Protein AF-A0A2H0IV16-F1 (afdb_monomer_lite)

Sequence (551 aa):
MAWVSLPLKGYDLPTEFGVLQNRIESMINALPDKYGNDGGLEIIYEPPTENERIDFAETVFRNVYYEQYELAATNALTLGYRLVEFFDTDLAKTYYILERNPGLPIEDKNLYHWGIFVFNPEPVRGQLVIQAPHPLFDSDTGLQANYVFQYTEASFLFIAGTHRCNKATPSGCSGSSSVCSPNSAPQEFKDEGNVYRQADVAHATDSMFDVLTRWLEDELNNYYFFIQLHGFGQDELEPDAILSNGVDEAKQPVGVDYLSILNDQIKLAWADSHGGEQLYTEVGHIDDDHNFSTLLATSSVQGRYLNGGSSPCTSSTGTTNLGHFLHIEQGNPTIGNVEHLRSPNNWMVMSIAIINTFIEAPLPVELLEFNGRFEMNLALIQWKTLWEEGSSYFEIERSLSAIERFESLAIVKATGYSKTEVQYNYKDFIKPSISDQDIYYRLKQVDFNGIFKYSEIVRVSIPRRGMENIIYPNYGDGQFITLNNSQIRSSDSFRLVIYSQTGKVLFDRVIQGRLFEDVFSSRLRSYPVGYYYIRMSSPNFQFKTAYYKNL

Radius of gyration: 36.18 Å; chains: 1; bounding box: 114×59×72 Å

Secondary structure (DSSP, 8-state):
-----PPPPPP-PPEEEE-HHHHHHHHHTTS--TT-EETTEE----PPPHHHHHHIIIIIIHHHHTT-HHHHHHHHHHTTEEEEEEEETTTTEEEEEEEE-TTS-GGGTTS--S-EEEE-SS-SEEEEEEEES-TTTSTTHHHHHHHHHHHHTEEEEEE-SS-TTS--SB---S---STT-TTTS-GGGGGG-S--BTT-GGG-TTSHHHHHHHHHHHHTTT--EEEEEEE-PPPTTS-SEEEE-SS-TT---SS--HHHHHHHHHHHHHHHHTTTPPPPEEETTT---GGGGGGS-TT-HHHHHHTT-SSTTT-SS-SS--S-EEEEEE--TTSTT---TTSGGGHHHHHHHHHHHT-----SEEEEEEEEEEETTEEEEEEEEEEEESEEEEEEEEESSSSS--EEEEEEE--SEESS-EEEEEEEE--GGGTTSEEEEEEEEEETTS-EEEPPPEEEE---S------PEEESSSEEE----TT--TT-EEEEEEEETTS-EEEEEEEETTSHHHHHHHHGGGSPSEEEEEEEEETTEEEEEEEEE--

pLDDT: mean 81.84, std 15.99, range [28.17, 98.81]

Foldseek 3Di:
DDPDPDPDPQDDAAEAEEALLVVLVVQLVQFQALQRDRPPDRAFEDFDDPVLLCLCLVFQVVCVVVVVQSRNQVSLVVNQWGWHFYQHPVLRATKIKIGGDPPDDPVCPSYDLQWIKIFGPDALLAQEEQEEQADPLFDLSSSLSSVLCVLNSYGMYIYGSHHQNSHLAALLFDDFACCNECVNHDVVRHPPGGGGGCSRLQQHCSGSVNSNLCSCCPVQVNSHAYEYEGEDADDPPDFQKEKALLFALQADADDDQLQVLLVVLLQVLCCVVPVRDGGGYYYSNPDPDCPCVVQRNVNGLSSQVSLCNPRSRYDSGHPHRNNRYMYMYGYHCPPDVDHGCSPPVNSVSSSRSSCSSSPSPPPQWDWPDWEWEDDPQKIKTKTKTQWGAQWAWKFKWKDLDPPDDTDTDDIGGDPNGGNHMDMDIDIGRHDPVSQQGKMKMWIWTAGNSRDTDIDDIYIYDHDRPDDPQDWDQDPDPFGATDGDDPPQDQADKKWKWKAFPVRHTPDTDIDGSVCRGPPRGPPVVPDDFAKMKMWIDDPVDIDIDIDGDDD

Structure (mmCIF, N/CA/C/O backbone):
data_AF-A0A2H0IV16-F1
#
_entry.id   AF-A0A2H0IV16-F1
#
loop_
_atom_site.group_PDB
_atom_site.id
_atom_site.type_symbol
_atom_site.label_atom_id
_atom_site.label_alt_id
_atom_site.label_comp_id
_atom_site.label_asym_id
_atom_site.label_entity_id
_atom_site.label_seq_id
_atom_site.pdbx_PDB_ins_code
_atom_site.Cartn_x
_atom_site.Cartn_y
_atom_site.Cartn_z
_atom_site.occupancy
_atom_site.B_iso_or_equiv
_atom_site.auth_seq_id
_atom_site.auth_comp_id
_atom_site.auth_asym_id
_atom_site.auth_atom_id
_atom_site.pdbx_PDB_model_num
ATOM 1 N N . MET A 1 1 ? -33.267 -15.372 -39.304 1.00 35.31 1 MET A N 1
ATOM 2 C CA . MET A 1 1 ? -32.185 -16.024 -38.540 1.00 35.31 1 MET A CA 1
ATOM 3 C C . MET A 1 1 ? -31.955 -15.172 -37.311 1.00 35.31 1 MET A C 1
ATOM 5 O O . MET A 1 1 ? -31.541 -14.032 -37.458 1.00 35.31 1 MET A O 1
ATOM 9 N N . ALA A 1 2 ? -32.368 -15.662 -36.145 1.00 31.44 2 ALA A N 1
ATOM 10 C CA . ALA A 1 2 ? -32.110 -14.992 -34.879 1.00 31.44 2 ALA A CA 1
ATOM 11 C C . ALA A 1 2 ? -30.665 -15.299 -34.481 1.00 31.44 2 ALA A C 1
ATOM 13 O O . ALA A 1 2 ? -30.297 -16.469 -34.377 1.00 31.44 2 ALA A O 1
ATOM 14 N N . TRP A 1 3 ? -29.853 -14.260 -34.313 1.00 28.17 3 TRP A N 1
ATOM 15 C CA . TRP A 1 3 ? -28.548 -14.383 -33.683 1.00 28.17 3 TRP A CA 1
ATOM 16 C C . TRP A 1 3 ? -28.796 -14.598 -32.196 1.00 28.17 3 TRP A C 1
ATOM 18 O O . TRP A 1 3 ? -29.151 -13.673 -31.471 1.00 28.17 3 TRP A O 1
ATOM 28 N N . VAL A 1 4 ? -28.696 -15.851 -31.766 1.00 30.61 4 VAL A N 1
ATOM 29 C CA . VAL A 1 4 ? -28.575 -16.182 -30.350 1.00 30.61 4 VAL A CA 1
ATOM 30 C C . VAL A 1 4 ? -27.177 -15.731 -29.948 1.00 30.61 4 VAL A C 1
ATOM 32 O O . VAL A 1 4 ? -26.191 -16.300 -30.414 1.00 30.61 4 VAL A O 1
ATOM 35 N N . SER A 1 5 ? -27.087 -14.679 -29.135 1.00 33.69 5 SER A N 1
ATOM 36 C CA . SER A 1 5 ? -25.860 -14.357 -28.416 1.00 33.69 5 SER A CA 1
ATOM 37 C C . SER A 1 5 ? -25.529 -15.555 -27.532 1.00 33.69 5 SER A C 1
ATOM 39 O O . SER A 1 5 ? -26.275 -15.870 -26.601 1.00 33.69 5 SER A O 1
ATOM 41 N N . LEU A 1 6 ? -24.445 -16.257 -27.850 1.00 30.98 6 LEU A N 1
ATOM 42 C CA . LEU A 1 6 ? -23.845 -17.185 -26.903 1.00 30.98 6 LEU A CA 1
ATOM 43 C C . LEU A 1 6 ? -23.463 -16.374 -25.653 1.00 30.98 6 LEU A C 1
ATOM 45 O O . LEU A 1 6 ? -22.944 -15.265 -25.812 1.00 30.98 6 LEU A O 1
ATOM 49 N N . PRO A 1 7 ? -23.710 -16.877 -24.431 1.00 35.34 7 PRO A N 1
ATOM 50 C CA . PRO A 1 7 ? -23.087 -16.287 -23.258 1.00 35.34 7 PRO A CA 1
ATOM 51 C C . PRO A 1 7 ? -21.576 -16.327 -23.493 1.00 35.34 7 PRO A C 1
ATOM 53 O O . PRO A 1 7 ? -21.052 -17.367 -23.907 1.00 35.34 7 PRO A O 1
ATOM 56 N N . LEU A 1 8 ? -20.889 -15.204 -23.269 1.00 39.47 8 LEU A N 1
ATOM 57 C CA . LEU A 1 8 ? -19.442 -15.222 -23.079 1.00 39.47 8 LEU A CA 1
ATOM 58 C C . LEU A 1 8 ? -19.174 -16.326 -22.051 1.00 39.47 8 LEU A C 1
ATOM 60 O O . LEU A 1 8 ? -19.736 -16.291 -20.957 1.00 39.47 8 LEU A O 1
ATOM 64 N N . LYS A 1 9 ? -18.416 -17.362 -22.431 1.00 41.94 9 LYS A N 1
ATOM 65 C CA . LYS A 1 9 ? -17.862 -18.285 -21.438 1.00 41.94 9 LYS A CA 1
ATOM 66 C C . LYS A 1 9 ? -17.125 -17.399 -20.438 1.00 41.94 9 LYS A C 1
ATOM 68 O O . LYS A 1 9 ? -16.234 -16.667 -20.867 1.00 41.94 9 LYS A O 1
ATOM 73 N N . GLY A 1 10 ? -17.551 -17.421 -19.175 1.00 51.22 10 GLY A N 1
ATOM 74 C CA . GLY A 1 10 ? -16.842 -16.742 -18.097 1.00 51.22 10 GLY A CA 1
ATOM 75 C C . GLY A 1 10 ? -15.372 -17.135 -18.162 1.00 51.22 10 GLY A C 1
ATOM 76 O O . GLY A 1 10 ? -15.049 -18.293 -18.442 1.00 51.22 10 GLY A O 1
ATOM 77 N N . TYR A 1 11 ? -14.494 -16.150 -18.035 1.00 59.16 11 TYR A N 1
ATOM 78 C CA . TYR A 1 11 ? -13.083 -16.425 -17.857 1.00 59.16 11 TYR A CA 1
ATOM 79 C C . TYR A 1 11 ? -12.919 -17.053 -16.470 1.00 59.16 11 TYR A C 1
ATOM 81 O O . TYR A 1 11 ? -13.242 -16.408 -15.475 1.00 59.16 11 TYR A O 1
ATOM 89 N N . ASP A 1 12 ? -12.461 -18.305 -16.409 1.00 68.25 12 ASP A N 1
ATOM 90 C CA . ASP A 1 12 ? -12.136 -18.949 -15.137 1.00 68.25 12 ASP A CA 1
ATOM 91 C C . ASP A 1 12 ? -10.887 -18.264 -14.569 1.00 68.25 12 ASP A C 1
ATOM 93 O O . ASP A 1 12 ? -9.805 -18.333 -15.162 1.00 68.25 12 ASP A O 1
ATOM 97 N N . LEU A 1 13 ? -11.048 -17.577 -13.437 1.00 80.56 13 LEU A N 1
ATOM 98 C CA . LEU A 1 13 ? -9.945 -16.962 -12.710 1.00 80.56 13 LEU A CA 1
ATOM 99 C C . LEU A 1 13 ? -8.949 -18.059 -12.287 1.00 80.56 13 LEU A C 1
ATOM 101 O O . LEU A 1 13 ? -9.352 -19.001 -11.605 1.00 80.56 13 LEU A O 1
ATOM 105 N N . PRO A 1 14 ? -7.668 -17.993 -12.696 1.00 84.62 14 PRO A N 1
ATOM 106 C CA . PRO A 1 14 ? -6.678 -18.972 -12.274 1.00 84.62 14 PRO A CA 1
ATOM 107 C C . PRO A 1 14 ? -6.512 -18.948 -10.755 1.00 84.62 14 PRO A C 1
ATOM 109 O O . PRO A 1 14 ? -6.177 -17.901 -10.203 1.00 84.62 14 PRO A O 1
ATOM 112 N N . THR A 1 15 ? -6.693 -20.103 -10.113 1.00 91.12 15 THR A N 1
ATOM 113 C CA . THR A 1 15 ? -6.404 -20.291 -8.688 1.00 91.12 15 THR A CA 1
ATOM 114 C C . THR A 1 15 ? -5.073 -21.029 -8.518 1.00 91.12 15 THR A C 1
ATOM 116 O O . THR A 1 15 ? -4.900 -22.148 -9.013 1.00 91.12 15 THR A O 1
ATOM 119 N N . GLU A 1 16 ? -4.129 -20.412 -7.814 1.00 94.50 16 GLU A N 1
ATOM 120 C CA . GLU A 1 16 ? -2.825 -20.972 -7.446 1.00 94.50 16 GLU A CA 1
ATOM 121 C C . GLU A 1 16 ? -2.726 -21.126 -5.913 1.00 94.50 16 GLU A C 1
ATOM 123 O O . GLU A 1 16 ? -3.416 -20.446 -5.158 1.00 94.50 16 GLU A O 1
ATOM 128 N N . PHE A 1 17 ? -1.876 -22.044 -5.442 1.00 96.25 17 PHE A N 1
ATOM 129 C CA . PHE A 1 17 ? -1.681 -22.335 -4.015 1.00 96.25 17 PHE A CA 1
ATOM 130 C C . PHE A 1 17 ? -0.186 -22.393 -3.699 1.00 96.25 17 PHE A C 1
ATOM 132 O O . PHE A 1 17 ? 0.584 -22.974 -4.469 1.00 96.25 17 PHE A O 1
ATOM 139 N N . GLY A 1 18 ? 0.224 -21.866 -2.550 1.00 95.06 18 GLY A N 1
ATOM 140 C CA . GLY A 1 18 ? 1.602 -21.971 -2.071 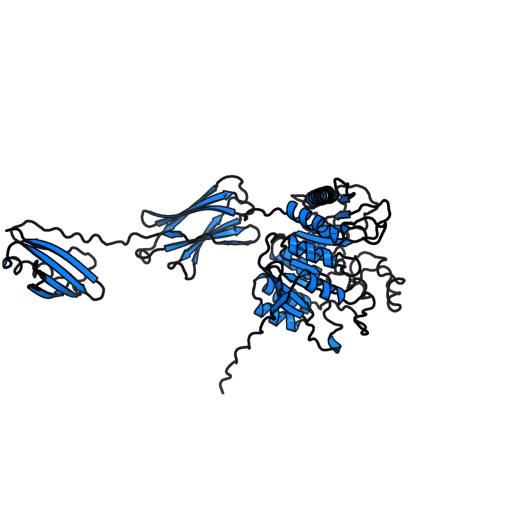1.00 95.06 18 GLY A CA 1
ATOM 141 C C . GLY A 1 18 ? 1.909 -20.951 -0.985 1.00 95.06 18 GLY A C 1
ATOM 142 O O . GLY A 1 18 ? 1.000 -20.420 -0.373 1.00 95.06 18 GLY A O 1
ATOM 143 N N . VAL A 1 19 ? 3.187 -20.650 -0.767 1.00 96.81 19 VAL A N 1
ATOM 144 C CA . VAL A 1 19 ? 3.611 -19.565 0.134 1.00 96.81 19 VAL A CA 1
ATOM 145 C C . VAL A 1 19 ? 3.799 -18.298 -0.697 1.00 96.81 19 VAL A C 1
ATOM 147 O O . VAL A 1 19 ? 4.604 -18.304 -1.635 1.00 96.81 19 VAL A O 1
ATOM 150 N N . LEU A 1 20 ? 3.078 -17.220 -0.377 1.00 96.81 20 LEU A N 1
ATOM 151 C CA . LEU A 1 20 ? 3.103 -15.960 -1.125 1.00 96.81 20 LEU A CA 1
ATOM 152 C C . LEU A 1 20 ? 4.512 -15.370 -1.141 1.00 96.81 20 LEU A C 1
ATOM 154 O O . LEU A 1 20 ? 4.965 -14.923 -2.195 1.00 96.81 20 LEU A O 1
ATOM 158 N N . GLN A 1 21 ? 5.242 -15.456 -0.020 1.00 95.75 21 GLN A N 1
ATOM 159 C CA . GLN A 1 21 ? 6.649 -15.048 0.043 1.00 95.75 21 GLN A CA 1
ATOM 160 C C . GLN A 1 21 ? 7.484 -15.669 -1.083 1.00 95.75 21 GLN A C 1
ATOM 162 O O . GLN A 1 21 ? 8.122 -14.948 -1.848 1.00 95.75 21 GLN A O 1
ATOM 167 N N . ASN A 1 22 ? 7.395 -16.989 -1.244 1.00 97.50 22 ASN A N 1
ATOM 168 C CA . ASN A 1 22 ? 8.146 -17.721 -2.261 1.00 97.50 22 ASN A CA 1
ATOM 169 C C . ASN A 1 22 ? 7.636 -17.419 -3.681 1.00 97.50 22 ASN A C 1
ATOM 171 O O . ASN A 1 22 ? 8.421 -17.392 -4.630 1.00 97.50 22 ASN A O 1
ATOM 175 N N . ARG A 1 23 ? 6.322 -17.195 -3.851 1.00 97.25 23 ARG A N 1
ATOM 176 C CA . ARG A 1 23 ? 5.730 -16.878 -5.160 1.00 97.25 23 ARG A CA 1
ATOM 177 C C . ARG A 1 23 ? 6.225 -15.536 -5.682 1.00 97.25 23 ARG A C 1
ATOM 179 O O . ARG A 1 23 ? 6.637 -15.466 -6.838 1.00 97.25 23 ARG A O 1
ATOM 186 N N . ILE A 1 24 ? 6.203 -14.504 -4.842 1.00 97.94 24 ILE A N 1
ATOM 187 C CA . ILE A 1 24 ? 6.664 -13.162 -5.208 1.00 97.94 24 ILE A CA 1
ATOM 188 C C . ILE A 1 24 ? 8.188 -13.132 -5.351 1.00 97.94 24 ILE A C 1
ATOM 190 O O . ILE A 1 24 ? 8.683 -12.548 -6.311 1.00 97.94 24 ILE A O 1
ATOM 194 N N . GLU A 1 25 ? 8.938 -13.830 -4.492 1.00 96.75 25 GLU A N 1
ATOM 195 C CA . GLU A 1 25 ? 10.391 -13.987 -4.653 1.00 96.75 25 GLU A CA 1
ATOM 196 C C . GLU A 1 25 ? 10.747 -14.603 -6.012 1.00 96.75 25 GLU A C 1
ATOM 198 O O . GLU A 1 25 ? 11.592 -14.077 -6.736 1.00 96.75 25 GLU A O 1
ATOM 203 N N . SER A 1 26 ? 10.055 -15.674 -6.416 1.00 96.25 26 SER A N 1
ATOM 204 C CA . SER A 1 26 ? 10.263 -16.284 -7.732 1.00 96.25 26 SER A CA 1
ATOM 205 C C . SER A 1 26 ? 9.964 -15.323 -8.885 1.00 96.25 26 SER A C 1
ATOM 207 O O . SER A 1 26 ? 10.577 -15.458 -9.942 1.00 96.25 26 SER A O 1
ATOM 209 N N . MET A 1 27 ? 9.022 -14.392 -8.719 1.00 95.44 27 MET A N 1
ATOM 210 C CA . MET A 1 27 ? 8.712 -13.384 -9.737 1.00 95.44 27 MET A CA 1
ATOM 211 C C . MET A 1 27 ? 9.788 -12.309 -9.797 1.00 95.44 27 MET A C 1
ATOM 213 O O . MET A 1 27 ? 10.221 -11.970 -10.892 1.00 95.44 27 MET A O 1
ATOM 217 N N . ILE A 1 28 ? 10.247 -11.820 -8.639 1.00 95.19 28 ILE A N 1
ATOM 218 C CA . ILE A 1 28 ? 11.336 -10.839 -8.538 1.00 95.19 28 ILE A CA 1
ATOM 219 C C . ILE A 1 28 ? 12.611 -11.398 -9.178 1.00 95.19 28 ILE A C 1
ATOM 221 O O . ILE A 1 28 ? 13.239 -10.726 -9.991 1.00 95.19 28 ILE A O 1
ATOM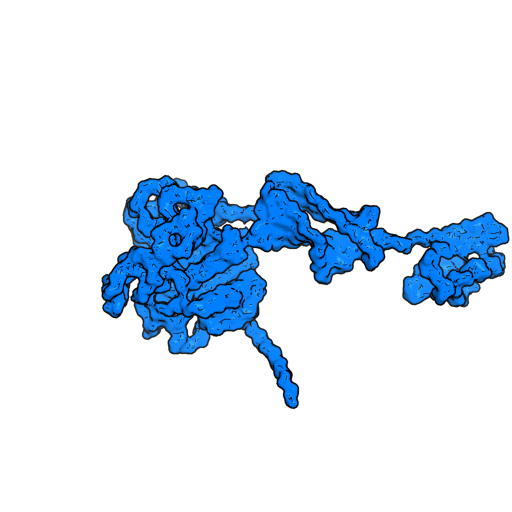 225 N N . ASN A 1 29 ? 12.948 -12.656 -8.889 1.00 92.44 29 ASN A N 1
ATOM 226 C CA . ASN A 1 29 ? 14.118 -13.334 -9.454 1.00 92.44 29 ASN A CA 1
ATOM 227 C C . ASN A 1 29 ? 14.041 -13.539 -10.978 1.00 92.44 29 ASN A C 1
ATOM 229 O O . ASN A 1 29 ? 15.059 -13.839 -11.600 1.00 92.44 29 ASN A O 1
ATOM 233 N N . ALA A 1 30 ? 12.855 -13.399 -11.574 1.00 89.50 30 ALA A N 1
ATOM 234 C CA . ALA A 1 30 ? 12.625 -13.498 -13.013 1.00 89.50 30 ALA A CA 1
ATOM 235 C C . ALA A 1 30 ? 12.488 -12.125 -13.702 1.00 89.50 30 ALA A C 1
ATOM 237 O O . ALA A 1 30 ? 12.185 -12.072 -14.894 1.00 89.50 30 ALA A O 1
ATOM 238 N N . LEU A 1 31 ? 12.660 -11.013 -12.977 1.00 90.12 31 LEU A N 1
ATOM 239 C CA . LEU A 1 31 ? 12.563 -9.679 -13.566 1.00 90.12 31 LEU A CA 1
ATOM 240 C C . LEU A 1 31 ? 13.787 -9.370 -14.448 1.00 90.12 31 LEU A C 1
ATOM 242 O O . LEU A 1 31 ? 14.906 -9.752 -14.096 1.00 90.12 31 LEU A O 1
ATOM 246 N N . PRO A 1 32 ? 13.614 -8.624 -15.555 1.00 88.56 32 PRO A N 1
ATOM 247 C CA . PRO A 1 32 ? 14.730 -8.212 -16.398 1.00 88.56 32 PRO A CA 1
ATOM 248 C C . PRO A 1 32 ? 15.738 -7.340 -15.639 1.00 88.56 32 PRO A C 1
ATOM 250 O O . PRO A 1 32 ? 15.376 -6.349 -14.993 1.00 88.56 32 PRO A O 1
ATOM 253 N N . ASP A 1 33 ? 17.023 -7.678 -15.764 1.00 86.75 33 ASP A N 1
ATOM 254 C CA . ASP A 1 33 ? 18.116 -6.875 -15.217 1.00 86.75 33 ASP A CA 1
ATOM 255 C C . ASP A 1 33 ? 18.338 -5.579 -16.025 1.00 86.75 33 ASP A C 1
ATOM 257 O O . ASP A 1 33 ? 17.633 -5.265 -16.986 1.00 86.75 33 ASP A O 1
ATOM 261 N N . LYS A 1 34 ? 19.358 -4.793 -15.668 1.00 82.69 34 LYS A N 1
ATOM 262 C CA . LYS A 1 34 ? 19.676 -3.542 -16.380 1.00 82.69 34 LYS A CA 1
ATOM 263 C C . LYS A 1 34 ? 20.069 -3.710 -17.856 1.00 82.69 34 LYS A C 1
ATOM 265 O O . LYS A 1 34 ? 20.094 -2.713 -18.569 1.00 82.69 34 LYS A O 1
ATOM 270 N N . TYR A 1 35 ? 20.434 -4.916 -18.284 1.00 77.00 35 TYR A N 1
ATOM 271 C CA . TYR A 1 35 ? 20.796 -5.254 -19.662 1.00 77.00 35 TYR A CA 1
ATOM 272 C C . TYR A 1 35 ? 19.656 -5.962 -20.399 1.00 77.00 35 TYR A C 1
ATOM 274 O O . TYR A 1 35 ? 19.819 -6.338 -21.555 1.00 77.00 35 TYR A O 1
ATOM 282 N N . GLY A 1 36 ? 18.528 -6.184 -19.724 1.00 72.19 36 GLY A N 1
ATOM 283 C CA . GLY A 1 36 ? 17.413 -6.931 -20.275 1.00 72.19 36 GLY A CA 1
ATOM 284 C C . GLY A 1 36 ? 17.639 -8.433 -20.328 1.00 72.19 36 GLY A C 1
ATOM 285 O O . GLY A 1 36 ? 16.851 -9.105 -20.981 1.00 72.19 36 GLY A O 1
ATOM 286 N N . ASN A 1 37 ? 18.674 -8.973 -19.673 1.00 66.56 37 ASN A N 1
ATOM 287 C CA . ASN A 1 37 ? 18.950 -10.405 -19.711 1.00 66.56 37 ASN A CA 1
ATOM 288 C C . ASN A 1 37 ? 17.901 -11.179 -18.900 1.00 66.56 37 ASN A C 1
ATOM 290 O O . ASN A 1 37 ? 17.972 -11.231 -17.675 1.00 66.56 37 ASN A O 1
ATOM 294 N N . ASP A 1 38 ? 16.999 -11.863 -19.601 1.00 60.75 38 ASP A N 1
ATOM 295 C CA . ASP A 1 38 ? 16.147 -12.933 -19.062 1.00 60.75 38 ASP A CA 1
ATOM 296 C C . ASP A 1 38 ? 16.407 -14.218 -19.865 1.00 60.75 38 ASP A C 1
ATOM 298 O O . ASP A 1 38 ? 15.744 -14.525 -20.857 1.00 60.75 38 ASP A O 1
ATOM 302 N N . GLY A 1 39 ? 17.483 -14.937 -19.528 1.00 54.34 39 GLY A N 1
ATOM 303 C CA . GLY A 1 39 ? 17.783 -16.227 -20.164 1.00 54.34 39 GLY A CA 1
ATOM 304 C C . GLY A 1 39 ? 18.206 -16.170 -21.644 1.00 54.34 39 GLY A C 1
ATOM 305 O O . GLY A 1 39 ? 18.098 -17.182 -22.338 1.00 54.34 39 GLY A O 1
ATOM 306 N N . GLY A 1 40 ? 18.721 -15.031 -22.129 1.00 52.72 40 GLY A N 1
ATOM 307 C CA . GLY A 1 40 ? 19.322 -14.887 -23.468 1.00 52.72 40 GLY A CA 1
ATOM 308 C C . GLY A 1 40 ? 18.514 -14.076 -24.490 1.00 52.72 40 GLY A C 1
ATOM 309 O O . GLY A 1 40 ? 18.915 -14.016 -25.652 1.00 52.72 40 GLY A O 1
ATOM 310 N N . LEU A 1 41 ? 17.403 -13.460 -24.076 1.00 57.12 41 LEU A N 1
ATOM 311 C CA . LEU A 1 41 ? 16.671 -12.438 -24.836 1.00 57.12 41 LEU A CA 1
ATOM 312 C C . LEU A 1 41 ? 16.980 -11.052 -24.254 1.00 57.12 41 LEU A C 1
ATOM 314 O O . LEU A 1 41 ? 17.156 -10.939 -23.048 1.00 57.12 41 LEU A O 1
ATOM 318 N N . GLU A 1 42 ? 17.050 -10.027 -25.106 1.00 69.25 42 GLU A N 1
ATOM 319 C CA . GLU A 1 42 ? 17.241 -8.624 -24.714 1.00 69.25 42 GLU A CA 1
ATOM 320 C C . GLU A 1 42 ? 15.866 -7.978 -24.486 1.00 69.25 42 GLU A C 1
ATOM 322 O O . GLU A 1 42 ? 15.155 -7.644 -25.438 1.00 69.25 42 GLU A O 1
ATOM 327 N N . ILE A 1 43 ? 15.454 -7.875 -23.219 1.00 75.25 43 ILE A N 1
ATOM 328 C CA . ILE A 1 43 ? 14.195 -7.241 -22.817 1.00 75.25 43 ILE A CA 1
ATOM 329 C C . ILE A 1 43 ? 14.431 -5.766 -22.485 1.00 75.25 43 ILE A C 1
ATOM 331 O O . ILE A 1 43 ? 15.089 -5.442 -21.496 1.00 75.25 43 ILE A O 1
ATOM 335 N N . ILE A 1 44 ? 13.825 -4.881 -23.274 1.00 78.88 44 ILE A N 1
ATOM 336 C CA . ILE A 1 44 ? 13.840 -3.433 -23.057 1.00 78.88 44 ILE A CA 1
ATOM 337 C C . ILE A 1 44 ? 12.468 -3.004 -22.540 1.00 78.88 44 ILE A C 1
ATOM 339 O O . ILE A 1 44 ? 11.447 -3.278 -23.167 1.00 78.88 44 ILE A O 1
ATOM 343 N N . TYR A 1 45 ? 12.445 -2.324 -21.398 1.00 86.25 45 TYR A N 1
ATOM 344 C CA . TYR A 1 45 ? 11.227 -1.824 -20.780 1.00 86.25 45 TYR A CA 1
ATOM 345 C C . TYR A 1 45 ? 10.532 -0.815 -21.690 1.00 86.25 45 TYR A C 1
ATOM 347 O O . TYR A 1 45 ? 11.111 0.198 -22.087 1.00 86.25 45 TYR A O 1
ATOM 355 N N . GLU A 1 46 ? 9.250 -1.053 -21.939 1.00 86.88 46 GLU A N 1
ATOM 356 C CA . GLU A 1 46 ? 8.366 -0.107 -22.603 1.00 86.88 46 GLU A CA 1
ATOM 357 C C . GLU A 1 46 ? 7.282 0.356 -21.622 1.00 86.88 46 GLU A C 1
ATOM 359 O O . GLU A 1 46 ? 6.546 -0.486 -21.090 1.00 86.88 46 GLU A O 1
ATOM 364 N N . PRO A 1 47 ? 7.175 1.673 -21.345 1.00 89.38 47 PRO A N 1
ATOM 365 C CA . PRO A 1 47 ? 6.112 2.181 -20.498 1.00 89.38 47 PRO A CA 1
ATOM 366 C C . PRO A 1 47 ? 4.755 1.965 -21.183 1.00 89.38 47 PRO A C 1
ATOM 368 O O . PRO A 1 47 ? 4.672 2.006 -22.415 1.00 89.38 47 PRO A O 1
ATOM 371 N N . PRO A 1 48 ? 3.682 1.769 -20.405 1.00 92.38 48 PRO A N 1
ATOM 372 C CA . PRO A 1 48 ? 2.335 1.668 -20.950 1.00 92.38 48 PRO A CA 1
ATOM 373 C C . PRO A 1 48 ? 1.963 2.944 -21.708 1.00 92.38 48 PRO A C 1
ATOM 375 O O . PRO A 1 48 ? 2.261 4.061 -21.272 1.00 92.38 48 PRO A O 1
ATOM 378 N N . THR A 1 49 ? 1.260 2.795 -22.826 1.00 93.81 49 THR A N 1
ATOM 379 C CA . THR A 1 49 ? 0.630 3.908 -23.544 1.00 93.81 49 THR A CA 1
ATOM 380 C C . THR A 1 49 ? -0.437 4.589 -22.682 1.00 93.81 49 THR A C 1
ATOM 382 O O . THR A 1 49 ? -0.892 4.056 -21.674 1.00 93.81 49 THR A O 1
ATOM 385 N N . GLU A 1 50 ? -0.874 5.787 -23.075 1.00 95.00 50 GLU A N 1
ATOM 386 C CA . GLU A 1 50 ? -1.919 6.516 -22.344 1.00 95.00 50 GLU A CA 1
ATOM 387 C C . GLU A 1 50 ? -3.220 5.716 -22.205 1.00 95.00 50 GLU A C 1
ATOM 389 O O . GLU A 1 50 ? -3.771 5.644 -21.109 1.00 95.00 50 GLU A O 1
ATOM 394 N N . ASN A 1 51 ? -3.660 5.051 -23.276 1.00 96.25 51 ASN A N 1
ATOM 395 C CA . ASN A 1 51 ? -4.851 4.204 -23.234 1.00 96.25 51 ASN A CA 1
ATOM 396 C C . ASN A 1 51 ? -4.648 2.988 -22.325 1.00 96.25 51 ASN A C 1
ATOM 398 O O . ASN A 1 51 ? -5.526 2.689 -21.529 1.00 96.25 51 ASN A O 1
ATOM 402 N N . GLU A 1 52 ? -3.485 2.329 -22.382 1.00 96.19 52 GLU A N 1
ATOM 403 C CA . GLU A 1 52 ? -3.195 1.192 -21.498 1.00 96.19 52 GLU A CA 1
ATOM 404 C C . GLU A 1 52 ? -3.169 1.612 -20.025 1.00 96.19 52 GLU A C 1
ATOM 406 O O . GLU A 1 52 ? -3.671 0.875 -19.184 1.00 96.19 52 GLU A O 1
ATOM 411 N N . ARG A 1 53 ? -2.649 2.804 -19.694 1.00 96.38 53 ARG A N 1
ATOM 412 C CA . ARG A 1 53 ? -2.701 3.351 -18.325 1.00 96.38 53 ARG A CA 1
ATOM 413 C C . ARG A 1 53 ? -4.135 3.562 -17.852 1.00 96.38 53 ARG A C 1
ATOM 415 O O . ARG A 1 53 ? -4.471 3.149 -16.745 1.00 96.38 53 ARG A O 1
ATOM 422 N N . ILE A 1 54 ? -4.968 4.179 -18.692 1.00 95.56 54 ILE A N 1
ATOM 423 C CA . ILE A 1 54 ? -6.385 4.411 -18.387 1.00 95.56 54 ILE A CA 1
ATOM 424 C C . ILE A 1 54 ? -7.104 3.074 -18.204 1.00 95.56 54 ILE A C 1
ATOM 426 O O . ILE A 1 54 ? -7.751 2.870 -17.182 1.00 95.56 54 ILE A O 1
ATOM 430 N N . ASP A 1 55 ? -6.957 2.145 -19.147 1.00 96.75 55 ASP A N 1
ATOM 431 C CA . ASP A 1 55 ? -7.628 0.849 -19.093 1.00 96.75 55 ASP A CA 1
ATOM 432 C C . ASP A 1 55 ? -7.156 0.027 -17.887 1.00 96.75 55 ASP A C 1
ATOM 434 O O . ASP A 1 55 ? -7.974 -0.600 -17.211 1.00 96.75 55 ASP A O 1
ATOM 438 N N . PHE A 1 56 ? -5.867 0.060 -17.550 1.00 96.75 56 PHE A N 1
ATOM 439 C CA . PHE A 1 56 ? -5.345 -0.647 -16.384 1.00 96.75 56 PHE A CA 1
ATOM 440 C C . PHE A 1 56 ? -5.931 -0.096 -15.080 1.00 96.75 56 PHE A C 1
ATOM 442 O O . PHE A 1 56 ? -6.425 -0.874 -14.265 1.00 96.75 56 PHE A O 1
ATOM 449 N N . ALA A 1 57 ? -5.938 1.224 -14.885 1.00 95.94 57 ALA A N 1
ATOM 450 C CA . ALA A 1 57 ? -6.498 1.836 -13.680 1.00 95.94 57 ALA A CA 1
ATOM 451 C C . ALA A 1 57 ? -8.019 1.643 -13.599 1.00 95.94 57 ALA A C 1
ATOM 453 O O . ALA A 1 57 ? -8.547 1.078 -12.640 1.00 95.94 57 ALA A O 1
ATOM 454 N N . GLU A 1 58 ? -8.725 2.048 -14.652 1.00 94.81 58 GLU A N 1
ATOM 455 C CA . GLU A 1 58 ? -10.179 2.128 -14.650 1.00 94.81 58 GLU A CA 1
ATOM 456 C C . GLU A 1 58 ? -10.849 0.778 -14.859 1.00 94.81 58 GLU A C 1
ATOM 458 O O . GLU A 1 58 ? -11.975 0.584 -14.430 1.00 94.81 58 GLU A O 1
ATOM 463 N N . THR A 1 59 ? -10.225 -0.190 -15.518 1.00 94.38 59 THR A N 1
ATOM 464 C CA . THR A 1 59 ? -10.917 -1.448 -15.842 1.00 94.38 59 THR A CA 1
ATOM 465 C C . THR A 1 59 ? -10.303 -2.664 -15.172 1.00 94.38 59 THR A C 1
ATOM 467 O O . THR A 1 59 ? -11.018 -3.640 -14.942 1.00 94.38 59 THR A O 1
ATOM 470 N N . VAL A 1 60 ? -9.019 -2.634 -14.822 1.00 97.00 60 VAL A N 1
ATOM 471 C CA . VAL A 1 60 ? -8.382 -3.747 -14.115 1.00 97.00 60 VAL A CA 1
ATOM 472 C C . VAL A 1 60 ? -8.353 -3.452 -12.625 1.00 97.00 60 VAL A C 1
ATOM 474 O O . VAL A 1 60 ? -9.052 -4.116 -11.863 1.00 97.00 60 VAL A O 1
ATOM 477 N N . PHE A 1 61 ? -7.619 -2.420 -12.215 1.00 96.00 61 PHE A N 1
ATOM 478 C CA . PHE A 1 61 ? -7.396 -2.095 -10.811 1.00 96.00 61 PHE A CA 1
ATOM 479 C C . PHE A 1 61 ? -8.695 -1.740 -10.082 1.00 96.00 61 PHE A C 1
ATOM 481 O O . PHE A 1 61 ? -8.997 -2.349 -9.059 1.00 96.00 61 PHE A O 1
ATOM 488 N N . ARG A 1 62 ? -9.535 -0.866 -10.657 1.00 92.75 62 ARG A N 1
ATOM 489 C CA . ARG A 1 62 ? -10.868 -0.545 -10.114 1.00 92.75 62 ARG A CA 1
ATOM 490 C C . ARG A 1 62 ? -11.733 -1.788 -9.892 1.00 92.75 62 ARG A C 1
ATOM 492 O O . ARG A 1 62 ? -12.455 -1.880 -8.905 1.00 92.75 62 ARG A O 1
ATOM 499 N N . ASN A 1 63 ? -11.686 -2.751 -10.810 1.00 91.81 63 ASN A N 1
ATOM 500 C CA . ASN A 1 63 ? -12.482 -3.968 -10.682 1.00 91.81 63 ASN A CA 1
ATOM 501 C C . ASN A 1 63 ? -11.897 -4.930 -9.643 1.00 91.81 63 ASN A C 1
ATOM 503 O O . ASN A 1 63 ? -12.674 -5.583 -8.962 1.00 91.81 63 ASN A O 1
ATOM 507 N N . VAL A 1 64 ? -10.572 -4.992 -9.468 1.00 91.19 64 VAL A N 1
ATOM 508 C CA . VAL A 1 64 ? -9.966 -5.697 -8.322 1.00 91.19 64 VAL A CA 1
ATOM 509 C C . VAL A 1 64 ? -10.411 -5.047 -7.010 1.00 91.19 64 VAL A C 1
ATOM 511 O O . VAL A 1 64 ? -10.862 -5.753 -6.113 1.00 91.19 64 VAL A O 1
ATOM 514 N N . TYR A 1 65 ? -10.355 -3.714 -6.935 1.00 87.38 65 TYR A N 1
ATOM 515 C CA . TYR A 1 65 ? -10.748 -2.931 -5.762 1.00 87.38 65 TYR A CA 1
ATOM 516 C C . TYR A 1 65 ? -12.202 -3.185 -5.339 1.00 87.38 65 TYR A C 1
ATOM 518 O O . TYR A 1 65 ? -12.478 -3.394 -4.164 1.00 87.38 65 TYR A O 1
ATOM 526 N N . TYR A 1 66 ? -13.136 -3.209 -6.295 1.00 84.12 66 TYR A N 1
ATOM 527 C CA . TYR A 1 66 ? -14.555 -3.496 -6.038 1.00 84.12 66 TYR A CA 1
ATOM 528 C C . TYR A 1 66 ? -14.912 -4.990 -6.091 1.00 84.12 66 TYR A C 1
ATOM 530 O O . TYR A 1 66 ? -16.083 -5.326 -6.280 1.00 84.12 66 TYR A O 1
ATOM 538 N N . GLU A 1 67 ? -13.923 -5.878 -5.967 1.00 85.44 67 GLU A N 1
ATOM 539 C CA . GLU A 1 67 ? -14.109 -7.335 -5.891 1.00 85.44 67 GLU A CA 1
ATOM 540 C C . GLU A 1 67 ? -14.814 -7.952 -7.121 1.00 85.44 67 GLU A C 1
ATOM 542 O O . GLU A 1 67 ? -15.441 -9.009 -7.070 1.00 85.44 67 GLU A O 1
ATOM 547 N N . GLN A 1 68 ? -14.699 -7.307 -8.283 1.00 87.44 68 GLN A N 1
ATOM 548 C CA . GLN A 1 68 ? -15.199 -7.777 -9.578 1.00 87.44 68 GLN A CA 1
ATOM 549 C C . GLN A 1 68 ? -14.119 -8.581 -10.320 1.00 87.44 68 GLN A C 1
ATOM 551 O O . GLN A 1 68 ? -13.736 -8.252 -11.448 1.00 87.44 68 GLN A O 1
ATOM 556 N N . TYR A 1 69 ? -13.606 -9.639 -9.688 1.00 91.12 69 TYR A N 1
ATOM 557 C CA . TYR A 1 69 ? -12.387 -10.331 -10.128 1.00 91.12 69 TYR A CA 1
ATOM 558 C C . TYR A 1 69 ? -12.477 -10.963 -11.521 1.00 91.12 69 TYR A C 1
ATOM 560 O O . TYR A 1 69 ? -11.523 -10.872 -12.287 1.00 91.12 69 TYR A O 1
ATOM 568 N N . GLU A 1 70 ? -13.617 -11.544 -11.906 1.00 90.00 70 GLU A N 1
ATOM 569 C CA . GLU A 1 70 ? -13.796 -12.111 -13.255 1.00 90.00 70 GLU A CA 1
ATOM 570 C C . GLU A 1 70 ? -13.685 -11.036 -14.352 1.00 90.00 70 GLU A C 1
ATOM 572 O O . GLU A 1 70 ? -13.087 -11.257 -15.413 1.00 90.00 70 GLU A O 1
ATOM 577 N N . LEU A 1 71 ? -14.235 -9.845 -14.086 1.00 91.00 71 LEU A N 1
ATOM 578 C CA . LEU A 1 71 ? -14.172 -8.717 -15.010 1.00 91.00 71 LEU A CA 1
ATOM 579 C C . LEU A 1 71 ? -12.759 -8.126 -15.046 1.00 91.00 71 LEU A C 1
ATOM 581 O O . LEU A 1 71 ? -12.228 -7.892 -16.131 1.00 91.00 71 LEU A O 1
ATOM 585 N N . ALA A 1 72 ? -12.128 -7.954 -13.881 1.00 94.81 72 ALA A N 1
ATOM 586 C CA . ALA A 1 72 ? -10.734 -7.532 -13.782 1.00 94.81 72 ALA A CA 1
ATOM 587 C C . ALA A 1 72 ? -9.801 -8.477 -14.551 1.00 94.81 72 ALA A C 1
ATOM 589 O O . ALA A 1 72 ? -8.962 -8.021 -15.325 1.00 94.81 72 ALA A O 1
ATOM 590 N N . ALA A 1 73 ? -9.984 -9.789 -14.398 1.00 94.94 73 ALA A N 1
ATOM 591 C CA . ALA A 1 73 ? -9.179 -10.796 -15.072 1.00 94.94 73 ALA A CA 1
ATOM 592 C C . ALA A 1 73 ? -9.369 -10.769 -16.593 1.00 94.94 73 ALA A C 1
ATOM 594 O O . ALA A 1 73 ? -8.390 -10.824 -17.334 1.00 94.94 73 ALA A O 1
ATOM 595 N N . THR A 1 74 ? -10.611 -10.608 -17.061 1.00 93.75 74 THR A N 1
ATOM 596 C CA . THR A 1 74 ? -10.910 -10.445 -18.491 1.00 93.75 74 THR A CA 1
ATOM 597 C C . THR A 1 74 ? -10.208 -9.212 -19.067 1.00 93.75 74 THR A C 1
ATOM 599 O O . THR A 1 74 ? -9.599 -9.294 -20.134 1.00 93.75 74 THR A O 1
ATOM 602 N N . ASN A 1 75 ? -10.249 -8.085 -18.353 1.00 94.75 75 ASN A N 1
ATOM 603 C CA . ASN A 1 75 ? -9.634 -6.835 -18.800 1.00 94.75 75 ASN A CA 1
ATOM 604 C C . ASN A 1 75 ? -8.100 -6.903 -18.760 1.00 94.75 75 ASN A C 1
ATOM 606 O O . ASN A 1 75 ? -7.448 -6.459 -19.704 1.00 94.75 75 ASN A O 1
ATOM 610 N N . ALA A 1 76 ? -7.514 -7.531 -17.736 1.00 95.12 76 ALA A N 1
ATOM 611 C CA . ALA A 1 76 ? -6.065 -7.684 -17.596 1.00 95.12 76 ALA A CA 1
ATOM 612 C C . ALA A 1 76 ? -5.428 -8.383 -18.809 1.00 95.12 76 ALA A C 1
ATOM 614 O O . ALA A 1 76 ? -4.377 -7.957 -19.286 1.00 95.12 76 ALA A O 1
ATOM 615 N N . LEU A 1 77 ? -6.098 -9.402 -19.363 1.00 92.44 77 LEU A N 1
ATOM 616 C CA . LEU A 1 77 ? -5.611 -10.146 -20.532 1.00 92.44 77 LEU A CA 1
ATOM 617 C C . LEU A 1 77 ? -5.460 -9.276 -21.777 1.00 92.44 77 LEU A C 1
ATOM 619 O O . LEU A 1 77 ? -4.594 -9.550 -22.606 1.00 92.44 77 LEU A O 1
ATOM 623 N N . THR A 1 78 ? -6.283 -8.233 -21.912 1.00 91.44 78 THR A N 1
ATOM 624 C CA . THR A 1 78 ? -6.196 -7.292 -23.041 1.00 91.44 78 THR A CA 1
ATOM 625 C C . THR A 1 78 ? -4.959 -6.396 -22.967 1.00 91.44 78 THR A C 1
ATOM 627 O O . THR A 1 78 ? -4.565 -5.823 -23.977 1.00 91.44 78 THR A O 1
ATOM 630 N N . LEU A 1 79 ? -4.322 -6.335 -21.794 1.00 92.56 79 LEU A N 1
ATOM 631 C CA . LEU A 1 79 ? -3.158 -5.507 -21.486 1.00 92.56 79 LEU A CA 1
ATOM 632 C C . LEU A 1 79 ? -1.890 -6.346 -21.257 1.00 92.56 79 LEU A C 1
ATOM 634 O O . LEU A 1 79 ? -0.939 -5.874 -20.646 1.00 92.56 79 LEU A O 1
ATOM 638 N N . GLY A 1 80 ? -1.884 -7.617 -21.675 1.00 91.62 80 GLY A N 1
ATOM 639 C CA . GLY A 1 80 ? -0.743 -8.520 -21.481 1.00 91.62 80 GLY A CA 1
ATOM 640 C C . GLY A 1 80 ? -0.517 -8.970 -20.031 1.00 91.62 80 GLY A C 1
ATOM 641 O O . GLY A 1 80 ? 0.501 -9.589 -19.721 1.00 91.62 80 GLY A O 1
ATOM 642 N N . TYR A 1 81 ? -1.479 -8.712 -19.147 1.00 94.81 81 TYR A N 1
ATOM 643 C CA . TYR A 1 81 ? -1.475 -9.117 -17.745 1.00 94.81 81 TYR A CA 1
ATOM 644 C C . TYR A 1 81 ? -2.456 -10.267 -17.495 1.00 94.81 81 TYR A C 1
ATOM 646 O O . TYR A 1 81 ? -3.287 -10.611 -18.333 1.00 94.81 81 TYR A O 1
ATOM 654 N N . ARG A 1 82 ? -2.367 -10.893 -16.326 1.00 94.94 82 ARG A N 1
ATOM 655 C CA . ARG A 1 82 ? -3.388 -11.799 -15.800 1.00 94.94 82 ARG A CA 1
ATOM 656 C C . ARG A 1 82 ? -3.599 -11.531 -14.316 1.00 94.94 82 ARG A C 1
ATOM 658 O O . ARG A 1 82 ? -2.651 -11.201 -13.608 1.00 94.94 82 ARG A O 1
ATOM 665 N N . LEU A 1 83 ? -4.835 -11.705 -13.864 1.00 97.62 83 LEU A N 1
ATOM 666 C CA . LEU A 1 83 ? -5.169 -11.751 -12.446 1.00 97.62 83 LEU A CA 1
ATOM 667 C C . LEU A 1 83 ? -5.160 -13.213 -11.988 1.00 97.62 83 LEU A C 1
ATOM 669 O O . LEU A 1 83 ? -5.742 -14.061 -12.665 1.00 97.62 83 LEU A O 1
ATOM 673 N N . VAL A 1 84 ? -4.505 -13.493 -10.868 1.00 97.00 84 VAL A N 1
ATOM 674 C CA . VAL A 1 84 ? -4.424 -14.818 -10.241 1.00 97.00 84 VAL A CA 1
ATOM 675 C C . VAL A 1 84 ? -5.006 -14.721 -8.838 1.00 97.00 84 VAL A C 1
ATOM 677 O O . VAL A 1 84 ? -4.568 -13.883 -8.054 1.00 97.00 84 VAL A O 1
ATOM 680 N N . GLU A 1 85 ? -5.972 -15.575 -8.515 1.00 97.25 85 GLU A N 1
ATOM 681 C CA . GLU A 1 85 ? -6.360 -15.837 -7.130 1.00 97.25 85 GLU A CA 1
ATOM 682 C C . GLU A 1 85 ? -5.300 -16.755 -6.516 1.00 97.25 85 GLU A C 1
ATOM 684 O O . GLU A 1 85 ? -5.048 -17.852 -7.010 1.00 97.25 85 GLU A O 1
ATOM 689 N N . PHE A 1 86 ? -4.633 -16.307 -5.464 1.00 97.69 86 PHE A N 1
ATOM 690 C CA . PHE A 1 86 ? -3.544 -17.035 -4.834 1.00 97.69 86 PHE A CA 1
ATOM 691 C C . PHE A 1 86 ? -3.888 -17.329 -3.379 1.00 97.69 86 PHE A C 1
ATOM 693 O O . PHE A 1 86 ? -4.046 -16.410 -2.578 1.00 97.69 86 PHE A O 1
ATOM 700 N N . PHE A 1 87 ? -3.972 -18.606 -3.020 1.00 96.38 87 PHE A N 1
ATOM 701 C CA . PHE A 1 87 ? -4.153 -19.022 -1.635 1.00 96.38 87 PHE A CA 1
ATOM 702 C C . PHE A 1 87 ? -2.795 -19.262 -0.970 1.00 96.38 87 PHE A C 1
ATOM 704 O O . PHE A 1 87 ? -2.086 -20.219 -1.305 1.00 96.38 87 PHE A O 1
ATOM 711 N N . ASP A 1 88 ? -2.460 -18.403 -0.008 1.00 94.50 88 ASP A N 1
ATOM 712 C CA . ASP A 1 88 ? -1.308 -18.573 0.864 1.00 94.50 88 ASP A CA 1
ATOM 713 C C . ASP A 1 88 ? -1.564 -19.700 1.873 1.00 94.50 88 ASP A C 1
ATOM 715 O O . ASP A 1 88 ? -2.470 -19.625 2.706 1.00 94.50 88 ASP A O 1
ATOM 719 N N . THR A 1 89 ? -0.762 -20.759 1.801 1.00 91.56 89 THR A N 1
ATOM 720 C CA . THR A 1 89 ? -0.919 -21.953 2.634 1.00 91.56 89 THR A CA 1
ATOM 721 C C . THR A 1 89 ? -0.410 -21.789 4.062 1.00 91.56 89 THR A C 1
ATOM 723 O O . THR A 1 89 ? -0.863 -22.532 4.931 1.00 91.56 89 THR A O 1
ATOM 726 N N . ASP A 1 90 ? 0.508 -20.854 4.309 1.00 85.81 90 ASP A N 1
ATOM 727 C CA . ASP A 1 90 ? 1.098 -20.622 5.632 1.00 85.81 90 ASP A CA 1
ATOM 728 C C . ASP A 1 90 ? 0.222 -19.672 6.455 1.00 85.81 90 ASP A C 1
ATOM 730 O O . ASP A 1 90 ? -0.008 -19.898 7.644 1.00 85.81 90 ASP A O 1
ATOM 734 N N . LEU A 1 91 ? -0.315 -18.639 5.806 1.00 85.62 91 LEU A N 1
ATOM 735 C CA . LEU A 1 91 ? -1.204 -17.645 6.404 1.00 85.62 91 LEU A CA 1
ATOM 736 C C . LEU A 1 91 ? -2.682 -18.048 6.331 1.00 85.62 91 LEU A C 1
ATOM 738 O O . LEU A 1 91 ? -3.504 -17.441 7.016 1.00 85.62 91 LEU A O 1
ATOM 742 N N . ALA A 1 92 ? -3.019 -19.061 5.524 1.00 87.38 92 ALA A N 1
ATOM 743 C CA . ALA A 1 92 ? -4.389 -19.471 5.216 1.00 87.38 92 ALA A CA 1
ATOM 744 C C . ALA A 1 92 ? -5.257 -18.299 4.715 1.00 87.38 92 ALA A C 1
ATOM 746 O O . ALA A 1 92 ? -6.402 -18.136 5.141 1.00 87.38 92 ALA A O 1
ATOM 747 N N . LYS A 1 93 ? -4.693 -17.479 3.819 1.00 88.19 93 LYS A N 1
ATOM 748 C CA . LYS A 1 93 ? -5.314 -16.262 3.274 1.00 88.19 93 LYS A CA 1
ATOM 749 C C . LYS A 1 93 ? -5.299 -16.251 1.758 1.00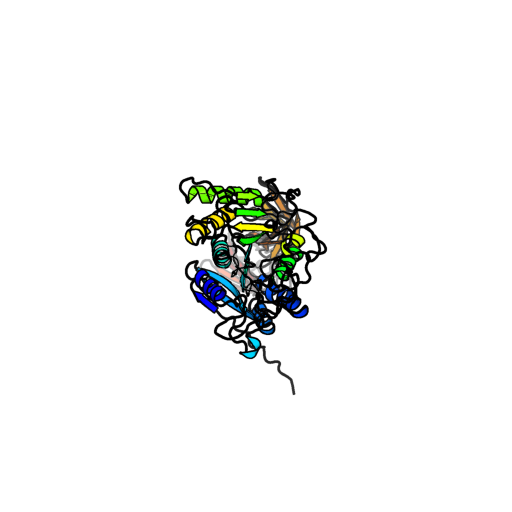 88.19 93 LYS A C 1
ATOM 751 O O . LYS A 1 93 ? -4.372 -16.760 1.136 1.00 88.19 93 LYS A O 1
ATOM 756 N N . THR A 1 94 ? -6.311 -15.627 1.170 1.00 94.25 94 THR A N 1
ATOM 757 C CA . THR A 1 94 ? -6.382 -15.413 -0.276 1.00 94.25 94 THR A CA 1
ATOM 758 C C . THR A 1 94 ? -5.866 -14.026 -0.626 1.00 94.25 94 THR A C 1
ATOM 760 O O . THR A 1 94 ? -6.255 -13.043 -0.005 1.00 94.25 94 THR A O 1
ATOM 763 N N . TYR A 1 95 ? -5.039 -13.952 -1.661 1.00 97.88 95 TYR A N 1
ATOM 764 C CA . TYR A 1 95 ? -4.549 -12.727 -2.277 1.00 97.88 95 TYR A CA 1
ATOM 765 C C . TYR A 1 95 ? -4.876 -12.733 -3.767 1.00 97.88 95 TYR A C 1
ATOM 767 O O . TYR A 1 95 ? -5.048 -13.792 -4.369 1.00 97.88 95 TYR A O 1
ATOM 775 N N . TYR A 1 96 ? -4.906 -11.558 -4.386 1.00 98.31 96 TYR A N 1
ATOM 776 C CA . TYR A 1 96 ? -5.033 -11.436 -5.835 1.00 98.31 96 TYR A CA 1
ATOM 777 C C . TYR A 1 96 ? -3.764 -10.827 -6.416 1.00 98.31 96 TYR A C 1
ATOM 779 O O . TYR A 1 96 ? -3.393 -9.707 -6.073 1.00 98.31 96 TYR A O 1
ATOM 787 N N . ILE A 1 97 ? -3.093 -11.573 -7.290 1.00 98.50 97 ILE A N 1
ATOM 788 C CA . ILE A 1 97 ? -1.830 -11.172 -7.909 1.00 98.50 97 ILE A CA 1
ATOM 789 C C . ILE A 1 97 ? -2.117 -10.759 -9.348 1.00 98.50 97 ILE A C 1
ATOM 791 O O . ILE A 1 97 ? -2.524 -11.575 -10.177 1.00 98.50 97 ILE A O 1
ATOM 795 N N . LEU A 1 98 ? -1.895 -9.486 -9.648 1.00 97.62 98 LEU A N 1
ATOM 796 C CA . LEU A 1 98 ? -1.896 -8.956 -10.998 1.00 97.62 98 LEU A CA 1
ATOM 797 C C . LEU A 1 98 ? -0.457 -8.962 -11.515 1.00 97.62 98 LEU A C 1
ATOM 799 O O . LEU A 1 98 ? 0.394 -8.182 -11.081 1.00 97.62 98 LEU A O 1
ATOM 803 N N . GLU A 1 99 ? -0.189 -9.876 -12.439 1.00 95.06 99 GLU A N 1
ATOM 804 C CA . GLU A 1 99 ? 1.144 -10.135 -12.978 1.00 95.06 99 GLU A CA 1
ATOM 805 C C . GLU A 1 99 ? 1.138 -10.173 -14.501 1.00 95.06 99 GLU A C 1
ATOM 807 O O . GLU A 1 99 ? 0.101 -10.391 -15.135 1.00 95.06 99 GLU A O 1
ATOM 812 N N . ARG A 1 100 ? 2.318 -10.009 -15.102 1.00 92.25 100 ARG A N 1
ATOM 813 C CA . ARG A 1 100 ? 2.492 -10.216 -16.538 1.00 92.25 100 ARG A CA 1
ATOM 814 C C . ARG A 1 100 ? 2.039 -11.624 -16.915 1.00 92.25 100 ARG A C 1
ATOM 816 O O . ARG A 1 100 ? 2.422 -12.599 -16.270 1.00 92.25 100 ARG A O 1
ATOM 823 N N . ASN A 1 101 ? 1.266 -11.747 -17.988 1.00 91.19 101 ASN A N 1
ATOM 824 C CA . ASN A 1 101 ? 0.792 -13.040 -18.453 1.00 91.19 101 ASN A CA 1
ATOM 825 C C . ASN A 1 101 ? 1.974 -13.892 -18.978 1.00 91.19 101 ASN A C 1
ATOM 827 O O . ASN A 1 101 ? 2.564 -13.555 -20.006 1.00 91.19 101 ASN A O 1
ATOM 831 N N . PRO A 1 102 ? 2.319 -15.027 -18.336 1.00 85.00 102 PRO A N 1
ATOM 832 C CA . PRO A 1 102 ? 3.425 -15.875 -18.783 1.00 85.00 102 PRO A CA 1
ATOM 833 C C . PRO A 1 102 ? 3.128 -16.591 -20.111 1.00 85.00 102 PRO A C 1
ATOM 835 O O . PRO A 1 102 ? 4.044 -17.108 -20.749 1.00 85.00 102 PRO A O 1
ATOM 838 N N . GLY A 1 103 ? 1.857 -16.630 -20.531 1.00 83.69 103 GLY A N 1
ATOM 839 C CA . GLY A 1 103 ? 1.401 -17.212 -21.792 1.00 83.69 103 GLY A CA 1
ATOM 840 C C . GLY A 1 103 ? 1.523 -16.291 -23.009 1.00 83.69 103 GLY A C 1
ATOM 841 O O . GLY A 1 103 ? 1.052 -16.672 -24.080 1.00 83.69 103 GLY A O 1
ATOM 842 N N . LEU A 1 104 ? 2.115 -15.098 -22.867 1.00 82.31 104 LEU A N 1
ATOM 843 C CA . LEU A 1 104 ? 2.349 -14.194 -23.994 1.00 82.31 104 LEU A CA 1
ATOM 844 C C . LEU A 1 104 ? 3.228 -14.847 -25.082 1.00 82.31 104 LEU A C 1
ATOM 846 O O . LEU A 1 104 ? 4.158 -15.600 -24.751 1.00 82.31 104 LEU A O 1
ATOM 850 N N . PRO A 1 105 ? 2.965 -14.562 -26.376 1.00 77.62 105 PRO A N 1
ATOM 851 C CA . PRO A 1 105 ? 3.836 -14.966 -27.478 1.00 77.62 105 PRO A CA 1
ATOM 852 C C . PRO A 1 105 ? 5.292 -14.570 -27.229 1.00 77.62 105 PRO A C 1
ATOM 854 O O . PRO A 1 105 ? 5.575 -13.573 -26.569 1.00 77.62 105 PRO A O 1
ATOM 857 N N . ILE A 1 106 ? 6.241 -15.347 -27.762 1.00 66.69 106 ILE A N 1
ATOM 858 C CA . ILE A 1 106 ? 7.668 -15.111 -27.499 1.00 66.69 106 ILE A CA 1
ATOM 859 C C . ILE A 1 106 ? 8.140 -13.747 -28.022 1.00 66.69 106 ILE A C 1
ATOM 861 O O . ILE A 1 106 ? 8.995 -13.137 -27.391 1.00 66.69 106 ILE A O 1
ATOM 865 N N . GLU A 1 107 ? 7.544 -13.258 -29.117 1.00 67.75 107 GLU A N 1
ATOM 866 C CA . GLU A 1 107 ? 7.763 -11.906 -29.651 1.00 67.75 107 GLU A CA 1
ATOM 867 C C . GLU A 1 107 ? 7.269 -10.786 -28.721 1.00 67.75 107 GLU A C 1
ATOM 869 O O . GLU A 1 107 ? 7.861 -9.710 -28.703 1.00 67.75 107 GLU A O 1
ATOM 874 N N . ASP A 1 108 ? 6.263 -11.063 -27.888 1.00 67.50 108 ASP A N 1
ATOM 875 C CA . ASP A 1 108 ? 5.661 -10.104 -26.957 1.00 67.50 108 ASP A CA 1
ATOM 876 C C . ASP A 1 108 ? 6.248 -10.223 -25.542 1.00 67.50 108 ASP A C 1
ATOM 878 O O . ASP A 1 108 ? 5.896 -9.454 -24.649 1.00 67.50 108 ASP A O 1
ATOM 882 N N . LYS A 1 109 ? 7.178 -11.163 -25.301 1.00 60.88 109 LYS A N 1
ATOM 883 C CA . LYS A 1 109 ? 7.809 -11.335 -23.979 1.00 60.88 109 LYS A CA 1
ATOM 884 C C . LYS A 1 109 ? 8.658 -10.141 -23.544 1.00 60.88 109 LYS A C 1
ATOM 886 O O . LYS A 1 109 ? 8.928 -10.015 -22.347 1.00 60.88 109 LYS A O 1
ATOM 891 N N . ASN A 1 110 ? 9.053 -9.293 -24.488 1.00 59.88 110 ASN A N 1
ATOM 892 C CA . ASN A 1 110 ? 9.768 -8.049 -24.219 1.00 59.88 110 ASN A CA 1
ATOM 893 C C . ASN A 1 110 ? 8.830 -6.929 -23.732 1.00 59.88 110 ASN A C 1
ATOM 895 O O . ASN A 1 110 ? 9.302 -5.923 -23.215 1.00 59.88 110 ASN A O 1
ATOM 899 N N . LEU A 1 111 ? 7.514 -7.100 -23.873 1.00 70.88 111 LEU A N 1
ATOM 900 C CA . LEU A 1 111 ? 6.500 -6.107 -23.538 1.00 70.88 111 LEU A CA 1
ATOM 901 C C . LEU A 1 111 ? 5.893 -6.407 -22.150 1.00 70.88 111 LEU A C 1
ATOM 903 O O . LEU A 1 111 ? 5.945 -7.540 -21.663 1.00 70.88 111 LEU A O 1
ATOM 907 N N . TYR A 1 112 ? 5.295 -5.390 -21.520 1.00 82.00 112 TYR A N 1
ATOM 908 C CA . TYR A 1 112 ? 4.453 -5.521 -20.313 1.00 82.00 112 TYR A CA 1
ATOM 909 C C . TYR A 1 112 ? 5.176 -5.803 -18.979 1.00 82.00 112 TYR A C 1
ATOM 911 O O . TYR A 1 112 ? 4.628 -6.448 -18.087 1.00 82.00 112 TYR A O 1
ATOM 919 N N . HIS A 1 113 ? 6.392 -5.280 -18.798 1.00 89.38 113 HIS A N 1
ATOM 920 C CA . HIS A 1 113 ? 7.143 -5.333 -17.527 1.00 89.38 113 HIS A CA 1
ATOM 921 C C . HIS A 1 113 ? 6.813 -4.153 -16.593 1.00 89.38 113 HIS A C 1
ATOM 923 O O . HIS A 1 113 ? 7.704 -3.499 -16.055 1.00 89.38 113 HIS A O 1
ATOM 929 N N . TRP A 1 114 ? 5.526 -3.832 -16.421 1.00 94.38 114 TRP A N 1
ATOM 930 C CA . TRP A 1 114 ? 5.083 -2.609 -15.726 1.00 94.38 114 TRP A CA 1
ATOM 931 C C . TRP A 1 114 ? 5.054 -2.718 -14.197 1.00 94.38 114 TRP A C 1
ATOM 933 O O . TRP A 1 114 ? 4.991 -1.698 -13.512 1.00 94.38 114 TRP A O 1
ATOM 943 N N . GLY A 1 115 ? 5.109 -3.935 -13.658 1.00 95.88 115 GLY A N 1
ATOM 944 C CA . GLY A 1 115 ? 5.045 -4.193 -12.223 1.00 95.88 115 GLY A CA 1
ATOM 945 C C . GLY A 1 115 ? 4.359 -5.501 -11.858 1.00 95.88 115 GLY A C 1
ATOM 946 O O . GLY A 1 115 ? 3.738 -6.155 -12.700 1.00 95.88 115 GLY A O 1
ATOM 947 N N . ILE A 1 116 ? 4.483 -5.841 -10.581 1.00 98.12 116 ILE A N 1
ATOM 948 C CA . ILE A 1 116 ? 3.753 -6.886 -9.872 1.00 98.12 116 ILE A CA 1
ATOM 949 C C . ILE A 1 116 ? 2.887 -6.170 -8.839 1.00 98.12 116 ILE A C 1
ATOM 951 O O . ILE A 1 116 ? 3.408 -5.395 -8.033 1.00 98.12 116 ILE A O 1
ATOM 955 N N . PHE A 1 117 ? 1.582 -6.427 -8.859 1.00 98.56 117 PHE A N 1
ATOM 956 C CA . PHE A 1 117 ? 0.642 -5.797 -7.936 1.00 98.56 117 PHE A CA 1
ATOM 957 C C . PHE A 1 117 ? -0.114 -6.883 -7.182 1.00 98.56 117 PHE A C 1
ATOM 959 O O . PHE A 1 117 ? -0.727 -7.749 -7.803 1.00 98.56 117 PHE A O 1
ATOM 966 N N . VAL A 1 118 ? -0.062 -6.853 -5.854 1.00 98.69 118 VAL A N 1
ATOM 967 C CA . VAL A 1 118 ? -0.769 -7.813 -5.000 1.00 98.69 118 VAL A CA 1
ATOM 968 C C . VAL A 1 118 ? -1.828 -7.075 -4.197 1.00 98.69 118 VAL A C 1
ATOM 970 O O . VAL A 1 118 ? -1.560 -6.014 -3.633 1.00 98.69 118 VAL A O 1
ATOM 973 N N . PHE A 1 119 ? -3.029 -7.643 -4.165 1.00 97.94 119 PHE A N 1
ATOM 974 C CA . PHE A 1 119 ? -4.174 -7.139 -3.422 1.00 97.94 119 PHE A CA 1
ATOM 975 C C . PHE A 1 119 ? -4.561 -8.114 -2.312 1.00 97.94 119 PHE A C 1
ATOM 977 O O . PHE A 1 119 ? -4.714 -9.315 -2.555 1.00 97.94 119 PHE A O 1
ATOM 984 N N . ASN A 1 120 ? -4.733 -7.578 -1.107 1.00 96.19 120 ASN A N 1
ATOM 985 C CA . ASN A 1 120 ? -5.335 -8.281 0.013 1.00 96.19 120 ASN A CA 1
ATOM 986 C C . ASN A 1 120 ? -6.828 -7.905 0.095 1.00 96.19 120 ASN A C 1
ATOM 988 O O . ASN A 1 120 ? -7.122 -6.744 0.379 1.00 96.19 120 ASN A O 1
ATOM 992 N N . PRO A 1 121 ? -7.764 -8.843 -0.140 1.00 87.00 121 PRO A N 1
ATOM 993 C CA . PRO A 1 121 ? -9.198 -8.577 -0.039 1.00 87.00 121 PRO A CA 1
ATOM 994 C C . PRO A 1 121 ? -9.677 -8.384 1.408 1.00 87.00 121 PRO A C 1
ATOM 996 O O . PRO A 1 121 ? -10.726 -7.790 1.627 1.00 87.00 121 PRO A O 1
ATOM 999 N N . GLU A 1 122 ? -8.914 -8.855 2.399 1.00 85.88 122 GLU A N 1
ATOM 1000 C CA . GLU A 1 122 ? -9.261 -8.777 3.822 1.00 85.88 122 GLU A CA 1
ATOM 1001 C C . GLU A 1 122 ? -8.114 -8.131 4.632 1.00 85.88 122 GLU A C 1
ATOM 1003 O O . GLU A 1 122 ? -7.480 -8.790 5.461 1.00 85.88 122 GLU A O 1
ATOM 1008 N N . PRO A 1 123 ? -7.781 -6.848 4.389 1.00 88.75 123 PRO A N 1
ATOM 1009 C CA . PRO A 1 123 ? -6.674 -6.188 5.069 1.00 88.75 123 PRO A CA 1
ATOM 1010 C C . PRO A 1 123 ? -7.046 -5.765 6.494 1.00 88.75 123 PRO A C 1
ATOM 1012 O O . PRO A 1 123 ? -8.083 -5.140 6.717 1.00 88.75 123 PRO A O 1
ATOM 1015 N N . VAL A 1 124 ? -6.158 -6.022 7.461 1.00 84.25 124 VAL A N 1
ATOM 1016 C CA . VAL A 1 124 ? -6.266 -5.437 8.815 1.00 84.25 124 VAL A CA 1
ATOM 1017 C C . VAL A 1 124 ? -5.824 -3.974 8.801 1.00 84.25 124 VAL A C 1
ATOM 1019 O O . VAL A 1 124 ? -6.412 -3.140 9.486 1.00 84.25 124 VAL A O 1
ATOM 1022 N N . ARG A 1 125 ? -4.822 -3.625 7.985 1.00 89.44 125 ARG A N 1
ATOM 1023 C CA . ARG A 1 125 ? -4.365 -2.239 7.793 1.00 89.44 125 ARG A CA 1
ATOM 1024 C C . ARG A 1 125 ? -4.752 -1.748 6.410 1.00 89.44 125 ARG A C 1
ATOM 1026 O O . ARG A 1 125 ? -3.909 -1.514 5.542 1.00 89.44 125 ARG A O 1
ATOM 1033 N N . GLY A 1 126 ? -6.065 -1.600 6.237 1.00 88.81 126 GLY A N 1
ATOM 1034 C CA . GLY A 1 126 ? -6.727 -1.246 4.980 1.00 88.81 126 GLY A CA 1
ATOM 1035 C C . GLY A 1 126 ? -6.236 0.044 4.311 1.00 88.81 126 GLY A C 1
ATOM 1036 O O . GLY A 1 126 ? -6.408 0.219 3.107 1.00 88.81 126 GLY A O 1
ATOM 1037 N N . GLN A 1 127 ? -5.588 0.925 5.066 1.00 89.38 127 GLN A N 1
ATOM 1038 C CA . GLN A 1 127 ? -5.039 2.202 4.621 1.00 89.38 127 GLN A CA 1
ATOM 1039 C C . GLN A 1 127 ? -3.604 2.122 4.078 1.00 89.38 127 GLN A C 1
ATOM 1041 O O . GLN A 1 127 ? -3.061 3.144 3.676 1.00 89.38 127 GLN A O 1
ATOM 1046 N N . LEU A 1 128 ? -2.945 0.959 4.102 1.00 96.31 128 LEU A N 1
ATOM 1047 C CA . LEU A 1 128 ? -1.531 0.857 3.728 1.00 96.31 128 LEU A CA 1
ATOM 1048 C C . LEU A 1 128 ? -1.325 0.365 2.292 1.00 96.31 128 LEU A C 1
ATOM 1050 O O . LEU A 1 128 ? -1.923 -0.625 1.858 1.00 96.31 128 LEU A O 1
ATOM 1054 N N . VAL A 1 129 ? -0.407 1.037 1.594 1.00 98.31 129 VAL A N 1
ATOM 1055 C CA . VAL A 1 129 ? 0.172 0.630 0.309 1.00 98.31 129 VAL A CA 1
ATOM 1056 C C . VAL A 1 129 ? 1.677 0.485 0.499 1.00 98.31 129 VAL A C 1
ATOM 1058 O O . VAL A 1 129 ? 2.361 1.463 0.797 1.00 98.31 129 VAL A O 1
ATOM 1061 N N . ILE A 1 130 ? 2.205 -0.723 0.312 1.00 98.75 130 ILE A N 1
ATOM 1062 C CA . ILE A 1 130 ? 3.644 -0.989 0.392 1.00 98.75 130 ILE A CA 1
ATOM 1063 C C . ILE A 1 130 ? 4.233 -0.965 -1.018 1.00 98.75 130 ILE A C 1
ATOM 1065 O O . ILE A 1 130 ? 3.706 -1.605 -1.928 1.00 98.75 130 ILE A O 1
ATOM 1069 N N . GLN A 1 131 ? 5.317 -0.223 -1.223 1.00 98.69 131 GLN A N 1
ATOM 1070 C CA . GLN A 1 131 ? 5.925 -0.022 -2.536 1.00 98.69 131 GLN A CA 1
ATOM 1071 C C . GLN A 1 131 ? 7.423 -0.342 -2.522 1.00 98.69 131 GLN A C 1
ATOM 1073 O O . GLN A 1 131 ? 8.157 0.152 -1.670 1.00 98.69 131 GLN A O 1
ATOM 1078 N N . ALA A 1 132 ? 7.880 -1.104 -3.518 1.00 98.44 132 ALA A N 1
ATOM 1079 C CA . ALA A 1 132 ? 9.292 -1.321 -3.834 1.00 98.44 132 ALA A CA 1
ATOM 1080 C C . ALA A 1 132 ? 9.551 -0.920 -5.298 1.00 98.44 132 ALA A C 1
ATOM 1082 O O . ALA A 1 132 ? 9.347 -1.727 -6.215 1.00 98.44 132 ALA A O 1
ATOM 1083 N N . PRO A 1 133 ? 9.950 0.336 -5.556 1.00 97.62 133 PRO A N 1
ATOM 1084 C CA . PRO A 1 133 ? 10.137 0.832 -6.915 1.00 97.62 133 PRO A CA 1
ATOM 1085 C C . PRO A 1 133 ? 11.425 0.320 -7.570 1.00 97.62 133 PRO A C 1
ATOM 1087 O O . PRO A 1 133 ? 11.504 0.308 -8.795 1.00 97.62 133 PRO A O 1
ATOM 1090 N N . HIS A 1 134 ? 12.428 -0.118 -6.799 1.00 95.88 134 HIS A N 1
ATOM 1091 C CA . HIS A 1 134 ? 13.739 -0.534 -7.317 1.00 95.88 134 HIS A CA 1
ATOM 1092 C C . HIS A 1 134 ? 14.156 -1.944 -6.839 1.00 95.88 134 HIS A C 1
ATOM 1094 O O . HIS A 1 134 ? 15.274 -2.120 -6.363 1.00 95.88 134 HIS A O 1
ATOM 1100 N N . PRO A 1 135 ? 13.326 -2.990 -7.020 1.00 95.44 135 PRO A N 1
ATOM 1101 C CA . PRO A 1 135 ? 13.502 -4.290 -6.356 1.00 95.44 135 PRO A CA 1
ATOM 1102 C C . PRO A 1 135 ? 14.782 -5.051 -6.739 1.00 95.44 135 PRO A C 1
ATOM 1104 O O . PRO A 1 135 ? 15.222 -5.908 -5.980 1.00 95.44 135 PRO A O 1
ATOM 1107 N N . LEU A 1 136 ? 15.370 -4.764 -7.909 1.00 93.06 136 LEU A N 1
ATOM 1108 C CA . LEU A 1 136 ? 16.637 -5.358 -8.360 1.00 93.06 136 LEU A CA 1
ATOM 1109 C C . LEU A 1 136 ? 17.864 -4.471 -8.109 1.00 93.06 136 LEU A C 1
ATOM 1111 O O . LEU A 1 136 ? 18.985 -4.974 -8.131 1.00 93.06 136 LEU A O 1
ATOM 1115 N N . PHE A 1 137 ? 17.673 -3.156 -7.970 1.00 91.81 137 PHE A N 1
ATOM 1116 C CA . PHE A 1 137 ? 18.778 -2.208 -7.785 1.00 91.81 137 PHE A CA 1
ATOM 1117 C C . PHE A 1 137 ? 19.048 -1.985 -6.295 1.00 91.81 137 PHE A C 1
ATOM 1119 O O . PHE A 1 137 ? 20.196 -2.056 -5.857 1.00 91.81 137 PHE A O 1
ATOM 1126 N N . ASP A 1 138 ? 17.982 -1.820 -5.514 1.00 93.19 138 ASP A N 1
ATOM 1127 C CA . ASP A 1 138 ? 18.044 -1.738 -4.067 1.00 93.19 138 ASP A CA 1
ATOM 1128 C C . ASP A 1 138 ? 17.860 -3.147 -3.509 1.00 93.19 138 ASP A C 1
ATOM 1130 O O . ASP A 1 138 ? 16.731 -3.597 -3.291 1.00 93.19 138 ASP A O 1
ATOM 1134 N N . SER A 1 139 ? 18.973 -3.856 -3.301 1.00 89.31 139 SER A N 1
ATOM 1135 C CA . SER A 1 139 ? 18.976 -5.241 -2.812 1.00 89.31 139 SER A CA 1
ATOM 1136 C C . SER A 1 139 ? 17.972 -5.464 -1.677 1.00 89.31 139 SER A C 1
ATOM 1138 O O . SER A 1 139 ? 17.867 -4.638 -0.766 1.00 89.31 139 SER A O 1
ATOM 1140 N N . ASP A 1 140 ? 17.244 -6.579 -1.758 1.00 92.81 140 ASP A N 1
ATOM 1141 C CA . ASP A 1 140 ? 16.255 -7.064 -0.788 1.00 92.81 140 ASP A CA 1
ATOM 1142 C C . ASP A 1 140 ? 14.999 -6.199 -0.578 1.00 92.81 140 ASP A C 1
ATOM 1144 O O . ASP A 1 140 ? 14.047 -6.679 0.035 1.00 92.81 140 ASP A O 1
ATOM 1148 N N . THR A 1 141 ? 14.904 -4.984 -1.132 1.00 95.81 141 THR A N 1
ATOM 1149 C CA . THR A 1 141 ? 13.732 -4.105 -0.916 1.00 95.81 141 THR A CA 1
ATOM 1150 C C . THR A 1 141 ? 12.426 -4.707 -1.430 1.00 95.81 141 THR A C 1
ATOM 1152 O O . THR A 1 141 ? 11.405 -4.613 -0.755 1.00 95.81 141 THR A O 1
ATOM 1155 N N . GLY A 1 142 ? 12.441 -5.388 -2.582 1.00 96.94 142 GLY A N 1
ATOM 1156 C CA . GLY A 1 142 ? 11.259 -6.077 -3.113 1.00 96.94 142 GLY A CA 1
ATOM 1157 C C . GLY A 1 142 ? 10.791 -7.235 -2.224 1.00 96.94 142 GLY A C 1
ATOM 1158 O O . GLY A 1 142 ? 9.591 -7.418 -2.017 1.00 96.94 142 GLY A O 1
ATOM 1159 N N . LEU A 1 143 ? 11.736 -7.989 -1.656 1.00 97.25 143 LEU A N 1
ATOM 1160 C CA . LEU A 1 143 ? 11.443 -9.120 -0.773 1.00 97.25 143 LEU A CA 1
ATOM 1161 C C . LEU A 1 143 ? 10.969 -8.650 0.605 1.00 97.25 143 LEU A C 1
ATOM 1163 O O . LEU A 1 143 ? 9.986 -9.183 1.126 1.00 97.25 143 LEU A O 1
ATOM 1167 N N . GLN A 1 144 ? 11.616 -7.617 1.151 1.00 97.81 144 GLN A N 1
ATOM 1168 C CA . GLN A 1 144 ? 11.210 -6.946 2.381 1.00 97.81 144 GLN A CA 1
ATOM 1169 C C . GLN A 1 144 ? 9.822 -6.319 2.227 1.00 97.81 144 GLN A C 1
ATOM 1171 O O . GLN A 1 144 ? 8.993 -6.488 3.112 1.00 97.81 144 GLN A O 1
ATOM 1176 N N . ALA A 1 145 ? 9.528 -5.647 1.110 1.00 98.50 145 ALA A N 1
ATOM 1177 C CA . ALA A 1 145 ? 8.209 -5.069 0.848 1.00 98.50 145 A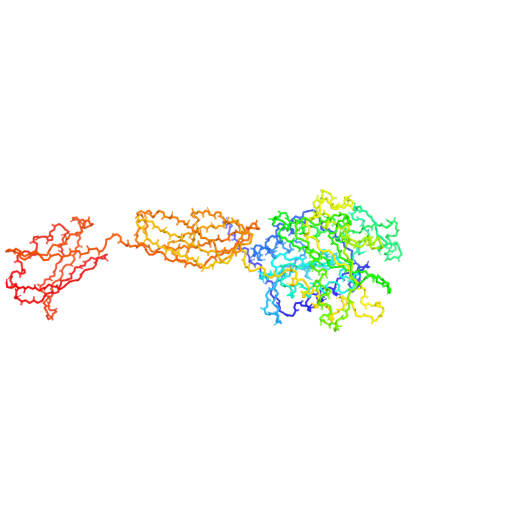LA A CA 1
ATOM 1178 C C . ALA A 1 145 ? 7.111 -6.135 0.854 1.00 98.50 145 ALA A C 1
ATOM 1180 O O . ALA A 1 145 ? 6.067 -5.937 1.472 1.00 98.50 145 ALA A O 1
ATOM 1181 N N . ASN A 1 146 ? 7.361 -7.290 0.233 1.00 98.19 146 ASN A N 1
ATOM 1182 C CA . ASN A 1 146 ? 6.422 -8.405 0.270 1.00 98.19 146 ASN A CA 1
ATOM 1183 C C . ASN A 1 146 ? 6.237 -8.985 1.682 1.00 98.19 146 ASN A C 1
ATOM 1185 O O . ASN A 1 146 ? 5.117 -9.308 2.081 1.00 98.19 146 ASN A O 1
ATOM 1189 N N . TYR A 1 147 ? 7.318 -9.079 2.455 1.00 98.12 147 TYR A N 1
ATOM 1190 C CA . TYR A 1 147 ? 7.262 -9.513 3.849 1.00 98.12 147 TYR A CA 1
ATOM 1191 C C . TYR A 1 147 ? 6.449 -8.526 4.701 1.00 98.12 147 TYR A C 1
ATOM 1193 O O . TYR A 1 147 ? 5.490 -8.912 5.366 1.00 98.12 147 TYR A O 1
ATOM 1201 N N . VAL A 1 148 ? 6.768 -7.233 4.615 1.00 98.56 148 VAL A N 1
ATOM 1202 C CA . VAL A 1 148 ? 6.061 -6.149 5.307 1.00 98.56 148 VAL A CA 1
ATOM 1203 C C . VAL A 1 148 ? 4.581 -6.143 4.933 1.00 98.56 148 VAL A C 1
ATOM 1205 O O . VAL A 1 148 ? 3.739 -6.072 5.823 1.00 98.56 148 VAL A O 1
ATOM 1208 N N . PHE A 1 149 ? 4.237 -6.276 3.650 1.00 98.69 149 PHE A N 1
ATOM 1209 C CA . PHE A 1 149 ? 2.851 -6.358 3.184 1.00 98.69 149 PHE A CA 1
ATOM 1210 C C . PHE A 1 149 ? 2.066 -7.481 3.879 1.00 98.69 149 PHE A C 1
ATOM 1212 O O . PHE A 1 149 ? 0.985 -7.231 4.412 1.00 98.69 149 PHE A O 1
ATOM 1219 N N . GLN A 1 150 ? 2.632 -8.690 3.935 1.00 97.31 150 GLN A N 1
ATOM 1220 C CA . GLN A 1 150 ? 1.990 -9.845 4.569 1.00 97.31 150 GLN A CA 1
ATOM 1221 C C . GLN A 1 150 ? 1.805 -9.656 6.079 1.00 97.31 150 GLN A C 1
ATOM 1223 O O . GLN A 1 150 ? 0.720 -9.911 6.593 1.00 97.31 150 GLN A O 1
ATOM 1228 N N . TYR A 1 151 ? 2.835 -9.184 6.790 1.00 95.06 151 TYR A N 1
ATOM 1229 C CA . TYR A 1 151 ? 2.796 -9.046 8.252 1.00 95.06 151 TYR A CA 1
ATOM 1230 C C . TYR A 1 151 ? 1.973 -7.856 8.735 1.00 95.06 151 TYR A C 1
ATOM 1232 O O . TYR A 1 151 ? 1.335 -7.925 9.784 1.00 95.06 151 TYR A O 1
ATOM 1240 N N . THR A 1 152 ? 1.984 -6.755 7.986 1.00 95.75 152 THR A N 1
ATOM 1241 C CA . THR A 1 152 ? 1.140 -5.593 8.293 1.00 95.75 152 THR A CA 1
ATOM 1242 C C . THR A 1 152 ? -0.310 -5.824 7.884 1.00 95.75 152 THR A C 1
ATOM 1244 O O . THR A 1 152 ? -1.192 -5.134 8.400 1.00 95.75 152 THR A O 1
ATOM 1247 N N . GLU A 1 153 ? -0.550 -6.804 7.006 1.00 94.62 153 GLU A N 1
ATOM 1248 C CA . GLU A 1 153 ? -1.826 -7.053 6.341 1.00 94.62 153 GLU A CA 1
ATOM 1249 C C . GLU A 1 153 ? -2.347 -5.799 5.633 1.00 94.62 153 GLU A C 1
ATOM 1251 O O . GLU A 1 153 ? -3.509 -5.406 5.776 1.00 94.62 153 GLU A O 1
ATOM 1256 N N . ALA A 1 154 ? -1.443 -5.147 4.904 1.00 96.62 154 ALA A N 1
ATOM 1257 C CA . ALA A 1 154 ? -1.744 -3.989 4.078 1.00 96.62 154 ALA A CA 1
ATOM 1258 C C . ALA A 1 154 ? -2.694 -4.357 2.924 1.00 96.62 154 ALA A C 1
ATOM 1260 O O . ALA A 1 154 ? -2.809 -5.523 2.541 1.00 96.62 154 ALA A O 1
ATOM 1261 N N . SER A 1 155 ? -3.361 -3.355 2.349 1.00 94.81 155 SER A N 1
ATOM 1262 C CA . SER A 1 155 ? -4.279 -3.553 1.216 1.00 94.81 155 SER A CA 1
ATOM 1263 C C . SER A 1 155 ? -3.549 -3.885 -0.076 1.00 94.81 155 SER A C 1
ATOM 1265 O O . SER A 1 155 ? -3.994 -4.736 -0.846 1.00 94.81 155 SER A O 1
ATOM 1267 N N . PHE A 1 156 ? -2.426 -3.206 -0.320 1.00 98.19 156 PHE A N 1
ATOM 1268 C CA . PHE A 1 156 ? -1.738 -3.252 -1.605 1.00 98.19 156 PHE A CA 1
ATOM 1269 C C . PHE A 1 156 ? -0.225 -3.399 -1.452 1.00 98.19 156 PHE A C 1
ATOM 1271 O O . PHE A 1 156 ? 0.389 -2.770 -0.588 1.00 98.19 156 PHE A O 1
ATOM 1278 N N . LEU A 1 157 ? 0.371 -4.173 -2.357 1.00 98.81 157 LEU A N 1
ATOM 1279 C CA . LEU A 1 157 ? 1.814 -4.260 -2.576 1.00 98.81 157 LEU A CA 1
ATOM 1280 C C . LEU A 1 157 ? 2.128 -3.980 -4.040 1.00 98.81 157 LEU A C 1
ATOM 1282 O O . LEU A 1 157 ? 1.634 -4.693 -4.916 1.00 98.81 157 LEU A O 1
ATOM 1286 N N . PHE A 1 158 ? 2.971 -2.983 -4.304 1.00 98.69 158 PHE A N 1
ATOM 1287 C CA . PHE A 1 158 ? 3.454 -2.648 -5.643 1.00 98.69 158 PHE A CA 1
ATOM 1288 C C . PHE A 1 158 ? 4.960 -2.901 -5.733 1.00 98.69 158 PHE A C 1
ATOM 1290 O O . PHE A 1 158 ? 5.744 -2.315 -4.986 1.00 98.69 158 PHE A O 1
ATOM 1297 N N . ILE A 1 159 ? 5.382 -3.736 -6.679 1.00 98.69 159 ILE A N 1
ATOM 1298 C CA . ILE A 1 159 ? 6.794 -4.017 -6.966 1.00 98.69 159 ILE A CA 1
ATOM 1299 C C . ILE A 1 159 ? 7.060 -3.691 -8.436 1.00 98.69 159 ILE A C 1
ATOM 1301 O O . ILE A 1 159 ? 6.289 -4.092 -9.308 1.00 98.69 159 ILE A O 1
ATOM 1305 N N . ALA A 1 160 ? 8.124 -2.943 -8.736 1.00 97.38 160 ALA A N 1
ATOM 1306 C CA . ALA A 1 160 ? 8.435 -2.582 -10.119 1.00 97.38 160 ALA A CA 1
ATOM 1307 C C . ALA A 1 160 ? 8.800 -3.814 -10.961 1.00 97.38 160 ALA A C 1
ATOM 1309 O O . ALA A 1 160 ? 9.380 -4.776 -10.467 1.00 97.38 160 ALA A O 1
ATOM 1310 N N . GLY A 1 161 ? 8.458 -3.784 -12.250 1.00 94.38 161 GLY A N 1
ATOM 1311 C CA . GLY A 1 161 ? 8.564 -4.953 -13.128 1.00 94.38 161 GLY A CA 1
ATOM 1312 C C . GLY A 1 161 ? 9.931 -5.145 -13.780 1.00 94.38 161 GLY A C 1
ATOM 1313 O O . GLY A 1 161 ? 10.078 -6.012 -14.630 1.00 94.38 161 GLY A O 1
ATOM 1314 N N . THR A 1 162 ? 10.921 -4.321 -13.450 1.00 92.12 162 THR A N 1
ATOM 1315 C CA . THR A 1 162 ? 12.245 -4.364 -14.075 1.00 92.12 162 THR A CA 1
ATOM 1316 C C . THR A 1 162 ? 13.259 -3.581 -13.244 1.00 92.12 162 THR A C 1
ATOM 1318 O O . THR A 1 162 ? 12.903 -2.834 -12.328 1.00 92.12 162 THR A O 1
ATOM 1321 N N . HIS A 1 163 ? 14.538 -3.706 -13.581 1.00 92.50 163 HIS A N 1
ATOM 1322 C CA . HIS A 1 163 ? 15.577 -2.835 -13.054 1.00 92.50 163 HIS A CA 1
ATOM 1323 C C . HIS A 1 163 ? 15.376 -1.373 -13.514 1.00 92.50 163 HIS A C 1
ATOM 1325 O O . HIS A 1 163 ? 15.197 -1.106 -14.701 1.00 92.50 163 HIS A O 1
ATOM 1331 N N . ARG A 1 164 ? 15.534 -0.389 -12.613 1.00 90.94 164 ARG A N 1
ATOM 1332 C CA . ARG A 1 164 ? 15.318 1.057 -12.890 1.00 90.94 164 ARG A CA 1
ATOM 1333 C C . ARG A 1 164 ? 16.110 1.642 -14.074 1.00 90.94 164 ARG A C 1
ATOM 1335 O O . ARG A 1 164 ? 15.739 2.665 -14.636 1.00 90.94 164 ARG A O 1
ATOM 1342 N N . CYS A 1 165 ? 17.212 0.993 -14.454 1.00 87.00 165 CYS A N 1
ATOM 1343 C CA . CYS A 1 165 ? 18.066 1.365 -15.594 1.00 87.00 165 CYS A CA 1
ATOM 1344 C C . CYS A 1 165 ? 17.833 0.549 -16.882 1.00 87.00 165 CYS A C 1
ATOM 1346 O O . CYS A 1 165 ? 18.604 0.712 -17.822 1.00 87.00 165 CYS A O 1
ATOM 1348 N N . ASN A 1 166 ? 16.835 -0.339 -16.936 1.00 84.75 166 ASN A N 1
ATOM 1349 C CA . ASN A 1 166 ? 16.602 -1.244 -18.073 1.00 84.75 166 ASN A CA 1
ATOM 1350 C C . ASN A 1 166 ? 16.218 -0.515 -19.386 1.00 84.75 166 ASN A C 1
ATOM 1352 O O . ASN A 1 166 ? 16.354 -1.082 -20.464 1.00 84.75 166 ASN A O 1
ATOM 1356 N N . LYS A 1 167 ? 15.827 0.767 -19.326 1.00 73.50 167 LYS A N 1
ATOM 1357 C CA . LYS A 1 167 ? 15.618 1.619 -20.507 1.00 73.50 167 LYS A CA 1
ATOM 1358 C C . LYS A 1 167 ? 16.516 2.846 -20.476 1.00 73.50 167 LYS A C 1
ATOM 1360 O O . LYS A 1 167 ? 16.672 3.477 -19.434 1.00 73.50 167 LYS A O 1
ATOM 1365 N N . ALA A 1 168 ? 17.028 3.239 -21.634 1.00 66.12 168 ALA A N 1
ATOM 1366 C CA . ALA A 1 168 ? 17.755 4.491 -21.781 1.00 66.12 168 ALA A CA 1
ATOM 1367 C C . ALA A 1 168 ? 16.855 5.708 -21.875 1.00 66.12 168 ALA A C 1
ATOM 1369 O O . ALA A 1 168 ? 17.192 6.729 -21.301 1.00 66.12 168 ALA A O 1
ATOM 1370 N N . THR A 1 169 ? 15.701 5.599 -22.532 1.00 78.31 169 THR A N 1
ATOM 1371 C CA . THR A 1 169 ? 14.867 6.767 -22.816 1.00 78.31 169 THR A CA 1
ATOM 1372 C C . THR A 1 169 ? 14.630 7.601 -21.552 1.00 78.31 169 THR A C 1
ATOM 1374 O O . THR A 1 169 ? 14.192 7.048 -20.529 1.00 78.31 169 THR A O 1
ATOM 1377 N N . PRO A 1 170 ? 14.923 8.913 -21.595 1.00 84.06 170 PRO A N 1
ATOM 1378 C CA . PRO A 1 170 ? 14.726 9.780 -20.448 1.00 84.06 170 PRO A CA 1
ATOM 1379 C C . PRO A 1 170 ? 13.244 9.823 -20.077 1.00 84.06 170 PRO A C 1
ATOM 1381 O O . PRO A 1 170 ? 12.391 9.875 -20.962 1.00 84.06 170 PRO A O 1
ATOM 1384 N N . SER A 1 171 ? 12.922 9.859 -18.783 1.00 87.44 171 SER A N 1
ATOM 1385 C CA . SER A 1 171 ? 11.528 9.974 -18.326 1.00 87.44 171 SER A CA 1
ATOM 1386 C C . SER A 1 171 ? 10.888 11.324 -18.666 1.00 87.44 171 SER A C 1
ATOM 1388 O O . SER A 1 171 ? 9.676 11.484 -18.569 1.00 87.44 171 SER A O 1
ATOM 1390 N N . GLY A 1 172 ? 11.700 12.319 -19.039 1.00 86.12 172 GLY A N 1
ATOM 1391 C CA . GLY A 1 172 ? 11.260 13.697 -19.255 1.00 86.12 172 GLY A CA 1
ATOM 1392 C C . GLY A 1 172 ? 11.031 14.482 -17.960 1.00 86.12 172 GLY A C 1
ATOM 1393 O O . GLY A 1 172 ? 10.790 15.688 -18.024 1.00 86.12 172 GLY A O 1
ATOM 1394 N N . CYS A 1 173 ? 11.153 13.838 -16.795 1.00 88.56 173 CYS A N 1
ATOM 1395 C CA . CYS A 1 173 ? 11.007 14.494 -15.502 1.00 88.56 173 CYS A CA 1
ATOM 1396 C C . CYS A 1 173 ? 12.290 15.191 -15.052 1.00 88.56 173 CYS A C 1
ATOM 1398 O O . CYS A 1 173 ? 13.408 14.766 -15.339 1.00 88.56 173 CYS A O 1
ATOM 1400 N N . SER A 1 174 ? 12.115 16.314 -14.357 1.00 84.31 174 SER A N 1
ATOM 1401 C CA . SER A 1 174 ? 13.203 17.169 -13.901 1.00 84.31 174 SER A CA 1
ATOM 1402 C C . SER A 1 174 ? 14.028 16.492 -12.811 1.00 84.31 174 SER A C 1
ATOM 1404 O O . SER A 1 174 ? 13.470 15.954 -11.850 1.00 84.31 174 SER A O 1
ATOM 1406 N N . GLY A 1 175 ? 15.343 16.644 -12.910 1.00 79.31 175 GLY A N 1
ATOM 1407 C CA . GLY A 1 175 ? 16.329 16.122 -11.973 1.00 79.31 175 GLY A CA 1
ATOM 1408 C C . GLY A 1 175 ? 17.376 15.299 -12.712 1.00 79.31 175 GLY A C 1
ATOM 1409 O O . GLY A 1 175 ? 17.373 15.226 -13.943 1.00 79.31 175 GLY A O 1
ATOM 1410 N N . SER A 1 176 ? 18.312 14.732 -11.966 1.00 75.69 176 SER A N 1
ATOM 1411 C CA . SER A 1 176 ? 19.421 13.976 -12.529 1.00 75.69 176 SER A CA 1
ATOM 1412 C C . SER A 1 176 ? 19.862 12.884 -11.573 1.00 75.69 176 SER A C 1
ATOM 1414 O O . SER A 1 176 ? 19.793 13.036 -10.358 1.00 75.69 176 SER A O 1
ATOM 1416 N N . SER A 1 177 ? 20.351 11.784 -12.136 1.00 75.69 177 SER A N 1
ATOM 1417 C CA . SER A 1 177 ? 20.967 10.708 -11.368 1.00 75.69 177 SER A CA 1
ATOM 1418 C C . SER A 1 177 ? 22.145 10.125 -12.133 1.00 75.69 177 SER A C 1
ATOM 1420 O O . SER A 1 177 ? 22.082 9.924 -13.347 1.00 75.69 177 SER A O 1
ATOM 1422 N N . SER A 1 178 ? 23.236 9.858 -11.419 1.00 74.12 178 SER A N 1
ATOM 1423 C CA . SER A 1 178 ? 24.407 9.156 -11.951 1.00 74.12 178 SER A CA 1
ATOM 1424 C C . SER A 1 178 ? 24.243 7.630 -11.931 1.00 74.12 178 SER A C 1
ATOM 1426 O O . SER A 1 178 ? 25.064 6.922 -12.522 1.00 74.12 178 SER A O 1
ATOM 1428 N N . VAL A 1 179 ? 23.179 7.114 -11.300 1.00 77.81 179 VAL A N 1
ATOM 1429 C CA . VAL A 1 179 ? 22.920 5.675 -11.122 1.00 77.81 179 VAL A CA 1
ATOM 1430 C C . VAL A 1 179 ? 22.886 4.950 -12.469 1.00 77.81 179 VAL A C 1
ATOM 1432 O O . VAL A 1 179 ? 23.581 3.951 -12.669 1.00 77.81 179 VAL A O 1
ATOM 1435 N N . CYS A 1 180 ? 22.165 5.515 -13.437 1.00 75.44 180 CYS A N 1
ATOM 1436 C CA . CYS A 1 180 ? 22.045 4.977 -14.793 1.00 75.44 180 CYS A CA 1
ATOM 1437 C C . CYS A 1 180 ? 22.955 5.704 -15.809 1.00 75.44 180 CYS A C 1
ATOM 1439 O O . CYS A 1 180 ? 22.587 5.841 -16.980 1.00 75.44 180 CYS A O 1
ATOM 1441 N N . SER A 1 181 ? 24.106 6.228 -15.365 1.00 63.09 181 SER A N 1
ATOM 1442 C CA . SER A 1 181 ? 25.038 7.012 -16.190 1.00 63.09 181 SER A CA 1
ATOM 1443 C C . SER A 1 181 ? 25.794 6.171 -17.243 1.00 63.09 181 SER A C 1
ATOM 1445 O O . SER A 1 181 ? 25.810 4.939 -17.180 1.00 63.09 181 SER A O 1
ATOM 1447 N N . PRO A 1 182 ? 26.482 6.809 -18.211 1.00 53.44 182 PRO A N 1
ATOM 1448 C CA . PRO A 1 182 ? 27.165 6.143 -19.328 1.00 53.44 182 PRO A CA 1
ATOM 1449 C C . PRO A 1 182 ? 28.195 5.064 -18.962 1.00 53.44 182 PRO A C 1
ATOM 1451 O O . PRO A 1 182 ? 28.570 4.264 -19.812 1.00 53.44 182 PRO A O 1
ATOM 1454 N N . ASN A 1 183 ? 28.700 5.029 -17.727 1.00 51.72 183 ASN A N 1
ATOM 1455 C CA . ASN A 1 183 ? 29.653 4.001 -17.291 1.00 51.72 183 ASN A CA 1
ATOM 1456 C C . ASN A 1 183 ? 28.969 2.762 -16.690 1.00 51.72 183 ASN A C 1
ATOM 1458 O O . ASN A 1 183 ? 29.600 1.711 -16.598 1.00 51.72 183 ASN A O 1
ATOM 1462 N N . SER A 1 184 ? 27.694 2.873 -16.308 1.00 51.50 184 SER A N 1
ATOM 1463 C CA . SER A 1 184 ? 26.871 1.798 -15.742 1.00 51.50 184 SER A CA 1
ATOM 1464 C C . SER A 1 184 ? 25.762 1.310 -16.691 1.00 51.50 184 SER A C 1
ATOM 1466 O O . SER A 1 184 ? 25.254 0.202 -16.476 1.00 51.50 184 SER A O 1
ATOM 1468 N N . ALA A 1 185 ? 25.446 2.083 -17.741 1.00 50.03 185 ALA A N 1
ATOM 1469 C CA . ALA A 1 185 ? 24.462 1.793 -18.790 1.00 50.03 185 ALA A CA 1
ATOM 1470 C C . ALA A 1 185 ? 25.062 1.072 -20.029 1.00 50.03 185 ALA A C 1
ATOM 1472 O O . ALA A 1 185 ? 26.266 1.194 -20.292 1.00 50.03 185 ALA A O 1
ATOM 1473 N N . PRO A 1 186 ? 24.248 0.332 -20.812 1.00 52.59 186 PRO A N 1
ATOM 1474 C CA . PRO A 1 186 ? 24.651 -0.232 -22.107 1.00 52.59 186 PRO A CA 1
ATOM 1475 C C . PRO A 1 186 ? 25.266 0.811 -23.065 1.00 52.59 186 PRO A C 1
ATOM 1477 O O . PRO A 1 186 ? 24.960 2.002 -23.011 1.00 52.59 186 PRO A O 1
ATOM 1480 N N . GLN A 1 187 ? 26.177 0.371 -23.946 1.00 52.53 187 GLN A N 1
ATOM 1481 C CA . GLN A 1 187 ? 27.038 1.252 -24.760 1.00 52.53 187 GLN A CA 1
ATOM 1482 C C . GLN A 1 187 ? 26.286 2.168 -25.736 1.00 52.53 187 GLN A C 1
ATOM 1484 O O . GLN A 1 187 ? 26.795 3.228 -26.090 1.00 52.53 187 GLN A O 1
ATOM 1489 N N . GLU A 1 188 ? 25.078 1.779 -26.113 1.00 50.06 188 GLU A N 1
ATOM 1490 C CA . GLU A 1 188 ? 24.138 2.513 -26.962 1.00 50.06 188 GLU A CA 1
ATOM 1491 C C . GLU A 1 188 ? 23.451 3.702 -26.261 1.00 50.06 188 GLU A C 1
ATOM 1493 O O . GLU A 1 188 ? 22.825 4.522 -26.923 1.00 50.06 188 GLU A O 1
ATOM 1498 N N . PHE A 1 189 ? 23.617 3.853 -24.941 1.00 52.00 189 PHE A N 1
ATOM 1499 C CA . PHE A 1 189 ? 22.830 4.776 -24.104 1.00 52.00 189 PHE A CA 1
ATOM 1500 C C . PHE A 1 189 ? 23.663 5.839 -23.377 1.00 52.00 189 PHE A C 1
ATOM 1502 O O . PHE A 1 189 ? 23.203 6.531 -22.463 1.00 52.00 189 PHE A O 1
ATOM 1509 N N . LYS A 1 190 ? 24.924 5.961 -23.792 1.00 54.19 190 LYS A N 1
ATOM 1510 C CA . LYS A 1 190 ? 25.944 6.816 -23.178 1.00 54.19 190 LYS A CA 1
ATOM 1511 C C . LYS A 1 190 ? 25.789 8.307 -23.501 1.00 54.19 190 LYS A C 1
ATOM 1513 O O . LYS A 1 190 ? 26.346 9.134 -22.783 1.00 54.19 190 LYS A O 1
ATOM 1518 N N . ASP A 1 191 ? 25.012 8.652 -24.524 1.00 51.88 191 ASP A N 1
ATOM 1519 C CA . ASP A 1 191 ? 24.928 10.022 -25.049 1.00 51.88 191 ASP A CA 1
ATOM 1520 C C . ASP A 1 191 ? 23.882 10.907 -24.336 1.00 51.88 191 ASP A C 1
ATOM 1522 O O . ASP A 1 191 ? 23.837 12.114 -24.566 1.00 51.88 191 ASP A O 1
ATOM 1526 N N . GLU A 1 192 ? 23.066 10.347 -23.434 1.00 55.72 192 GLU A N 1
ATOM 1527 C CA . GLU A 1 192 ? 21.929 11.056 -22.812 1.00 55.72 192 GLU A CA 1
ATOM 1528 C C . GLU A 1 192 ? 22.226 11.695 -21.438 1.00 55.72 192 GLU A C 1
ATOM 1530 O O . GLU A 1 192 ? 21.387 12.402 -20.882 1.00 55.72 192 GLU A O 1
ATOM 1535 N N . GLY A 1 193 ? 23.429 11.499 -20.888 1.00 61.50 193 GLY A N 1
ATOM 1536 C CA . GLY A 1 193 ? 23.851 12.115 -19.623 1.00 61.50 193 GLY A CA 1
ATOM 1537 C C . GLY A 1 193 ? 23.181 11.541 -18.361 1.00 61.50 193 GLY A C 1
ATOM 1538 O O . GLY A 1 193 ? 22.701 10.410 -18.347 1.00 61.50 193 GLY A O 1
ATOM 1539 N N . ASN A 1 194 ? 23.207 12.315 -17.267 1.00 71.25 194 ASN A N 1
ATOM 1540 C CA . ASN A 1 194 ? 22.648 11.940 -15.960 1.00 71.25 194 ASN A CA 1
ATOM 1541 C C . ASN A 1 194 ? 21.160 12.312 -15.893 1.00 71.25 194 ASN A C 1
ATOM 1543 O O . ASN A 1 194 ? 20.805 13.312 -15.276 1.00 71.25 194 ASN A O 1
ATOM 1547 N N . VAL A 1 195 ? 20.295 11.549 -16.552 1.00 77.38 195 VAL A N 1
ATOM 1548 C CA . VAL A 1 195 ? 18.838 11.767 -16.558 1.00 77.38 195 VAL A CA 1
ATOM 1549 C C . VAL A 1 195 ? 18.111 10.586 -15.926 1.00 77.38 195 VAL A C 1
ATOM 1551 O O . VAL A 1 195 ? 18.594 9.452 -15.972 1.00 77.38 195 VAL A O 1
ATOM 1554 N N . TYR A 1 196 ? 16.940 10.845 -15.343 1.00 85.94 196 TYR A N 1
ATOM 1555 C CA . TYR A 1 196 ? 16.044 9.772 -14.921 1.00 85.94 196 TYR A CA 1
ATOM 1556 C C . TYR A 1 196 ? 15.527 9.001 -16.134 1.00 85.94 196 TYR A C 1
ATOM 1558 O O . TYR A 1 196 ? 15.272 9.579 -17.192 1.00 85.94 196 TYR A O 1
ATOM 1566 N N . ARG A 1 197 ? 15.395 7.685 -15.980 1.00 87.12 197 ARG A N 1
ATOM 1567 C CA . ARG A 1 197 ? 14.985 6.759 -17.041 1.00 87.12 197 ARG A CA 1
ATOM 1568 C C . ARG A 1 197 ? 13.494 6.451 -16.921 1.00 87.12 197 ARG A C 1
ATOM 1570 O O . ARG A 1 197 ? 12.977 6.430 -15.814 1.00 87.12 197 ARG A O 1
ATOM 1577 N N . GLN A 1 198 ? 12.807 6.145 -18.022 1.00 88.75 198 GLN A N 1
ATOM 1578 C CA . GLN A 1 198 ? 11.386 5.738 -17.967 1.00 88.75 198 GLN A CA 1
ATOM 1579 C C . GLN A 1 198 ? 11.135 4.471 -17.127 1.00 88.75 198 GLN A C 1
ATOM 1581 O O . GLN A 1 198 ? 10.055 4.310 -16.569 1.00 88.75 198 GLN A O 1
ATOM 1586 N N . ALA A 1 199 ? 12.126 3.577 -17.026 1.00 90.19 199 ALA A N 1
ATOM 1587 C CA . ALA A 1 199 ? 12.054 2.387 -16.173 1.00 90.19 199 ALA A CA 1
ATOM 1588 C C . ALA A 1 199 ? 12.214 2.709 -14.672 1.00 90.19 199 ALA A C 1
ATOM 1590 O O . ALA A 1 199 ? 11.922 1.869 -13.823 1.00 90.19 199 ALA A O 1
ATOM 1591 N N . ASP A 1 200 ? 12.669 3.916 -14.325 1.00 93.56 200 ASP A N 1
ATOM 1592 C CA . ASP A 1 200 ? 12.730 4.394 -12.948 1.00 93.56 200 ASP A CA 1
ATOM 1593 C C . ASP A 1 200 ? 11.345 4.899 -12.533 1.00 93.56 200 ASP A C 1
ATOM 1595 O O . ASP A 1 200 ? 11.025 6.082 -12.648 1.00 93.56 200 ASP A O 1
ATOM 1599 N N . VAL A 1 201 ? 10.500 3.974 -12.073 1.00 95.00 201 VAL A N 1
ATOM 1600 C CA . VAL A 1 201 ? 9.080 4.236 -11.791 1.00 95.00 201 VAL A CA 1
ATOM 1601 C C . VAL A 1 201 ? 8.852 5.307 -10.716 1.00 95.00 201 VAL A C 1
ATOM 1603 O O . VAL A 1 201 ? 7.800 5.940 -10.704 1.00 95.00 201 VAL A O 1
ATOM 1606 N N . ALA A 1 202 ? 9.839 5.568 -9.851 1.00 94.62 202 ALA A N 1
ATOM 1607 C CA . ALA A 1 202 ? 9.788 6.656 -8.870 1.00 94.62 202 ALA A CA 1
ATOM 1608 C C . ALA A 1 202 ? 9.995 8.048 -9.504 1.00 94.62 202 ALA A C 1
ATOM 1610 O O . ALA A 1 202 ? 9.687 9.069 -8.893 1.00 94.62 202 ALA A O 1
ATOM 1611 N N . HIS A 1 203 ? 10.499 8.104 -10.739 1.00 94.00 203 HIS A N 1
ATOM 1612 C CA . HIS A 1 203 ? 10.885 9.325 -11.450 1.00 94.00 203 HIS A CA 1
ATOM 1613 C C . HIS A 1 203 ? 10.230 9.439 -12.838 1.00 94.00 203 HIS A C 1
ATOM 1615 O O . HIS A 1 203 ? 10.730 10.159 -13.710 1.00 94.00 203 HIS A O 1
ATOM 1621 N N . ALA A 1 204 ? 9.115 8.733 -13.050 1.00 93.25 204 ALA A N 1
ATOM 1622 C CA . ALA A 1 204 ? 8.399 8.667 -14.320 1.00 93.25 204 ALA A CA 1
ATOM 1623 C C . ALA A 1 204 ? 6.874 8.688 -14.108 1.00 93.25 204 ALA A C 1
ATOM 1625 O O . ALA A 1 204 ? 6.315 7.834 -13.416 1.00 93.25 204 ALA A O 1
ATOM 1626 N N . THR A 1 205 ? 6.193 9.659 -14.725 1.00 93.44 205 THR A N 1
ATOM 1627 C CA . THR A 1 205 ? 4.727 9.835 -14.632 1.00 93.44 205 THR A CA 1
ATOM 1628 C C . THR A 1 205 ? 3.931 8.964 -15.605 1.00 93.44 205 THR A C 1
ATOM 1630 O O . THR A 1 205 ? 2.708 9.006 -15.633 1.00 93.44 205 THR A O 1
ATOM 1633 N N . ASP A 1 206 ? 4.608 8.205 -16.460 1.00 92.25 206 ASP A N 1
ATOM 1634 C CA . ASP A 1 206 ? 4.009 7.229 -17.372 1.00 92.25 206 ASP A CA 1
ATOM 1635 C C . ASP A 1 206 ? 4.128 5.787 -16.843 1.00 92.25 206 ASP A C 1
ATOM 1637 O O . ASP A 1 206 ? 3.849 4.837 -17.572 1.00 92.25 206 ASP A O 1
ATOM 1641 N N . SER A 1 207 ? 4.499 5.613 -15.570 1.00 94.25 207 SER A N 1
ATOM 1642 C CA . SER A 1 207 ? 4.570 4.313 -14.899 1.00 94.25 207 SER A CA 1
ATOM 1643 C C . SER A 1 207 ? 3.236 3.916 -14.258 1.00 94.25 207 SER A C 1
ATOM 1645 O O . SER A 1 207 ? 2.467 4.764 -13.805 1.00 94.25 207 SER A O 1
ATOM 1647 N N . MET A 1 208 ? 2.983 2.608 -14.132 1.00 94.62 208 MET A N 1
ATOM 1648 C CA . MET A 1 208 ? 1.812 2.117 -13.389 1.00 94.62 208 MET A CA 1
ATOM 1649 C C . MET A 1 208 ? 1.864 2.481 -11.896 1.00 94.62 208 MET A C 1
ATOM 1651 O O . MET A 1 208 ? 0.820 2.635 -11.276 1.00 94.62 208 MET A O 1
ATOM 1655 N N . PHE A 1 209 ? 3.052 2.695 -11.319 1.00 94.50 209 PHE A N 1
ATOM 1656 C CA . PHE A 1 209 ? 3.183 3.180 -9.941 1.00 94.50 209 PHE A CA 1
ATOM 1657 C C . PHE A 1 209 ? 2.561 4.565 -9.765 1.00 94.50 209 PHE A C 1
ATOM 1659 O O . PHE A 1 209 ? 1.792 4.770 -8.831 1.00 94.50 209 PHE A O 1
ATOM 1666 N N . ASP A 1 210 ? 2.889 5.515 -10.646 1.00 95.00 210 ASP A N 1
ATOM 1667 C CA . ASP A 1 210 ? 2.299 6.858 -10.618 1.00 95.00 210 ASP A CA 1
ATOM 1668 C C . ASP A 1 210 ? 0.786 6.793 -10.876 1.00 95.00 210 ASP A C 1
ATOM 1670 O O . ASP A 1 210 ? 0.014 7.336 -10.091 1.00 95.00 210 ASP A O 1
ATOM 1674 N N . VAL A 1 211 ? 0.356 6.040 -11.893 1.00 94.94 211 VAL A N 1
ATOM 1675 C CA . VAL A 1 211 ? -1.066 5.882 -12.246 1.00 94.94 211 VAL A CA 1
ATOM 1676 C C . VAL A 1 211 ? -1.895 5.348 -11.079 1.00 94.94 211 VAL A C 1
ATOM 1678 O O . VAL A 1 211 ? -2.901 5.954 -10.719 1.00 94.94 211 VAL A O 1
ATOM 1681 N N . LEU A 1 212 ? -1.482 4.233 -10.472 1.00 95.94 212 LEU A N 1
ATOM 1682 C CA . LEU A 1 212 ? -2.241 3.612 -9.386 1.00 95.94 212 LEU A CA 1
ATOM 1683 C C . LEU A 1 212 ? -2.164 4.420 -8.090 1.00 95.94 212 LEU A C 1
ATOM 1685 O O . LEU A 1 212 ? -3.134 4.454 -7.340 1.00 95.94 212 LEU A O 1
ATOM 1689 N N . THR A 1 213 ? -1.042 5.102 -7.836 1.00 95.62 213 THR A N 1
ATOM 1690 C CA . THR A 1 213 ? -0.925 6.020 -6.693 1.00 95.62 213 THR A CA 1
ATOM 1691 C C . THR A 1 213 ? -1.923 7.169 -6.819 1.00 95.62 213 THR A C 1
ATOM 1693 O O . THR A 1 213 ? -2.643 7.447 -5.866 1.00 95.62 213 THR A O 1
ATOM 1696 N N . ARG A 1 214 ? -2.026 7.794 -8.001 1.00 92.62 214 ARG A N 1
ATOM 1697 C CA . ARG A 1 214 ? -3.016 8.852 -8.258 1.00 92.62 214 ARG A CA 1
ATOM 1698 C C . ARG A 1 214 ? -4.439 8.337 -8.145 1.00 92.62 214 ARG A C 1
ATOM 1700 O O . ARG A 1 214 ? -5.252 8.980 -7.502 1.00 92.62 214 ARG A O 1
ATOM 1707 N N . TRP A 1 215 ? -4.719 7.174 -8.730 1.00 92.81 215 TRP A N 1
ATOM 1708 C CA . TRP A 1 215 ? -6.049 6.576 -8.666 1.00 92.81 215 TRP A CA 1
ATOM 1709 C C . TRP A 1 215 ? -6.489 6.348 -7.213 1.00 92.81 215 TRP A C 1
ATOM 1711 O O . TRP A 1 215 ? -7.589 6.738 -6.839 1.00 92.81 215 TRP A O 1
ATOM 1721 N N . LEU A 1 216 ? -5.609 5.787 -6.373 1.00 91.25 216 LEU A N 1
ATOM 1722 C CA . LEU A 1 216 ? -5.886 5.577 -4.949 1.00 91.25 216 LEU A CA 1
ATOM 1723 C C . LEU A 1 216 ? -6.034 6.889 -4.165 1.00 91.25 216 LEU A C 1
ATOM 1725 O O . LEU A 1 216 ? -6.883 6.963 -3.282 1.00 91.25 216 LEU A O 1
ATOM 1729 N N . GLU A 1 217 ? -5.228 7.909 -4.461 1.00 88.06 217 GLU A N 1
ATOM 1730 C CA . GLU A 1 217 ? -5.318 9.209 -3.782 1.00 88.06 217 GLU A CA 1
ATOM 1731 C C . GLU A 1 217 ? -6.608 9.962 -4.163 1.00 88.06 217 GLU A C 1
ATOM 1733 O O . GLU A 1 217 ? -7.342 10.421 -3.284 1.00 88.06 217 GLU A O 1
ATOM 1738 N N . ASP A 1 218 ? -6.915 10.032 -5.462 1.00 85.25 218 ASP A N 1
ATOM 1739 C CA . ASP A 1 218 ? -7.999 10.847 -6.020 1.00 85.25 218 ASP A CA 1
ATOM 1740 C C . ASP A 1 218 ? -9.383 10.234 -5.777 1.00 85.25 218 ASP A C 1
ATOM 1742 O O . ASP A 1 218 ? -10.309 10.935 -5.361 1.00 85.25 218 ASP A O 1
ATOM 1746 N N . GLU A 1 219 ? -9.543 8.929 -6.021 1.00 74.25 219 GLU A N 1
ATOM 1747 C CA . GLU A 1 219 ? -10.846 8.261 -5.902 1.00 74.25 219 GLU A CA 1
ATOM 1748 C C . GLU A 1 219 ? -11.248 8.035 -4.439 1.00 74.25 219 GLU A C 1
ATOM 1750 O O . GLU A 1 219 ? -12.436 7.929 -4.127 1.00 74.25 219 GLU A O 1
ATOM 1755 N N . LEU A 1 220 ? -10.271 7.973 -3.526 1.00 71.50 220 LEU A N 1
ATOM 1756 C CA . LEU A 1 220 ? -10.485 7.563 -2.133 1.00 71.50 220 LEU A CA 1
ATOM 1757 C C . LEU A 1 220 ? -10.095 8.657 -1.125 1.00 71.50 220 LEU A C 1
ATOM 1759 O O . LEU A 1 220 ? -9.923 8.380 0.062 1.00 71.50 220 LEU A O 1
ATOM 1763 N N . ASN A 1 221 ? -10.039 9.913 -1.591 1.00 69.12 221 ASN A N 1
ATOM 1764 C CA . ASN A 1 221 ? -9.952 11.140 -0.793 1.00 69.12 221 ASN A CA 1
ATOM 1765 C C . ASN A 1 221 ? -8.834 11.106 0.265 1.00 69.12 221 ASN A C 1
ATOM 1767 O O . ASN A 1 221 ? -9.075 11.351 1.452 1.00 69.12 221 ASN A O 1
ATOM 1771 N N . ASN A 1 222 ? -7.617 10.799 -0.185 1.00 67.12 222 ASN A N 1
ATOM 1772 C CA . ASN A 1 222 ? -6.397 10.789 0.622 1.00 67.12 222 ASN A CA 1
ATOM 1773 C C . ASN A 1 222 ? -6.441 9.802 1.807 1.00 67.12 222 ASN A C 1
ATOM 1775 O O . ASN A 1 222 ? -5.920 10.076 2.886 1.00 67.12 222 ASN A O 1
ATOM 1779 N N . TYR A 1 223 ? -7.109 8.658 1.647 1.00 75.50 223 TYR A N 1
ATOM 1780 C CA . TYR A 1 223 ? -7.204 7.646 2.704 1.00 75.50 223 TYR A CA 1
ATOM 1781 C C . TYR A 1 223 ? -5.902 6.849 2.914 1.00 75.50 223 TYR A C 1
ATOM 1783 O O . TYR A 1 223 ? -5.665 6.350 4.015 1.00 75.50 223 TYR A O 1
ATOM 1791 N N . TYR A 1 224 ? -5.071 6.704 1.877 1.00 90.06 224 TYR A N 1
ATOM 1792 C CA . TYR A 1 224 ? -3.944 5.771 1.886 1.00 90.06 224 TYR A CA 1
ATOM 1793 C C . TYR A 1 224 ? -2.625 6.400 2.332 1.00 90.06 224 TYR A C 1
ATOM 1795 O O . TYR A 1 224 ? -2.273 7.508 1.938 1.00 90.06 224 TYR A O 1
ATOM 1803 N N . PHE A 1 225 ? -1.848 5.617 3.079 1.00 94.62 225 PHE A N 1
ATOM 1804 C CA . PHE A 1 225 ? -0.437 5.867 3.343 1.00 94.62 225 PHE A CA 1
ATOM 1805 C C . PHE A 1 225 ? 0.416 4.990 2.428 1.00 94.62 225 PHE A C 1
ATOM 1807 O O . PHE A 1 225 ? 0.278 3.763 2.396 1.00 94.62 225 PHE A O 1
ATOM 1814 N N . PHE A 1 226 ? 1.325 5.632 1.706 1.00 97.75 226 PHE A N 1
ATOM 1815 C CA . PHE A 1 226 ? 2.231 5.009 0.754 1.00 97.75 226 PHE A CA 1
ATOM 1816 C C . PHE A 1 226 ? 3.602 4.861 1.399 1.00 97.75 226 PHE A C 1
ATOM 1818 O O . PHE A 1 226 ? 4.341 5.837 1.528 1.00 97.75 226 PHE A O 1
ATOM 1825 N N . ILE A 1 227 ? 3.932 3.638 1.806 1.00 98.50 227 ILE A N 1
ATOM 1826 C CA . ILE A 1 227 ? 5.226 3.297 2.394 1.00 98.50 227 ILE A CA 1
ATOM 1827 C C . ILE A 1 227 ? 6.130 2.791 1.275 1.00 98.50 227 ILE A C 1
ATOM 1829 O O . ILE A 1 227 ? 5.923 1.696 0.750 1.00 98.50 227 ILE A O 1
ATOM 1833 N N . GLN A 1 228 ? 7.120 3.593 0.894 1.00 98.19 228 GLN A N 1
ATOM 1834 C CA . GLN A 1 228 ? 8.012 3.304 -0.222 1.00 98.19 228 GLN A CA 1
ATOM 1835 C C . GLN A 1 228 ? 9.410 2.948 0.290 1.00 98.19 228 GLN A C 1
ATOM 1837 O O . GLN A 1 228 ? 10.149 3.818 0.753 1.00 98.19 228 GLN A O 1
ATOM 1842 N N . LEU A 1 229 ? 9.756 1.664 0.196 1.00 98.19 229 LEU A N 1
ATOM 1843 C CA . LEU A 1 229 ? 11.035 1.119 0.641 1.00 98.19 229 LEU A CA 1
ATOM 1844 C C . LEU A 1 229 ? 12.077 1.243 -0.472 1.00 98.19 229 LEU A C 1
ATOM 1846 O O . LEU A 1 229 ? 11.876 0.732 -1.575 1.00 98.19 229 LEU A O 1
ATOM 1850 N N . HIS A 1 230 ? 13.190 1.889 -0.148 1.00 96.44 230 HIS A N 1
ATOM 1851 C CA . HIS A 1 230 ? 14.377 2.033 -0.988 1.00 96.44 230 HIS A CA 1
ATOM 1852 C C . HIS A 1 230 ? 15.622 1.588 -0.223 1.00 96.44 230 HIS A C 1
ATOM 1854 O O . HIS A 1 230 ? 15.569 1.171 0.945 1.00 96.44 230 HIS A O 1
ATOM 1860 N N . GLY A 1 231 ? 16.757 1.642 -0.905 1.00 92.69 231 GLY A N 1
ATOM 1861 C CA . GLY A 1 231 ? 18.043 1.408 -0.295 1.00 92.69 231 GLY A CA 1
ATOM 1862 C C . GLY A 1 231 ? 19.168 2.213 -0.922 1.00 92.69 231 GLY A C 1
ATOM 1863 O O . GLY A 1 231 ? 19.211 2.449 -2.122 1.00 92.69 231 GLY A O 1
ATOM 1864 N N . PHE A 1 232 ? 20.174 2.505 -0.109 1.00 89.00 232 PHE A N 1
ATOM 1865 C CA . PHE A 1 232 ? 21.378 3.210 -0.532 1.00 89.00 232 PHE A CA 1
ATOM 1866 C C . PHE A 1 232 ? 22.633 2.423 -0.143 1.00 89.00 232 PHE A C 1
ATOM 1868 O O . PHE A 1 232 ? 22.576 1.436 0.598 1.00 89.00 232 PHE A O 1
ATOM 1875 N N . GLY A 1 233 ? 23.778 2.804 -0.712 1.00 83.94 233 GLY A N 1
ATOM 1876 C CA . GLY A 1 233 ? 25.076 2.312 -0.252 1.00 83.94 233 GLY A CA 1
ATOM 1877 C C . GLY A 1 233 ? 25.475 3.067 1.008 1.00 83.94 233 GLY A C 1
ATOM 1878 O O . GLY A 1 233 ? 25.463 4.286 0.977 1.00 83.94 233 GLY A O 1
ATOM 1879 N N . GLN A 1 234 ? 25.813 2.359 2.084 1.00 72.56 234 GLN A N 1
ATOM 1880 C CA . GLN A 1 234 ? 26.165 2.976 3.363 1.00 72.56 234 GLN A CA 1
ATOM 1881 C C . GLN A 1 234 ? 27.687 3.028 3.530 1.00 72.56 234 GLN A C 1
ATOM 1883 O O . GLN A 1 234 ? 28.358 2.008 3.360 1.00 72.56 234 GLN A O 1
ATOM 1888 N N . ASP A 1 235 ? 28.214 4.195 3.892 1.00 67.50 235 ASP A N 1
ATOM 1889 C CA . ASP A 1 235 ? 29.578 4.348 4.406 1.00 67.50 235 ASP A CA 1
ATOM 1890 C C . ASP A 1 235 ? 29.584 4.155 5.938 1.00 67.50 235 ASP A C 1
ATOM 1892 O O . ASP A 1 235 ? 28.574 4.387 6.593 1.00 67.50 235 ASP A O 1
ATOM 1896 N N . GLU A 1 236 ? 30.717 3.761 6.540 1.00 61.59 236 GLU A N 1
ATOM 1897 C CA . GLU A 1 236 ? 30.840 3.360 7.967 1.00 61.59 236 GLU A CA 1
ATOM 1898 C C . GLU A 1 236 ? 30.360 4.399 9.022 1.00 61.59 236 GLU A C 1
ATOM 1900 O O . GLU A 1 236 ? 30.399 4.111 10.217 1.00 61.59 236 GLU A O 1
ATOM 1905 N N . LEU A 1 237 ? 29.945 5.606 8.616 1.00 62.31 237 LEU A N 1
ATOM 1906 C CA . LEU A 1 237 ? 29.525 6.720 9.480 1.00 62.31 237 LEU A CA 1
ATOM 1907 C C . LEU A 1 237 ? 28.160 7.336 9.108 1.00 62.31 237 LEU A C 1
ATOM 1909 O O . LEU A 1 237 ? 27.739 8.278 9.777 1.00 62.31 237 LEU A O 1
ATOM 1913 N N . GLU A 1 238 ? 27.492 6.858 8.057 1.00 72.88 238 GLU A N 1
ATOM 1914 C CA . GLU A 1 238 ? 26.180 7.367 7.624 1.00 72.88 238 GLU A CA 1
ATOM 1915 C C . GLU A 1 238 ? 25.033 6.606 8.311 1.00 72.88 238 GLU A C 1
ATOM 1917 O O . GLU A 1 238 ? 25.239 5.460 8.730 1.00 72.88 238 GLU A O 1
ATOM 1922 N N . PRO A 1 239 ? 23.843 7.224 8.476 1.00 86.69 239 PRO A N 1
ATOM 1923 C CA . PRO A 1 239 ? 22.728 6.596 9.184 1.00 86.69 239 PRO A CA 1
ATOM 1924 C C . PRO A 1 239 ? 22.366 5.225 8.617 1.00 86.69 239 PRO A C 1
ATOM 1926 O O . PRO A 1 239 ? 22.569 4.947 7.442 1.00 86.69 239 PRO A O 1
ATOM 1929 N N . ASP A 1 240 ? 21.790 4.368 9.451 1.00 89.50 240 ASP A N 1
ATOM 1930 C CA . ASP A 1 240 ? 21.296 3.048 9.054 1.00 89.50 240 ASP A CA 1
ATOM 1931 C C . ASP A 1 240 ? 19.997 3.152 8.237 1.00 89.50 240 ASP A C 1
ATOM 1933 O O . ASP A 1 240 ? 19.696 2.292 7.400 1.00 89.50 240 ASP A O 1
ATOM 1937 N N . ALA A 1 241 ? 19.227 4.222 8.469 1.00 92.75 241 ALA A N 1
ATOM 1938 C CA . ALA A 1 241 ? 18.074 4.589 7.658 1.00 92.75 241 ALA A CA 1
ATOM 1939 C C . ALA A 1 241 ? 17.836 6.099 7.599 1.00 92.75 241 ALA A C 1
ATOM 1941 O O . ALA A 1 241 ? 18.037 6.814 8.581 1.00 92.75 241 ALA A O 1
ATOM 1942 N N . ILE A 1 242 ? 17.320 6.560 6.463 1.00 93.62 242 ILE A N 1
ATOM 1943 C CA . ILE A 1 242 ? 16.862 7.934 6.253 1.00 93.62 242 ILE A CA 1
ATOM 1944 C C . ILE A 1 242 ? 15.382 7.882 5.892 1.00 93.62 242 ILE A C 1
ATOM 1946 O O . ILE A 1 242 ? 14.967 7.150 4.993 1.00 93.62 242 ILE A O 1
ATOM 1950 N N . LEU A 1 243 ? 14.572 8.647 6.613 1.00 95.25 243 LEU A N 1
ATOM 1951 C CA . LEU A 1 243 ? 13.132 8.710 6.433 1.00 95.25 243 LEU A CA 1
ATOM 1952 C C . LEU A 1 243 ? 12.738 10.087 5.903 1.00 95.25 243 LEU A C 1
ATOM 1954 O O . LEU A 1 243 ? 13.230 11.110 6.373 1.00 95.25 243 LEU A O 1
ATOM 1958 N N . SER A 1 244 ? 11.813 10.137 4.946 1.00 94.06 244 SER A N 1
ATOM 1959 C CA . SER A 1 244 ? 11.318 11.404 4.397 1.00 94.06 244 SER A CA 1
ATOM 1960 C C . SER A 1 244 ? 9.859 11.338 3.956 1.00 94.06 244 SER A C 1
ATOM 1962 O O . SER A 1 244 ? 9.356 10.290 3.552 1.00 94.06 244 SER A O 1
ATOM 1964 N N . ASN A 1 245 ? 9.184 12.490 3.959 1.00 93.00 245 ASN A N 1
ATOM 1965 C CA . ASN A 1 245 ? 7.884 12.659 3.313 1.00 93.00 245 ASN A CA 1
ATOM 1966 C C . ASN A 1 245 ? 7.978 13.129 1.853 1.00 93.00 245 ASN A C 1
ATOM 1968 O O . ASN A 1 245 ? 6.953 13.462 1.268 1.00 93.00 245 ASN A O 1
ATOM 1972 N N . GLY A 1 246 ? 9.162 13.179 1.233 1.00 89.88 246 GLY A N 1
ATOM 1973 C CA . GLY A 1 246 ? 9.307 13.601 -0.171 1.00 89.88 246 GLY A CA 1
ATOM 1974 C C . GLY A 1 246 ? 9.150 15.112 -0.393 1.00 89.88 246 GLY A C 1
ATOM 1975 O O . GLY A 1 246 ? 8.814 15.563 -1.493 1.00 89.88 246 GLY A O 1
ATOM 1976 N N . VAL A 1 247 ? 9.365 15.910 0.653 1.00 86.38 247 VAL A N 1
ATOM 1977 C CA . VAL A 1 247 ? 9.297 17.378 0.640 1.00 86.38 247 VAL A CA 1
ATOM 1978 C C . VAL A 1 247 ? 10.614 17.981 1.119 1.00 86.38 247 VAL A C 1
ATOM 1980 O O . VAL A 1 247 ? 11.468 17.280 1.646 1.00 86.38 247 VAL A O 1
ATOM 1983 N N . ASP A 1 248 ? 10.773 19.287 0.906 1.00 75.31 248 ASP A N 1
ATOM 1984 C CA . ASP A 1 248 ? 11.900 20.049 1.454 1.00 75.31 248 ASP A CA 1
ATOM 1985 C C . ASP A 1 248 ? 11.925 19.970 2.993 1.00 75.31 248 ASP A C 1
ATOM 1987 O O . ASP A 1 248 ? 10.860 20.022 3.619 1.00 75.31 248 ASP A O 1
ATOM 1991 N N . GLU A 1 249 ? 13.124 19.916 3.573 1.00 68.25 249 GLU A N 1
ATOM 1992 C CA . GLU A 1 249 ? 13.423 19.677 4.998 1.00 68.25 249 GLU A CA 1
ATOM 1993 C C . GLU A 1 249 ? 12.667 20.658 5.924 1.00 68.25 249 GLU A C 1
ATOM 1995 O O . GLU A 1 249 ? 12.257 20.337 7.034 1.00 68.25 249 GLU A O 1
ATOM 2000 N N . ALA A 1 250 ? 12.340 21.856 5.432 1.00 69.56 250 ALA A N 1
ATOM 2001 C CA . ALA A 1 250 ? 11.629 22.877 6.203 1.00 69.56 250 ALA A CA 1
ATOM 2002 C C . ALA A 1 250 ? 10.111 22.635 6.405 1.00 69.56 250 ALA A C 1
ATOM 2004 O O . ALA A 1 250 ? 9.449 23.452 7.058 1.00 69.56 250 ALA A O 1
ATOM 2005 N N . LYS A 1 251 ? 9.504 21.591 5.815 1.00 80.06 251 LYS A N 1
ATOM 2006 C CA . LYS A 1 251 ? 8.035 21.413 5.797 1.00 80.06 251 LYS A CA 1
ATOM 2007 C C . LYS A 1 251 ? 7.546 20.308 6.739 1.00 80.06 251 LYS A C 1
ATOM 2009 O O . LYS A 1 251 ? 7.525 19.136 6.376 1.00 80.06 251 LYS A O 1
ATOM 2014 N N . GLN A 1 252 ? 7.018 20.712 7.893 1.00 87.31 252 GLN A N 1
ATOM 2015 C CA . GLN A 1 252 ? 6.333 19.818 8.837 1.00 87.31 252 GLN A CA 1
ATOM 2016 C C . GLN A 1 252 ? 5.033 19.224 8.252 1.00 87.31 252 GLN A C 1
ATOM 2018 O O . GLN A 1 252 ? 4.313 19.958 7.560 1.00 87.31 252 GLN A O 1
ATOM 2023 N N . PRO A 1 253 ? 4.694 17.951 8.552 1.00 87.12 253 PRO A N 1
ATOM 2024 C CA . PRO A 1 253 ? 3.432 17.334 8.149 1.00 87.12 253 PRO A CA 1
ATOM 2025 C C . PRO A 1 253 ? 2.201 18.086 8.658 1.00 87.12 253 PRO A C 1
ATOM 2027 O O . PRO A 1 253 ? 2.150 18.572 9.790 1.00 87.12 253 PRO A O 1
ATOM 2030 N N . VAL A 1 254 ? 1.166 18.151 7.825 1.00 82.69 254 VAL A N 1
ATOM 2031 C CA . VAL A 1 254 ? -0.160 18.609 8.234 1.00 82.69 254 VAL A CA 1
ATOM 2032 C C . VAL A 1 254 ? -0.849 17.474 8.988 1.00 82.69 254 VAL A C 1
ATOM 2034 O O . VAL A 1 254 ? -1.188 16.452 8.408 1.00 82.69 254 VAL A O 1
ATOM 2037 N N . GLY A 1 255 ? -1.111 17.676 10.279 1.00 84.00 255 GLY A N 1
ATOM 2038 C CA . GLY A 1 255 ? -1.797 16.686 11.110 1.00 84.00 255 GLY A CA 1
ATOM 2039 C C . GLY A 1 255 ? -0.823 15.819 11.901 1.00 84.00 255 GLY A C 1
ATOM 2040 O O . GLY A 1 255 ? 0.062 16.347 12.571 1.00 84.00 255 GLY A O 1
ATOM 2041 N N . VAL A 1 256 ? -1.046 14.504 11.900 1.00 85.44 256 VAL A N 1
ATOM 2042 C CA . VAL A 1 256 ? -0.209 13.554 12.643 1.00 85.44 256 VAL A CA 1
ATOM 2043 C C . VAL A 1 256 ? 1.061 13.273 11.850 1.00 85.44 256 VAL A C 1
ATOM 2045 O O . VAL A 1 256 ? 1.007 12.891 10.684 1.00 85.44 256 VAL A O 1
ATOM 2048 N N . ASP A 1 257 ? 2.206 13.420 12.507 1.00 90.25 257 ASP A N 1
ATOM 2049 C CA . ASP A 1 257 ? 3.505 13.090 11.936 1.00 90.25 257 ASP A CA 1
ATOM 2050 C C . ASP A 1 257 ? 3.789 11.585 12.055 1.00 90.25 257 ASP A C 1
ATOM 2052 O O . ASP A 1 257 ? 4.509 11.112 12.938 1.00 90.25 257 ASP A O 1
ATOM 2056 N N . TYR A 1 258 ? 3.164 10.814 11.165 1.00 93.62 258 TYR A N 1
ATOM 2057 C CA . TYR A 1 258 ? 3.329 9.362 11.113 1.00 93.62 258 TYR A CA 1
ATOM 2058 C C . TYR A 1 258 ? 4.758 8.929 10.787 1.00 93.62 258 TYR A C 1
ATOM 2060 O O . TYR A 1 258 ? 5.153 7.834 11.182 1.00 93.62 258 TYR A O 1
ATOM 2068 N N . LEU A 1 259 ? 5.539 9.764 10.095 1.00 95.19 259 LEU A N 1
ATOM 2069 C CA . LEU A 1 259 ? 6.914 9.431 9.741 1.00 95.19 259 LEU A CA 1
ATOM 2070 C C . LEU A 1 259 ? 7.815 9.449 10.980 1.00 95.19 259 LEU A C 1
ATOM 2072 O O . LEU A 1 259 ? 8.585 8.513 11.183 1.00 95.19 259 LEU A O 1
ATOM 2076 N N . SER A 1 260 ? 7.659 10.447 11.850 1.00 94.56 260 SER A N 1
ATOM 2077 C CA . SER A 1 260 ? 8.378 10.502 13.129 1.00 94.56 260 SER A CA 1
ATOM 2078 C C . SER A 1 260 ? 7.971 9.379 14.074 1.00 94.56 260 SER A C 1
ATOM 2080 O O . SER A 1 260 ? 8.827 8.751 14.692 1.00 94.56 260 SER A O 1
ATOM 2082 N N . ILE A 1 261 ? 6.673 9.059 14.137 1.00 96.00 261 ILE A N 1
ATOM 2083 C CA . ILE A 1 261 ? 6.195 7.905 14.911 1.00 96.00 261 ILE A CA 1
ATOM 2084 C C . ILE A 1 261 ? 6.822 6.618 14.364 1.00 96.00 261 ILE A C 1
ATOM 2086 O O . ILE A 1 261 ? 7.331 5.814 15.140 1.00 96.00 261 ILE A O 1
ATOM 2090 N N . LEU A 1 262 ? 6.837 6.433 13.040 1.00 97.88 262 LEU A N 1
ATOM 2091 C CA . LEU A 1 262 ? 7.468 5.275 12.412 1.00 97.88 262 LEU A CA 1
ATOM 2092 C C . LEU A 1 262 ? 8.958 5.192 12.717 1.00 97.88 262 LEU A C 1
ATOM 2094 O O . LEU A 1 262 ? 9.435 4.111 13.050 1.00 97.88 262 LEU A O 1
ATOM 2098 N N . ASN A 1 263 ? 9.671 6.313 12.669 1.00 97.69 263 ASN A N 1
ATOM 2099 C CA . ASN A 1 263 ? 11.079 6.371 13.028 1.00 97.69 263 ASN A CA 1
ATOM 2100 C C . ASN A 1 263 ? 11.332 5.859 14.455 1.00 97.69 263 ASN A C 1
ATOM 2102 O O . ASN A 1 263 ? 12.181 4.992 14.672 1.00 97.69 263 ASN A O 1
ATOM 2106 N N . ASP A 1 264 ? 10.552 6.346 15.421 1.00 97.38 264 ASP A N 1
ATOM 2107 C CA . ASP A 1 264 ? 10.648 5.910 16.814 1.00 97.38 264 ASP A CA 1
ATOM 2108 C C . ASP A 1 264 ? 10.323 4.419 16.955 1.00 97.38 264 ASP A C 1
ATOM 2110 O O . ASP A 1 264 ? 11.027 3.689 17.655 1.00 97.38 264 ASP A O 1
ATOM 2114 N N . GLN A 1 265 ? 9.290 3.934 16.258 1.00 98.00 265 GLN A N 1
ATOM 2115 C CA . GLN A 1 265 ? 8.924 2.518 16.291 1.00 98.00 265 GLN A CA 1
ATOM 2116 C C . GLN A 1 265 ? 9.981 1.614 15.642 1.00 98.00 265 GLN A C 1
ATOM 2118 O O . GLN A 1 265 ? 10.199 0.510 16.137 1.00 98.00 265 GLN A O 1
ATOM 2123 N N . ILE A 1 266 ? 10.679 2.070 14.595 1.00 98.12 266 ILE A N 1
ATOM 2124 C CA . ILE A 1 266 ? 11.814 1.342 14.005 1.00 98.12 266 ILE A CA 1
ATOM 2125 C C . ILE A 1 266 ? 12.938 1.216 15.038 1.00 98.12 266 ILE A C 1
ATOM 2127 O O . ILE A 1 266 ? 13.422 0.109 15.269 1.00 98.12 266 ILE A O 1
ATOM 2131 N N . LYS A 1 267 ? 13.318 2.316 15.705 1.00 97.12 267 LYS A N 1
ATOM 2132 C CA . LYS A 1 267 ? 14.363 2.305 16.747 1.00 97.12 267 LYS A CA 1
ATOM 2133 C C . LYS A 1 267 ? 14.008 1.376 17.905 1.00 97.12 267 LYS A C 1
ATOM 2135 O O . LYS A 1 267 ? 14.865 0.632 18.378 1.00 97.12 267 LYS A O 1
ATOM 2140 N N . LEU A 1 268 ? 12.750 1.397 18.348 1.00 97.12 268 LEU A N 1
ATOM 2141 C CA . LEU A 1 268 ? 12.264 0.529 19.422 1.00 97.12 268 LEU A CA 1
ATOM 2142 C C . LEU A 1 268 ? 12.278 -0.947 19.012 1.00 97.12 268 LEU A C 1
ATOM 2144 O O . LEU A 1 268 ? 12.858 -1.768 19.718 1.00 97.12 268 LEU A O 1
ATOM 2148 N N . ALA A 1 269 ? 11.707 -1.284 17.852 1.00 96.06 269 ALA A N 1
ATOM 2149 C CA . ALA A 1 269 ? 11.682 -2.658 17.357 1.00 96.06 269 ALA A CA 1
ATOM 2150 C C . ALA A 1 269 ? 13.097 -3.204 17.089 1.00 96.06 269 ALA A C 1
ATOM 2152 O O . ALA A 1 269 ? 13.363 -4.389 17.314 1.00 96.06 269 ALA A O 1
ATOM 2153 N N . TRP A 1 270 ? 14.022 -2.345 16.652 1.00 96.06 270 TRP A N 1
ATOM 2154 C CA . TRP A 1 270 ? 15.433 -2.689 16.516 1.00 96.06 270 TRP A CA 1
ATOM 2155 C C . TRP A 1 270 ? 16.067 -3.003 17.871 1.00 96.06 270 TRP A C 1
ATOM 2157 O O . TRP A 1 270 ? 16.596 -4.096 18.060 1.00 96.06 270 TRP A O 1
ATOM 2167 N N . ALA A 1 271 ?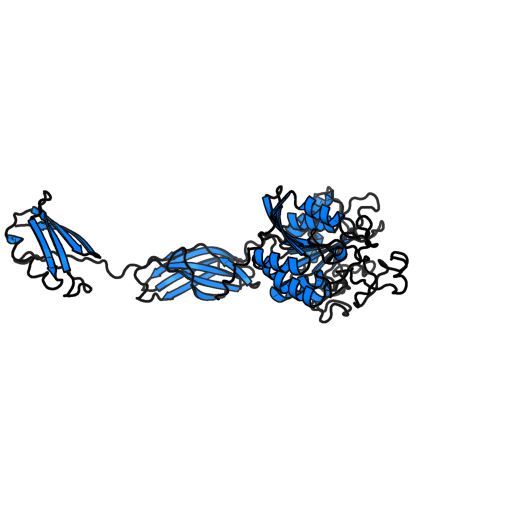 15.956 -2.089 18.838 1.00 95.25 271 ALA A N 1
ATOM 2168 C CA . ALA A 1 271 ? 16.515 -2.278 20.172 1.00 95.25 271 ALA A CA 1
ATOM 2169 C C . ALA A 1 271 ? 15.967 -3.547 20.848 1.00 95.25 271 ALA A C 1
ATOM 2171 O O . ALA A 1 271 ? 16.729 -4.296 21.461 1.00 95.25 271 ALA A O 1
ATOM 2172 N N . ASP A 1 272 ? 14.675 -3.838 20.689 1.00 93.69 272 ASP A N 1
ATOM 2173 C CA . ASP A 1 272 ? 14.046 -5.043 21.237 1.00 93.69 272 ASP A CA 1
ATOM 2174 C C . ASP A 1 272 ? 14.589 -6.335 20.603 1.00 93.69 272 ASP A C 1
ATOM 2176 O O . ASP A 1 272 ? 14.759 -7.343 21.294 1.00 93.69 272 ASP A O 1
ATOM 2180 N N . SER A 1 273 ? 14.895 -6.316 19.303 1.00 92.69 273 SER A N 1
ATOM 2181 C CA . SER A 1 273 ? 15.437 -7.475 18.577 1.00 92.69 273 SER A CA 1
ATOM 2182 C C . SER A 1 273 ? 16.953 -7.645 18.731 1.00 92.69 273 SER A C 1
ATOM 2184 O O . SER A 1 273 ? 17.441 -8.772 18.659 1.00 92.69 273 SER A O 1
ATOM 2186 N N . HIS A 1 274 ? 17.681 -6.566 19.031 1.00 93.69 274 HIS A N 1
ATOM 2187 C CA . HIS A 1 274 ? 19.148 -6.526 19.081 1.00 93.69 274 HIS A CA 1
ATOM 2188 C C . HIS A 1 274 ? 19.687 -6.213 20.490 1.00 93.69 274 HIS A C 1
ATOM 2190 O O . HIS A 1 274 ? 20.736 -5.599 20.661 1.00 93.69 274 HIS A O 1
ATOM 2196 N N . GLY A 1 275 ? 18.973 -6.613 21.549 1.00 91.81 275 GLY A N 1
ATOM 2197 C CA . GLY A 1 275 ? 19.494 -6.553 22.924 1.00 91.81 275 GLY A CA 1
ATOM 2198 C C . GLY A 1 275 ? 19.784 -5.141 23.454 1.00 91.81 275 GLY A C 1
ATOM 2199 O O . GLY A 1 275 ? 20.644 -4.973 24.320 1.00 91.81 275 GLY A O 1
ATOM 2200 N N . GLY A 1 276 ? 19.063 -4.135 22.960 1.00 91.12 276 GLY A N 1
ATOM 2201 C CA . GLY A 1 276 ? 19.199 -2.728 23.335 1.00 91.12 276 GLY A CA 1
ATOM 2202 C C . GLY A 1 276 ? 20.160 -1.919 22.460 1.00 91.12 276 GLY A C 1
ATOM 2203 O O . GLY A 1 276 ? 20.380 -0.738 22.754 1.00 91.12 276 GLY A O 1
ATOM 2204 N N . GLU A 1 277 ? 20.731 -2.521 21.412 1.00 91.00 277 GLU A N 1
ATOM 2205 C CA . GLU A 1 277 ? 21.522 -1.798 20.415 1.00 91.00 277 GLU A CA 1
ATOM 2206 C C . GLU A 1 277 ? 20.713 -0.649 19.803 1.00 91.00 277 GLU A C 1
ATOM 2208 O O . GLU A 1 277 ? 19.502 -0.740 19.605 1.00 91.00 277 GLU A O 1
ATOM 2213 N N . GLN A 1 278 ? 21.386 0.475 19.570 1.00 89.50 278 GLN A N 1
ATOM 2214 C CA . GLN A 1 278 ? 20.761 1.667 19.010 1.00 89.50 278 GLN A CA 1
ATOM 2215 C C . GLN A 1 278 ? 20.899 1.641 17.496 1.00 89.50 278 GLN A C 1
ATOM 2217 O O . GLN A 1 278 ? 21.978 1.348 16.989 1.00 89.50 278 GLN A O 1
ATOM 2222 N N . LEU A 1 279 ? 19.819 1.999 16.809 1.00 91.00 279 LEU A N 1
ATOM 2223 C CA . LEU A 1 279 ? 19.821 2.239 15.374 1.00 91.00 279 LEU A CA 1
ATOM 2224 C C . LEU A 1 279 ? 19.936 3.742 15.125 1.00 91.00 279 LEU A C 1
ATOM 2226 O O . LEU A 1 279 ? 19.158 4.524 15.688 1.00 91.00 279 LEU A O 1
ATOM 2230 N N . TYR A 1 280 ? 20.895 4.148 14.301 1.00 90.56 280 TYR A N 1
ATOM 2231 C CA . TYR A 1 280 ? 21.056 5.544 13.935 1.00 90.56 280 TYR A CA 1
ATOM 2232 C C . TYR A 1 280 ? 20.206 5.843 12.704 1.00 90.56 280 TYR A C 1
ATOM 2234 O O . TYR A 1 280 ? 20.382 5.243 11.649 1.00 90.56 280 TYR A O 1
ATOM 2242 N N . THR A 1 281 ? 19.248 6.754 12.837 1.00 92.12 281 THR A N 1
ATOM 2243 C CA . THR A 1 281 ? 18.366 7.136 11.734 1.00 92.12 281 THR A CA 1
ATOM 2244 C C . THR A 1 281 ? 18.152 8.636 11.715 1.00 92.12 281 THR A C 1
ATOM 2246 O O . THR A 1 281 ? 18.192 9.280 12.769 1.00 92.12 281 THR A O 1
ATOM 2249 N N . GLU A 1 282 ? 17.856 9.135 10.524 1.00 91.50 282 GLU A N 1
ATOM 2250 C CA . GLU A 1 282 ? 17.622 10.544 10.223 1.00 91.50 282 GLU A CA 1
ATOM 2251 C C . GLU A 1 282 ? 16.221 10.722 9.624 1.00 91.50 282 GLU A C 1
ATOM 2253 O O . GLU A 1 282 ? 15.740 9.872 8.868 1.00 91.50 282 GLU A O 1
ATOM 2258 N N . VAL A 1 283 ? 15.551 11.821 9.960 1.00 92.06 283 VAL A N 1
ATOM 2259 C CA . VAL A 1 283 ? 14.220 12.184 9.466 1.00 92.06 283 VAL A CA 1
ATOM 2260 C C . VAL A 1 283 ? 14.297 13.547 8.795 1.00 92.06 283 VAL A C 1
ATOM 2262 O O . VAL A 1 283 ? 14.510 14.564 9.448 1.00 92.06 283 VAL A O 1
ATOM 2265 N N . GLY A 1 284 ? 14.052 13.586 7.486 1.00 89.19 284 GLY A N 1
ATOM 2266 C CA . GLY A 1 284 ? 14.340 14.755 6.654 1.00 89.19 284 GLY A CA 1
ATOM 2267 C C . GLY A 1 284 ? 13.660 16.059 7.069 1.00 89.19 284 GLY A C 1
ATOM 2268 O O . GLY A 1 284 ? 14.202 17.120 6.803 1.00 89.19 284 GLY A O 1
ATOM 2269 N N . HIS A 1 285 ? 12.485 16.031 7.708 1.00 87.50 285 HIS A N 1
ATOM 2270 C CA . HIS A 1 285 ? 11.819 17.258 8.172 1.00 87.50 285 HIS A CA 1
ATOM 2271 C C . HIS A 1 285 ? 12.105 17.616 9.637 1.00 87.50 285 HIS A C 1
ATOM 2273 O O . HIS A 1 285 ? 11.529 18.577 10.150 1.00 87.50 285 HIS A O 1
ATOM 2279 N N . ILE A 1 286 ? 12.937 16.838 10.331 1.00 88.19 286 ILE A N 1
ATOM 2280 C CA . ILE A 1 286 ? 13.350 17.090 11.719 1.00 88.19 286 ILE A CA 1
ATOM 2281 C C . ILE A 1 286 ? 14.835 17.413 11.787 1.00 88.19 286 ILE A C 1
ATOM 2283 O O . ILE A 1 286 ? 15.215 18.351 12.488 1.00 88.19 286 ILE A O 1
ATOM 2287 N N . ASP A 1 287 ? 15.651 16.613 11.111 1.00 85.06 287 ASP A N 1
ATOM 2288 C CA . ASP A 1 287 ? 17.090 16.642 11.269 1.00 85.06 287 ASP A CA 1
ATOM 2289 C C . ASP A 1 287 ? 17.739 17.553 10.215 1.00 85.06 287 ASP A C 1
ATOM 2291 O O . ASP A 1 287 ? 17.493 17.434 9.018 1.00 85.06 287 ASP A O 1
ATOM 2295 N N . ASP A 1 288 ? 18.578 18.484 10.678 1.00 68.31 288 ASP A N 1
ATOM 2296 C CA . ASP A 1 288 ? 19.181 19.554 9.864 1.00 68.31 288 ASP A CA 1
ATOM 2297 C C . ASP A 1 288 ? 20.467 19.112 9.112 1.00 68.31 288 ASP A C 1
ATOM 2299 O O . ASP A 1 288 ? 21.229 19.960 8.629 1.00 68.31 288 ASP A O 1
ATOM 2303 N N . ASP A 1 289 ? 20.791 17.812 9.053 1.00 65.56 289 ASP A N 1
ATOM 2304 C CA . ASP A 1 289 ? 22.029 17.345 8.411 1.00 65.56 289 ASP A CA 1
ATOM 2305 C C . ASP A 1 289 ? 21.871 17.179 6.887 1.00 65.56 289 ASP A C 1
ATOM 2307 O O . ASP A 1 289 ? 21.394 16.185 6.350 1.00 65.56 289 ASP A O 1
ATOM 2311 N N . HIS A 1 290 ? 22.355 18.176 6.151 1.00 62.62 290 HIS A N 1
ATOM 2312 C CA . HIS A 1 290 ? 22.252 18.237 4.692 1.00 62.62 290 HIS A CA 1
ATOM 2313 C C . HIS A 1 290 ? 23.063 17.173 3.923 1.00 62.62 290 HIS A C 1
ATOM 2315 O O . HIS A 1 290 ? 22.977 17.131 2.686 1.00 62.62 290 HIS A O 1
ATOM 2321 N N . ASN A 1 291 ? 23.855 16.327 4.597 1.00 69.12 291 ASN A N 1
ATOM 2322 C CA . ASN A 1 291 ? 24.670 15.293 3.944 1.00 69.12 291 ASN A CA 1
ATOM 2323 C C . ASN A 1 291 ? 23.825 14.239 3.201 1.00 69.12 291 ASN A C 1
ATOM 2325 O O . ASN A 1 291 ? 24.290 13.683 2.208 1.00 69.12 291 ASN A O 1
ATOM 2329 N N . PHE A 1 292 ? 22.564 14.036 3.597 1.00 73.88 292 PHE A N 1
ATOM 2330 C CA . PHE A 1 292 ? 21.645 13.071 2.979 1.00 73.88 292 PHE A CA 1
ATOM 2331 C C . PHE A 1 292 ? 20.523 13.707 2.142 1.00 73.88 292 PHE A C 1
ATOM 2333 O O . PHE A 1 292 ? 19.614 13.008 1.697 1.00 73.88 292 PHE A O 1
ATOM 2340 N N . SER A 1 293 ? 20.584 15.011 1.852 1.00 67.44 293 SER A N 1
ATOM 2341 C CA . SER A 1 293 ? 19.531 15.746 1.119 1.00 67.44 293 SER A CA 1
ATOM 2342 C C . SER A 1 293 ? 19.138 15.134 -0.244 1.00 67.44 293 SER A C 1
ATOM 2344 O O . SER A 1 293 ? 18.020 15.327 -0.729 1.00 67.44 293 SER A O 1
ATOM 2346 N N . THR A 1 294 ? 20.024 14.342 -0.866 1.00 74.88 294 THR A N 1
ATOM 2347 C CA . THR A 1 294 ? 19.737 13.609 -2.119 1.00 74.88 294 THR A CA 1
ATOM 2348 C C . THR A 1 294 ? 18.861 12.360 -1.948 1.00 74.88 294 THR A C 1
ATOM 2350 O O . THR A 1 294 ? 18.315 11.874 -2.935 1.00 74.88 294 THR A O 1
ATOM 2353 N N . LEU A 1 295 ? 18.687 11.879 -0.715 1.00 85.75 295 LEU A N 1
ATOM 2354 C CA . LEU A 1 295 ? 17.946 10.668 -0.339 1.00 85.75 295 LEU A CA 1
ATOM 2355 C C . LEU A 1 295 ? 16.581 10.984 0.297 1.00 85.75 295 LEU A C 1
ATOM 2357 O O . LEU A 1 295 ? 15.902 10.120 0.829 1.00 85.75 295 LEU A O 1
ATOM 2361 N N . LEU A 1 296 ? 16.134 12.239 0.228 1.00 88.50 296 LEU A N 1
ATOM 2362 C CA . LEU A 1 296 ? 14.864 12.664 0.818 1.00 88.50 296 LEU A CA 1
ATOM 2363 C C . LEU A 1 296 ? 13.654 12.457 -0.101 1.00 88.50 296 LEU A C 1
ATOM 2365 O O . LEU A 1 296 ? 12.591 13.018 0.163 1.00 88.50 296 LEU A O 1
ATOM 2369 N N . ALA A 1 297 ? 13.802 11.720 -1.204 1.00 90.31 297 ALA A N 1
ATOM 2370 C CA . ALA A 1 297 ? 12.773 11.529 -2.232 1.00 90.31 297 ALA A CA 1
ATOM 2371 C C . ALA A 1 297 ? 12.084 12.818 -2.725 1.00 90.31 297 ALA A C 1
ATOM 2373 O O . ALA A 1 297 ? 10.972 12.772 -3.253 1.00 90.31 297 ALA A O 1
ATOM 2374 N N . THR A 1 298 ? 12.738 13.980 -2.634 1.00 89.25 298 THR A N 1
ATOM 2375 C CA . THR A 1 298 ? 12.199 15.255 -3.148 1.00 89.25 298 THR A CA 1
ATOM 2376 C C . THR A 1 298 ? 12.010 15.238 -4.667 1.00 89.25 298 THR A C 1
ATOM 2378 O O . THR A 1 298 ? 11.248 16.041 -5.218 1.00 89.25 298 THR A O 1
ATOM 2381 N N . SER A 1 299 ? 12.664 14.296 -5.357 1.00 88.94 299 SER A N 1
ATOM 2382 C CA . SER A 1 299 ? 12.487 14.013 -6.778 1.00 88.94 299 SER A CA 1
ATOM 2383 C C . SER A 1 299 ? 11.417 12.986 -7.132 1.00 88.94 299 SER A C 1
ATOM 2385 O O . SER A 1 299 ? 11.096 12.869 -8.315 1.00 88.94 299 SER A O 1
ATOM 2387 N N . SER A 1 300 ? 10.843 12.289 -6.148 1.00 92.56 300 SER A N 1
ATOM 2388 C CA . SER A 1 300 ? 9.822 11.265 -6.379 1.00 92.56 300 SER A CA 1
ATOM 2389 C C . SER A 1 300 ? 8.561 11.878 -6.987 1.00 92.56 300 SER A C 1
ATOM 2391 O O . SER A 1 300 ? 7.996 12.827 -6.438 1.00 92.56 300 SER A O 1
ATOM 2393 N N . VAL A 1 301 ? 8.086 11.336 -8.111 1.00 94.62 301 VAL A N 1
ATOM 2394 C CA . VAL A 1 301 ? 6.840 11.807 -8.737 1.00 94.62 301 VAL A CA 1
ATOM 2395 C C . VAL A 1 301 ? 5.627 11.469 -7.870 1.00 94.62 301 VAL A C 1
ATOM 2397 O O . VAL A 1 301 ? 4.748 12.315 -7.718 1.00 94.62 301 VAL A O 1
ATOM 2400 N N . GLN A 1 302 ? 5.615 10.300 -7.220 1.00 94.50 302 GLN A N 1
ATOM 2401 C CA . GLN A 1 302 ? 4.562 9.923 -6.273 1.00 94.50 302 GLN A CA 1
ATOM 2402 C C . GLN A 1 302 ? 4.597 10.845 -5.055 1.00 94.50 302 GLN A C 1
ATOM 2404 O O . GLN A 1 302 ? 3.584 11.453 -4.718 1.00 94.50 302 GLN A O 1
ATOM 2409 N N . GLY A 1 303 ? 5.781 11.030 -4.458 1.00 93.69 303 GLY A N 1
ATOM 2410 C CA . GLY A 1 303 ? 5.960 11.914 -3.309 1.00 93.69 303 GLY A CA 1
ATOM 2411 C C . GLY A 1 303 ? 5.528 13.347 -3.608 1.00 93.69 303 GLY A C 1
ATOM 2412 O O . GLY A 1 303 ? 4.785 13.939 -2.834 1.00 93.69 303 GLY A O 1
ATOM 2413 N N . ARG A 1 304 ? 5.901 13.905 -4.765 1.00 92.62 304 ARG A N 1
ATOM 2414 C CA . ARG A 1 304 ? 5.458 15.245 -5.185 1.00 92.62 304 ARG A CA 1
ATOM 2415 C C . ARG A 1 304 ? 3.945 15.321 -5.378 1.00 92.62 304 ARG A C 1
ATOM 2417 O O . ARG A 1 304 ? 3.365 16.335 -4.997 1.00 92.62 304 ARG A O 1
ATOM 2424 N N . TYR A 1 305 ? 3.317 14.298 -5.963 1.00 93.00 305 TYR A N 1
ATOM 2425 C CA . TYR A 1 305 ? 1.869 14.266 -6.185 1.00 93.00 305 TYR A CA 1
ATOM 2426 C C . TYR A 1 305 ? 1.084 14.235 -4.872 1.00 93.00 305 TYR A C 1
ATOM 2428 O O . TYR A 1 305 ? 0.288 15.139 -4.624 1.00 93.00 305 TYR A O 1
ATOM 2436 N N . LEU A 1 306 ? 1.397 13.267 -4.004 1.00 92.81 306 LEU A N 1
ATOM 2437 C CA . LEU A 1 306 ? 0.773 13.070 -2.687 1.00 92.81 306 LEU A CA 1
ATOM 2438 C C . LEU A 1 306 ? 0.949 14.278 -1.756 1.00 92.81 306 LEU A C 1
ATOM 2440 O O . LEU A 1 306 ? 0.241 14.443 -0.775 1.00 92.81 306 LEU A O 1
ATOM 2444 N N . ASN A 1 307 ? 1.892 15.156 -2.077 1.00 91.25 307 ASN A N 1
ATOM 2445 C CA . ASN A 1 307 ? 2.162 16.399 -1.370 1.00 91.25 307 ASN A CA 1
ATOM 2446 C C . ASN A 1 307 ? 1.633 17.638 -2.117 1.00 91.25 307 ASN A C 1
ATOM 2448 O O . ASN A 1 307 ? 2.168 18.741 -1.978 1.00 91.25 307 ASN A O 1
ATOM 2452 N N . GLY A 1 308 ? 0.597 17.477 -2.945 1.00 87.81 308 GLY A N 1
ATOM 2453 C CA . GLY A 1 308 ? -0.112 18.574 -3.613 1.00 87.81 308 GLY A CA 1
ATOM 2454 C C . GLY A 1 308 ? 0.641 19.206 -4.790 1.00 87.81 308 GLY A C 1
ATOM 2455 O O . GLY A 1 308 ? 0.396 20.364 -5.150 1.00 87.81 308 GLY A O 1
ATOM 2456 N N . GLY A 1 309 ? 1.615 18.509 -5.373 1.00 87.12 309 GLY A N 1
ATOM 2457 C CA . GLY A 1 309 ? 2.360 18.964 -6.544 1.00 87.12 309 GLY A CA 1
ATOM 2458 C C . GLY A 1 309 ? 1.490 19.006 -7.801 1.00 87.12 309 GLY A C 1
ATOM 2459 O O . GLY A 1 309 ? 1.042 17.974 -8.285 1.00 87.12 309 GLY A O 1
ATOM 2460 N N . SER A 1 310 ? 1.308 20.193 -8.389 1.00 82.56 310 SER A N 1
ATOM 2461 C CA . SER A 1 310 ? 0.520 20.364 -9.627 1.00 82.56 310 SER A CA 1
ATOM 2462 C C . SER A 1 310 ? 1.194 19.802 -10.884 1.00 82.56 310 SER A C 1
ATOM 2464 O O . SER A 1 310 ? 0.510 19.473 -11.849 1.00 82.56 310 SER A O 1
ATOM 2466 N N . SER A 1 311 ? 2.525 19.679 -10.884 1.00 87.56 311 SER A N 1
ATOM 2467 C CA . SER A 1 311 ? 3.292 19.040 -11.958 1.00 87.56 311 SER A CA 1
ATOM 2468 C C . SER A 1 311 ? 4.388 18.149 -11.366 1.00 87.56 311 SER A C 1
ATOM 2470 O O . SER A 1 311 ? 5.555 18.544 -11.328 1.00 87.56 311 SER A O 1
ATOM 2472 N N . PRO A 1 312 ? 4.052 16.935 -10.894 1.00 90.31 312 PRO A N 1
ATOM 2473 C CA . PRO A 1 312 ? 5.007 16.073 -10.191 1.00 90.31 312 PRO A CA 1
ATOM 2474 C C . PRO A 1 312 ? 6.266 15.731 -10.996 1.00 90.31 312 PRO A C 1
ATOM 2476 O O . PRO A 1 312 ? 7.336 15.527 -10.429 1.00 90.31 312 PRO A O 1
ATOM 2479 N N . CYS A 1 313 ? 6.172 15.744 -12.327 1.00 90.69 313 CYS A N 1
ATOM 2480 C CA . CYS A 1 313 ? 7.310 15.507 -13.206 1.00 90.69 313 CYS A CA 1
ATOM 2481 C C . CYS A 1 313 ? 8.333 16.660 -13.186 1.00 90.69 313 CYS A C 1
ATOM 2483 O O . CYS A 1 313 ? 9.526 16.413 -13.322 1.00 90.69 313 CYS A O 1
ATOM 2485 N N . THR A 1 314 ? 7.904 17.915 -12.997 1.00 87.38 314 THR A N 1
ATOM 2486 C CA . THR A 1 314 ? 8.775 19.101 -13.156 1.00 87.38 314 THR A CA 1
ATOM 2487 C C . THR A 1 314 ? 8.920 19.970 -11.907 1.00 87.38 314 THR A C 1
ATOM 2489 O O . THR A 1 314 ? 9.766 20.861 -11.876 1.00 87.38 314 THR A O 1
ATOM 2492 N N . SER A 1 315 ? 8.059 19.799 -10.905 1.00 76.06 315 SER A N 1
ATOM 2493 C CA . SER A 1 315 ? 8.136 20.536 -9.641 1.00 76.06 315 SER A CA 1
ATOM 2494 C C . SER A 1 315 ? 9.397 20.141 -8.882 1.00 76.06 315 SER A C 1
ATOM 2496 O O . SER A 1 315 ? 9.706 18.966 -8.816 1.00 76.06 315 SER A O 1
ATOM 2498 N N . SER A 1 316 ? 10.118 21.085 -8.274 1.00 68.31 316 SER A N 1
ATOM 2499 C CA . SER A 1 316 ? 11.326 20.751 -7.504 1.00 68.31 316 SER A CA 1
ATOM 2500 C C . SER A 1 316 ? 11.020 20.023 -6.191 1.00 68.31 316 SER A C 1
ATOM 2502 O O . SER A 1 316 ? 11.851 19.238 -5.754 1.00 68.31 316 SER A O 1
ATOM 2504 N N . THR A 1 317 ? 9.845 20.255 -5.590 1.00 68.25 317 THR A N 1
ATOM 2505 C CA . THR A 1 317 ? 9.369 19.633 -4.339 1.00 68.25 317 THR A CA 1
ATOM 2506 C C . THR A 1 317 ? 7.832 19.617 -4.281 1.00 68.25 317 THR A C 1
ATOM 2508 O O . THR A 1 317 ? 7.172 20.344 -5.034 1.00 68.25 317 THR A O 1
ATOM 2511 N N . GLY A 1 318 ? 7.247 18.803 -3.390 1.00 67.25 318 GLY A N 1
ATOM 2512 C CA . GLY A 1 318 ? 5.816 18.872 -3.055 1.00 67.25 318 GLY A CA 1
ATOM 2513 C C . GLY A 1 318 ? 5.410 20.255 -2.520 1.00 67.25 318 GLY A C 1
ATOM 2514 O O . GLY A 1 318 ? 6.224 20.974 -1.928 1.00 67.25 318 GLY A O 1
ATOM 2515 N N . THR A 1 319 ? 4.161 20.678 -2.739 1.00 75.94 319 THR A N 1
ATOM 2516 C CA . THR A 1 319 ? 3.699 22.024 -2.343 1.00 75.94 319 THR A CA 1
ATOM 2517 C C . THR A 1 319 ? 3.388 22.100 -0.847 1.00 75.94 319 THR A C 1
ATOM 2519 O O . THR A 1 319 ? 3.757 23.090 -0.209 1.00 75.94 319 THR A O 1
ATOM 2522 N N . THR A 1 320 ? 2.848 21.027 -0.273 1.00 83.31 320 THR A N 1
ATOM 2523 C CA . THR A 1 320 ? 2.494 20.842 1.145 1.00 83.31 320 THR A CA 1
ATOM 2524 C C . THR A 1 320 ? 3.049 19.522 1.663 1.00 83.31 320 THR A C 1
ATOM 2526 O O . THR A 1 320 ? 3.224 18.622 0.866 1.00 83.31 320 THR A O 1
ATOM 2529 N N . ASN A 1 321 ? 3.285 19.356 2.963 1.00 87.88 321 ASN A N 1
ATOM 2530 C CA . ASN A 1 321 ? 3.541 18.023 3.521 1.00 87.88 321 ASN A CA 1
ATOM 2531 C C . ASN A 1 321 ? 2.216 17.457 4.050 1.00 87.88 321 ASN A C 1
ATOM 2533 O O . ASN A 1 321 ? 1.747 17.912 5.090 1.00 87.88 321 ASN A O 1
ATOM 2537 N N . LEU A 1 322 ? 1.574 16.538 3.321 1.00 87.69 322 LEU A N 1
ATOM 2538 C CA . LEU A 1 322 ? 0.313 15.921 3.768 1.00 87.69 322 LEU A CA 1
ATOM 2539 C C . LEU A 1 322 ? 0.538 14.701 4.676 1.00 87.69 322 LEU A C 1
ATOM 2541 O O . LEU A 1 322 ? -0.409 14.221 5.283 1.00 87.69 322 LEU A O 1
ATOM 2545 N N . GLY A 1 323 ? 1.777 14.210 4.797 1.00 89.00 323 GLY A N 1
ATOM 2546 C CA . GLY A 1 323 ? 2.125 13.089 5.678 1.00 89.00 323 GLY A CA 1
ATOM 2547 C C . GLY A 1 323 ? 1.726 11.698 5.165 1.00 89.00 323 GLY A C 1
ATOM 2548 O O . GLY A 1 323 ? 1.885 10.723 5.892 1.00 89.00 323 GLY A O 1
ATOM 2549 N N . HIS A 1 324 ? 1.219 11.583 3.931 1.00 90.19 324 HIS A N 1
ATOM 2550 C CA . HIS A 1 324 ? 0.732 10.314 3.363 1.00 90.19 324 HIS A CA 1
ATOM 2551 C C . HIS A 1 324 ? 1.799 9.538 2.585 1.00 90.19 324 HIS A C 1
ATOM 2553 O O . HIS A 1 324 ? 1.648 8.344 2.341 1.00 90.19 324 HIS A O 1
ATOM 2559 N N . PHE A 1 325 ? 2.896 10.192 2.208 1.00 95.50 325 PHE A N 1
ATOM 2560 C CA . PHE A 1 325 ? 4.049 9.543 1.593 1.00 95.50 325 PHE A CA 1
ATOM 2561 C C . PHE A 1 325 ? 5.117 9.300 2.659 1.00 95.50 325 PHE A C 1
ATOM 2563 O O . PHE A 1 325 ? 5.598 10.255 3.266 1.00 95.50 325 PHE A O 1
ATOM 2570 N N . LEU A 1 326 ? 5.458 8.039 2.914 1.00 97.25 326 LEU A N 1
ATOM 2571 C CA . LEU A 1 326 ? 6.484 7.625 3.868 1.00 97.25 326 LEU A CA 1
ATOM 2572 C C . LEU A 1 326 ? 7.587 6.904 3.094 1.00 97.25 326 LEU A C 1
ATOM 2574 O O . LEU A 1 326 ? 7.462 5.731 2.746 1.00 97.25 326 LEU A O 1
ATOM 2578 N N . HIS A 1 327 ? 8.658 7.622 2.793 1.00 97.12 327 HIS A N 1
ATOM 2579 C CA . HIS A 1 327 ? 9.812 7.100 2.076 1.00 97.12 327 HIS A CA 1
ATOM 2580 C C . HIS A 1 327 ? 10.913 6.712 3.056 1.00 97.12 327 HIS A C 1
ATOM 2582 O O . HIS A 1 327 ? 11.195 7.462 3.991 1.00 97.12 327 HIS A O 1
ATOM 2588 N N . ILE A 1 328 ? 11.498 5.530 2.854 1.00 97.31 328 ILE A N 1
ATOM 2589 C CA . ILE A 1 328 ? 12.478 4.943 3.767 1.00 97.31 328 ILE A CA 1
ATOM 2590 C C . ILE A 1 328 ? 13.650 4.400 2.950 1.00 97.31 328 ILE A C 1
ATOM 2592 O O . ILE A 1 328 ? 13.516 3.396 2.249 1.00 97.31 328 ILE A O 1
ATOM 2596 N N . GLU A 1 329 ? 14.796 5.052 3.081 1.00 94.56 329 GLU A N 1
ATOM 2597 C CA . GLU A 1 329 ? 16.083 4.654 2.513 1.00 94.56 329 GLU A CA 1
ATOM 2598 C C . GLU A 1 329 ? 16.861 3.870 3.563 1.00 94.56 329 GLU A C 1
ATOM 2600 O O . GLU A 1 329 ? 16.998 4.324 4.696 1.00 94.56 329 GLU A O 1
ATOM 2605 N N . GLN A 1 330 ? 17.355 2.683 3.214 1.00 93.56 330 GLN A N 1
ATOM 2606 C CA . GLN A 1 330 ? 18.000 1.773 4.168 1.00 93.56 330 GLN A CA 1
ATOM 2607 C C . GLN A 1 330 ? 19.411 1.377 3.722 1.00 93.56 330 GLN A C 1
ATOM 2609 O O . GLN A 1 330 ? 19.645 1.116 2.536 1.00 93.56 330 GLN A O 1
ATOM 2614 N N . GLY A 1 331 ? 20.333 1.241 4.679 1.00 89.81 331 GLY A N 1
ATOM 2615 C CA . GLY A 1 331 ? 21.715 0.817 4.439 1.00 89.81 331 GLY A CA 1
ATOM 2616 C C . GLY A 1 331 ? 21.838 -0.536 3.721 1.00 89.81 331 GLY A C 1
ATOM 2617 O O . GLY A 1 331 ? 20.919 -1.365 3.728 1.00 89.81 331 GLY A O 1
ATOM 2618 N N . ASN A 1 332 ? 22.947 -0.737 3.002 1.00 84.75 332 ASN A N 1
ATOM 2619 C CA . ASN A 1 332 ? 23.176 -1.926 2.174 1.00 84.75 332 ASN A CA 1
ATOM 2620 C C . ASN A 1 332 ? 23.641 -3.123 3.019 1.00 84.75 332 ASN A C 1
ATOM 2622 O O . ASN A 1 332 ? 24.739 -3.053 3.573 1.00 84.75 332 ASN A O 1
ATOM 2626 N N . PRO A 1 333 ? 22.916 -4.265 3.005 1.00 76.56 333 PRO A N 1
ATOM 2627 C CA . PRO A 1 333 ? 23.265 -5.444 3.801 1.00 76.56 333 PRO A CA 1
ATOM 2628 C C . PRO A 1 333 ? 24.636 -6.059 3.473 1.00 76.56 333 PRO A C 1
ATOM 2630 O O . PRO A 1 333 ? 25.148 -6.880 4.229 1.00 76.56 333 PRO A O 1
ATOM 2633 N N . THR A 1 334 ? 25.245 -5.690 2.343 1.00 71.19 334 THR A N 1
ATOM 2634 C CA . THR A 1 334 ? 26.536 -6.234 1.890 1.00 71.19 334 THR A CA 1
ATOM 2635 C C . THR A 1 334 ? 27.762 -5.445 2.357 1.00 71.19 334 THR A C 1
ATOM 2637 O O . THR A 1 334 ? 28.885 -5.922 2.175 1.00 71.19 334 THR A O 1
ATOM 2640 N N . ILE A 1 335 ? 27.587 -4.265 2.963 1.00 68.62 335 ILE A N 1
ATOM 2641 C CA . ILE A 1 335 ? 28.699 -3.416 3.409 1.00 68.62 335 ILE A CA 1
ATOM 2642 C C . ILE A 1 335 ? 28.918 -3.586 4.922 1.00 68.62 335 ILE A C 1
ATOM 2644 O O . ILE A 1 335 ? 27.982 -3.552 5.717 1.00 68.62 335 ILE A O 1
ATOM 2648 N N . GLY A 1 336 ? 30.177 -3.793 5.326 1.00 62.66 336 GLY A N 1
ATOM 2649 C CA . GLY A 1 336 ? 30.605 -3.734 6.731 1.00 62.66 336 GLY A CA 1
ATOM 2650 C C . GLY A 1 336 ? 30.423 -4.999 7.585 1.00 62.66 336 GLY A C 1
ATOM 2651 O O . GLY A 1 336 ? 30.859 -4.992 8.730 1.00 62.66 336 GLY A O 1
ATOM 2652 N N . ASN A 1 337 ? 29.848 -6.096 7.067 1.00 62.72 337 ASN A N 1
ATOM 2653 C CA . ASN A 1 337 ? 29.471 -7.295 7.856 1.00 62.72 337 ASN A CA 1
ATOM 2654 C C . ASN A 1 337 ? 28.588 -6.986 9.089 1.00 62.72 337 ASN A C 1
ATOM 2656 O O . ASN A 1 337 ? 28.539 -7.788 10.023 1.00 62.72 337 ASN A O 1
ATOM 2660 N N . VAL A 1 338 ? 27.926 -5.829 9.111 1.00 68.62 338 VAL A N 1
ATOM 2661 C CA . VAL A 1 338 ? 26.970 -5.437 10.152 1.00 68.62 338 VAL A CA 1
ATOM 2662 C C . VAL A 1 338 ? 25.579 -5.902 9.718 1.00 68.62 338 VAL A C 1
ATOM 2664 O O . VAL A 1 338 ? 25.321 -6.036 8.523 1.00 68.62 338 VAL A O 1
ATOM 2667 N N . GLU A 1 339 ? 24.696 -6.213 10.664 1.00 78.00 339 GLU A N 1
ATOM 2668 C CA . GLU A 1 339 ? 23.299 -6.503 10.344 1.00 78.00 339 GLU A CA 1
ATOM 2669 C C . GLU A 1 339 ? 22.559 -5.196 10.025 1.00 78.00 339 GLU A C 1
ATOM 2671 O O . GLU A 1 339 ? 22.659 -4.222 10.761 1.00 78.00 339 GLU A O 1
ATOM 2676 N N . HIS A 1 340 ? 21.812 -5.178 8.919 1.00 87.62 340 HIS A N 1
ATOM 2677 C CA . HIS A 1 340 ? 21.071 -4.004 8.424 1.00 87.62 340 HIS A CA 1
ATOM 2678 C C . HIS A 1 340 ? 19.562 -4.252 8.427 1.00 87.62 340 HIS A C 1
ATOM 2680 O O . HIS A 1 340 ? 19.143 -5.411 8.369 1.00 87.62 340 HIS A O 1
ATOM 2686 N N . LEU A 1 341 ? 18.733 -3.201 8.391 1.00 91.94 341 LEU A N 1
ATOM 2687 C CA . LEU A 1 341 ? 17.262 -3.325 8.319 1.00 91.94 341 LEU A CA 1
ATOM 2688 C C . LEU A 1 341 ? 16.767 -4.150 7.117 1.00 91.94 341 LEU A C 1
ATOM 2690 O O . LEU A 1 341 ? 15.781 -4.881 7.229 1.00 91.94 341 LEU A O 1
ATOM 2694 N N . ARG A 1 342 ? 17.466 -4.065 5.976 1.00 91.12 342 ARG A N 1
ATOM 2695 C CA . ARG A 1 342 ? 17.149 -4.831 4.756 1.00 91.12 342 ARG A CA 1
ATOM 2696 C C . ARG A 1 342 ? 17.594 -6.288 4.802 1.00 91.12 342 ARG A C 1
ATOM 2698 O O . ARG A 1 342 ? 17.244 -7.045 3.903 1.00 91.12 342 ARG A O 1
ATOM 2705 N N . SER A 1 343 ? 18.336 -6.702 5.825 1.00 91.00 343 SER A N 1
ATOM 2706 C CA . SER A 1 343 ? 18.758 -8.098 5.959 1.00 91.00 343 SER A CA 1
ATOM 2707 C C . SER A 1 343 ? 17.533 -8.985 6.212 1.00 91.00 343 SER A C 1
ATOM 2709 O O . SER A 1 343 ? 16.695 -8.601 7.030 1.00 91.00 343 SER A O 1
ATOM 2711 N N . PRO A 1 344 ? 17.425 -10.184 5.607 1.00 91.19 344 PRO A N 1
ATOM 2712 C CA . PRO A 1 344 ? 16.260 -11.058 5.780 1.00 91.19 344 PRO A CA 1
ATOM 2713 C C . PRO A 1 344 ? 15.871 -11.351 7.236 1.00 91.19 344 PRO A C 1
ATOM 2715 O O . PRO A 1 344 ? 14.688 -11.430 7.557 1.00 91.19 344 PRO A O 1
ATOM 2718 N N . ASN A 1 345 ? 16.850 -11.442 8.142 1.00 90.75 345 ASN A N 1
ATOM 2719 C CA . ASN A 1 345 ? 16.599 -11.662 9.571 1.00 90.75 345 ASN A CA 1
ATOM 2720 C C . ASN A 1 345 ? 15.931 -10.461 10.271 1.00 90.75 345 ASN A C 1
ATOM 2722 O O . ASN A 1 345 ? 15.334 -10.632 11.330 1.00 90.75 345 ASN A O 1
ATOM 2726 N N . ASN A 1 346 ? 15.982 -9.273 9.661 1.00 94.06 346 ASN A N 1
ATOM 2727 C CA . ASN A 1 346 ? 15.561 -8.003 10.252 1.00 94.06 346 ASN A CA 1
ATOM 2728 C C . ASN A 1 346 ? 14.296 -7.411 9.618 1.00 94.06 346 ASN A C 1
ATOM 2730 O O . ASN A 1 346 ? 13.788 -6.402 10.103 1.00 94.06 346 ASN A O 1
ATOM 2734 N N . TRP A 1 347 ? 13.704 -8.044 8.599 1.00 95.44 347 TRP A N 1
ATOM 2735 C CA . TRP A 1 347 ? 12.455 -7.560 7.984 1.00 95.44 347 TRP A CA 1
ATOM 2736 C C . TRP A 1 347 ? 11.279 -7.467 8.972 1.00 95.44 347 TRP A C 1
ATOM 2738 O O . TRP A 1 347 ? 10.365 -6.651 8.796 1.00 95.44 347 TRP A O 1
ATOM 2748 N N . MET A 1 348 ? 11.319 -8.254 10.051 1.00 96.06 348 MET A N 1
ATOM 2749 C CA . MET A 1 348 ? 10.354 -8.164 11.145 1.00 96.06 348 MET A CA 1
ATOM 2750 C C . MET A 1 348 ? 10.402 -6.809 11.864 1.00 96.06 348 MET A C 1
ATOM 2752 O O . MET A 1 348 ? 9.355 -6.323 12.281 1.00 96.06 348 MET A O 1
ATOM 2756 N N . VAL A 1 349 ? 11.573 -6.169 11.970 1.00 96.69 349 VAL A N 1
ATOM 2757 C CA . VAL A 1 349 ? 11.722 -4.855 12.621 1.00 96.69 349 VAL A CA 1
ATOM 2758 C C . VAL A 1 349 ? 10.837 -3.824 11.929 1.00 96.69 349 VAL A C 1
ATOM 2760 O O . VAL A 1 349 ? 10.012 -3.184 12.578 1.00 96.69 349 VAL A O 1
ATOM 2763 N N . MET A 1 350 ? 10.943 -3.725 10.600 1.00 97.69 350 MET A N 1
ATOM 2764 C CA . MET A 1 350 ? 10.119 -2.811 9.804 1.00 97.69 350 MET A CA 1
ATOM 2765 C C . MET A 1 350 ? 8.627 -3.149 9.920 1.00 97.69 350 MET A C 1
ATOM 2767 O O . MET A 1 350 ? 7.790 -2.261 10.068 1.00 97.69 350 MET A O 1
ATOM 2771 N N . SER A 1 351 ? 8.292 -4.441 9.910 1.00 97.38 351 SER A N 1
ATOM 2772 C CA . SER A 1 351 ? 6.907 -4.909 10.017 1.00 97.38 351 SER A CA 1
ATOM 2773 C C . SER A 1 351 ? 6.274 -4.521 11.358 1.00 97.38 351 SER A C 1
ATOM 2775 O O . SER A 1 351 ? 5.202 -3.921 11.376 1.00 97.38 351 SER A O 1
ATOM 2777 N N . ILE A 1 352 ? 6.954 -4.800 12.478 1.00 94.94 352 ILE A N 1
ATOM 2778 C CA . ILE A 1 352 ? 6.512 -4.421 13.831 1.00 94.94 352 ILE A CA 1
ATOM 2779 C C . ILE A 1 352 ? 6.402 -2.903 13.953 1.00 94.94 352 ILE A C 1
ATOM 2781 O O . ILE A 1 352 ? 5.426 -2.401 14.512 1.00 94.94 352 ILE A O 1
ATOM 2785 N N . ALA A 1 353 ? 7.370 -2.167 13.405 1.00 97.88 353 ALA A N 1
ATOM 2786 C CA . ALA A 1 353 ? 7.352 -0.718 13.473 1.00 97.88 353 ALA A CA 1
ATOM 2787 C C . ALA A 1 353 ? 6.114 -0.133 12.780 1.00 97.88 353 ALA A C 1
ATOM 2789 O O . ALA A 1 353 ? 5.387 0.659 13.375 1.00 97.88 353 ALA A O 1
ATOM 2790 N N . ILE A 1 354 ? 5.806 -0.595 11.565 1.00 97.81 354 ILE A N 1
ATOM 2791 C CA . ILE A 1 354 ? 4.603 -0.183 10.829 1.00 97.81 354 ILE A CA 1
ATOM 2792 C C . ILE A 1 354 ? 3.331 -0.617 11.570 1.00 97.81 354 ILE A C 1
ATOM 2794 O O . ILE A 1 354 ? 2.389 0.168 11.674 1.00 97.81 354 ILE A O 1
ATOM 2798 N N . ILE A 1 355 ? 3.307 -1.829 12.135 1.00 93.75 355 ILE A N 1
ATOM 2799 C CA . ILE A 1 355 ? 2.192 -2.346 12.944 1.00 93.75 355 ILE A CA 1
ATOM 2800 C C . ILE A 1 355 ? 1.868 -1.429 14.127 1.00 93.75 355 ILE A C 1
ATOM 2802 O O . ILE A 1 355 ? 0.687 -1.201 14.400 1.00 93.75 355 ILE A O 1
ATOM 2806 N N . ASN A 1 356 ? 2.898 -0.917 14.805 1.00 92.38 356 ASN A N 1
ATOM 2807 C CA . ASN A 1 356 ? 2.770 -0.060 15.982 1.00 92.38 356 ASN A CA 1
ATOM 2808 C C . ASN A 1 356 ? 2.531 1.416 15.634 1.00 92.38 356 ASN A C 1
ATOM 2810 O O . ASN A 1 356 ? 1.935 2.138 16.429 1.00 92.38 356 ASN A O 1
ATOM 2814 N N . THR A 1 357 ? 2.966 1.874 14.461 1.00 94.31 357 THR A N 1
ATOM 2815 C CA . THR A 1 357 ? 2.646 3.219 13.957 1.00 94.31 357 THR A CA 1
ATOM 2816 C C . THR A 1 357 ? 1.198 3.302 13.502 1.00 94.31 357 THR A C 1
ATOM 2818 O O . THR A 1 357 ? 0.471 4.235 13.843 1.00 94.31 357 THR A O 1
ATOM 2821 N N . PHE A 1 358 ? 0.767 2.295 12.750 1.00 89.94 358 PHE A N 1
ATOM 2822 C CA . PHE A 1 358 ? -0.586 2.155 12.241 1.00 89.94 358 PHE A CA 1
ATOM 2823 C C . PHE A 1 358 ? -1.285 1.062 13.036 1.00 89.94 358 PHE A C 1
ATOM 2825 O O . PHE A 1 358 ? -1.635 0.013 12.489 1.00 89.94 358 PHE A O 1
ATOM 2832 N N . ILE A 1 359 ? -1.440 1.287 14.346 1.00 79.81 359 ILE A N 1
ATOM 2833 C CA . ILE A 1 359 ? -2.242 0.393 15.182 1.00 79.81 359 ILE A CA 1
ATOM 2834 C C . ILE A 1 359 ? -3.604 0.203 14.526 1.00 79.81 359 ILE A C 1
ATOM 2836 O O . ILE A 1 359 ? -4.137 1.137 13.924 1.00 79.81 359 ILE A O 1
ATOM 2840 N N . GLU A 1 360 ? -4.141 -1.012 14.623 1.00 61.88 360 GLU A N 1
ATOM 2841 C CA . GLU A 1 360 ? -5.525 -1.275 14.254 1.00 61.88 360 GLU A CA 1
ATOM 2842 C C . GLU A 1 360 ? -6.373 -0.280 15.049 1.00 61.88 360 GLU A C 1
ATOM 2844 O O . GLU A 1 360 ? -6.550 -0.411 16.263 1.00 61.88 360 GLU A O 1
ATOM 2849 N N . ALA A 1 361 ? -6.813 0.789 14.384 1.00 48.72 361 ALA A N 1
ATOM 2850 C CA . ALA A 1 361 ? -7.888 1.581 14.922 1.00 48.72 361 ALA A CA 1
ATOM 2851 C C . ALA A 1 361 ? -9.022 0.566 15.058 1.00 48.72 361 ALA A C 1
ATOM 2853 O O . ALA A 1 361 ? -9.330 -0.108 14.065 1.00 48.72 361 ALA A O 1
ATOM 2854 N N . PRO A 1 362 ? -9.626 0.402 16.250 1.00 43.38 362 PRO A N 1
ATOM 2855 C CA . PRO A 1 362 ? -10.870 -0.333 16.293 1.00 43.38 362 PRO A CA 1
ATOM 2856 C C . PRO A 1 362 ? -11.765 0.309 15.227 1.00 43.38 362 PRO A C 1
ATOM 2858 O O . PRO A 1 362 ? -11.606 1.493 14.912 1.00 43.38 362 PRO A O 1
ATOM 2861 N N . LEU A 1 363 ? -12.606 -0.495 14.583 1.00 51.84 363 LEU A N 1
ATOM 2862 C CA . LEU A 1 363 ? -13.401 -0.033 13.450 1.00 51.84 363 LEU A CA 1
ATOM 2863 C C . LEU A 1 363 ? -13.954 1.381 13.719 1.00 51.84 363 LEU A C 1
ATOM 2865 O O . LEU A 1 363 ? -14.410 1.623 14.839 1.00 51.84 363 LEU A O 1
ATOM 2869 N N . PRO A 1 364 ? -13.912 2.289 12.730 1.00 56.31 364 PRO A N 1
ATOM 2870 C CA . PRO A 1 364 ? -14.169 3.733 12.869 1.00 56.31 364 PRO A CA 1
ATOM 2871 C C . PRO A 1 364 ? -15.491 4.105 13.572 1.00 56.31 364 PRO A C 1
ATOM 2873 O O . PRO A 1 364 ? -15.672 5.239 14.021 1.00 56.31 364 PRO A O 1
ATOM 2876 N N . VAL A 1 365 ? -16.385 3.131 13.775 1.00 60.78 365 VAL A N 1
ATOM 2877 C CA . VAL A 1 365 ? -17.377 3.128 14.853 1.00 60.78 365 VAL A CA 1
ATOM 2878 C C . VAL A 1 365 ? -17.504 1.739 15.491 1.00 60.78 365 VAL A C 1
ATOM 2880 O O . VAL A 1 365 ? -17.769 0.744 14.810 1.00 60.78 365 VAL A O 1
ATOM 2883 N N . GLU A 1 366 ? -17.450 1.679 16.825 1.00 74.31 366 GLU A N 1
ATOM 2884 C CA . GLU A 1 366 ? -17.859 0.497 17.589 1.00 74.31 366 GLU A CA 1
ATOM 2885 C C . GLU A 1 366 ? -19.273 0.695 18.158 1.00 74.31 366 GLU A C 1
ATOM 2887 O O . GLU A 1 366 ? -19.509 1.539 19.029 1.00 74.31 366 GLU A O 1
ATOM 2892 N N . LEU A 1 367 ? -20.241 -0.083 17.660 1.00 81.56 367 LEU A N 1
ATOM 2893 C CA . LEU A 1 367 ? -21.609 -0.069 18.180 1.00 81.56 367 LEU A CA 1
ATOM 2894 C C . LEU A 1 367 ? -21.670 -0.762 19.542 1.00 81.56 367 LEU A C 1
ATOM 2896 O O . LEU A 1 367 ? -21.452 -1.965 19.649 1.00 81.56 367 LEU A O 1
ATOM 2900 N N . LEU A 1 368 ? -22.069 -0.008 20.563 1.00 85.19 368 LEU A N 1
ATOM 2901 C CA . LEU A 1 368 ? -22.385 -0.540 21.884 1.00 85.19 368 LEU A CA 1
ATOM 2902 C C . LEU A 1 368 ? -23.777 -1.183 21.904 1.00 85.19 368 LEU A C 1
ATOM 2904 O O . LEU A 1 368 ? -24.004 -2.197 22.560 1.00 85.19 368 LEU A O 1
ATOM 2908 N N . GLU A 1 369 ? -24.730 -0.571 21.200 1.00 90.31 369 GLU A N 1
ATOM 2909 C CA . GLU A 1 369 ? -26.112 -1.034 21.145 1.00 90.31 369 GLU A CA 1
ATOM 2910 C C . GLU A 1 369 ? -26.752 -0.645 19.814 1.00 90.31 369 GLU A C 1
ATOM 2912 O O . GLU A 1 369 ? -26.573 0.472 19.332 1.00 90.31 369 GLU A O 1
ATOM 2917 N N . PHE A 1 370 ? -27.567 -1.540 19.260 1.00 95.25 370 PHE A N 1
ATOM 2918 C CA . PHE A 1 370 ? -28.513 -1.229 18.198 1.00 95.25 370 PHE A CA 1
ATOM 2919 C C . PHE A 1 370 ? -29.826 -1.948 18.492 1.00 95.25 370 PHE A C 1
ATOM 2921 O O . PHE A 1 370 ? -29.855 -3.167 18.658 1.00 95.25 370 PHE A O 1
ATOM 2928 N N . ASN A 1 371 ? -30.912 -1.188 18.616 1.00 94.62 371 ASN A N 1
ATOM 2929 C CA . ASN A 1 371 ? -32.220 -1.708 18.977 1.00 94.62 371 ASN A CA 1
ATOM 2930 C C . ASN A 1 371 ? -33.344 -1.009 18.197 1.00 94.62 371 ASN A C 1
ATOM 2932 O O . ASN A 1 371 ? -33.194 0.076 17.631 1.00 94.62 371 ASN A O 1
ATOM 2936 N N . GLY A 1 372 ? -34.504 -1.658 18.171 1.00 93.44 372 GLY A N 1
ATOM 2937 C CA . GLY A 1 372 ? -35.713 -1.099 17.590 1.00 93.44 372 GLY A CA 1
ATOM 2938 C C . GLY A 1 372 ? -36.936 -1.545 18.374 1.00 93.44 372 GLY A C 1
ATOM 2939 O O . GLY A 1 372 ? -37.022 -2.694 18.808 1.00 93.44 372 GLY A O 1
ATOM 2940 N N . ARG A 1 373 ? -37.907 -0.649 18.550 1.00 92.00 373 ARG A N 1
ATOM 2941 C CA . ARG A 1 373 ? -39.201 -0.991 19.155 1.00 92.00 373 ARG A CA 1
ATOM 2942 C C . ARG A 1 373 ? -40.349 -0.243 18.506 1.00 92.00 373 ARG A C 1
ATOM 2944 O O . ARG A 1 373 ? -40.167 0.841 17.963 1.00 92.00 373 ARG A O 1
ATOM 2951 N N . PHE A 1 374 ? -41.544 -0.811 18.594 1.00 88.38 374 PHE A N 1
ATOM 2952 C CA . PHE A 1 374 ? -42.752 -0.194 18.063 1.00 88.38 374 PHE A CA 1
ATOM 2953 C C . PHE A 1 374 ? -43.523 0.550 19.157 1.00 88.38 374 PHE A C 1
ATOM 2955 O O . PHE A 1 374 ? -43.896 -0.044 20.167 1.00 88.38 374 PHE A O 1
ATOM 2962 N N . GLU A 1 375 ? -43.818 1.831 18.937 1.00 84.12 375 GLU A N 1
ATOM 2963 C CA . GLU A 1 375 ? -44.600 2.672 19.849 1.00 84.12 375 GLU A CA 1
ATOM 2964 C C . GLU A 1 375 ? -45.514 3.607 19.047 1.00 84.12 375 GLU A C 1
ATOM 2966 O O . GLU A 1 375 ? -45.082 4.227 18.087 1.00 84.12 375 GLU A O 1
ATOM 2971 N N . MET A 1 376 ? -46.792 3.738 19.423 1.00 79.00 376 MET A N 1
ATOM 2972 C CA . MET A 1 376 ? -47.710 4.760 18.872 1.00 79.00 376 MET A CA 1
ATOM 2973 C C . MET A 1 376 ? -47.771 4.857 17.323 1.00 79.00 376 MET A C 1
ATOM 2975 O O . MET A 1 376 ? -47.981 5.937 16.774 1.00 79.00 376 MET A O 1
ATOM 2979 N N . ASN A 1 377 ? -47.680 3.723 16.614 1.00 79.25 377 ASN A N 1
ATOM 2980 C CA . ASN A 1 377 ? -47.645 3.613 15.140 1.00 79.25 377 ASN A CA 1
ATOM 2981 C C . ASN A 1 377 ? -46.336 4.046 14.454 1.00 79.25 377 ASN A C 1
ATOM 2983 O O . ASN A 1 377 ? -46.334 4.284 13.247 1.00 79.25 377 ASN A O 1
ATOM 2987 N N . LEU A 1 378 ? -45.225 4.114 15.185 1.00 88.88 378 LEU A N 1
ATOM 2988 C CA . LEU A 1 378 ? -43.892 4.263 14.608 1.00 88.88 378 LEU A CA 1
ATOM 2989 C C . LEU A 1 378 ? -42.942 3.188 15.138 1.00 88.88 378 LEU A C 1
ATOM 2991 O O . LEU A 1 378 ? -43.117 2.680 16.247 1.00 88.88 378 LEU A O 1
ATOM 2995 N N . ALA A 1 379 ? -41.937 2.846 14.338 1.00 90.94 379 ALA A N 1
ATOM 2996 C CA . ALA A 1 379 ? -40.771 2.118 14.806 1.00 90.94 379 ALA A CA 1
ATOM 2997 C C . ALA A 1 379 ? -39.718 3.140 15.254 1.00 90.94 379 ALA A C 1
ATOM 2999 O O . ALA A 1 379 ? -39.282 3.993 14.479 1.00 90.94 379 ALA A O 1
ATOM 3000 N N . LEU A 1 380 ? -39.348 3.081 16.529 1.00 95.00 380 LEU A N 1
ATOM 3001 C CA . LEU A 1 380 ? -38.267 3.863 17.104 1.00 95.00 380 LEU A CA 1
ATOM 3002 C C . LEU A 1 380 ? -36.998 3.019 17.071 1.00 95.00 380 LEU A C 1
ATOM 3004 O O . LEU A 1 380 ? -36.901 2.014 17.775 1.00 95.00 380 LEU A O 1
ATOM 3008 N N . ILE A 1 381 ? -36.053 3.450 16.248 1.00 97.25 381 ILE A N 1
ATOM 3009 C CA . ILE A 1 381 ? -34.745 2.833 16.064 1.00 97.25 381 ILE A CA 1
ATOM 3010 C C . ILE A 1 381 ? -33.741 3.630 16.885 1.00 97.25 381 ILE A C 1
ATOM 3012 O O . ILE A 1 381 ? -33.705 4.856 16.771 1.00 97.25 381 ILE A O 1
ATOM 3016 N N . GLN A 1 382 ? -32.956 2.969 17.731 1.00 97.06 382 GLN A N 1
ATOM 3017 C CA . GLN A 1 382 ? -31.937 3.633 18.539 1.00 97.06 382 GLN A CA 1
ATOM 3018 C C . GLN A 1 382 ? -30.633 2.861 18.493 1.00 97.06 382 GLN A C 1
ATOM 3020 O O . GLN A 1 382 ? -30.614 1.633 18.454 1.00 97.06 382 GLN A O 1
ATOM 3025 N N . TRP A 1 383 ? -29.537 3.602 18.521 1.00 97.12 383 TRP A N 1
ATOM 3026 C CA . TRP A 1 383 ? -28.216 3.020 18.643 1.00 97.12 383 TRP A CA 1
ATOM 3027 C C . TRP A 1 383 ? -27.323 3.888 19.502 1.00 97.12 383 TRP A C 1
ATOM 3029 O O . TRP A 1 383 ? -27.597 5.073 19.735 1.00 97.12 383 TRP A O 1
ATOM 3039 N N . LYS A 1 384 ? -26.271 3.248 19.992 1.00 95.00 384 LYS A N 1
ATOM 3040 C CA . LYS A 1 384 ? -25.219 3.856 20.781 1.00 95.00 384 LYS A CA 1
ATOM 3041 C C . LYS A 1 384 ? -23.881 3.435 20.218 1.00 95.00 384 LYS A C 1
ATOM 3043 O O . LYS A 1 384 ? -23.670 2.252 19.951 1.00 95.00 384 LYS A O 1
ATOM 3048 N N . THR A 1 385 ? -22.991 4.396 20.077 1.00 91.88 385 THR A N 1
ATOM 3049 C CA . THR A 1 385 ? -21.583 4.158 19.777 1.00 91.88 385 THR A CA 1
ATOM 3050 C C . THR A 1 385 ? -20.817 4.166 21.089 1.00 91.88 385 THR A C 1
ATOM 3052 O O . THR A 1 385 ? -21.142 4.950 21.978 1.00 91.88 385 THR A O 1
ATOM 3055 N N . LEU A 1 386 ? -19.850 3.264 21.257 1.00 80.81 386 LEU A N 1
ATOM 3056 C CA . LEU A 1 386 ? -18.934 3.302 22.398 1.00 80.81 386 LEU A CA 1
ATOM 3057 C C . LEU A 1 386 ? -17.926 4.446 22.219 1.00 80.81 386 LEU A C 1
ATOM 3059 O O . LEU A 1 386 ? -17.646 5.193 23.158 1.00 80.81 386 LEU A O 1
ATOM 3063 N N . TRP A 1 387 ? -17.428 4.583 20.992 1.00 74.50 387 TRP A N 1
ATOM 3064 C CA . TRP A 1 387 ? -16.543 5.635 20.515 1.00 74.50 387 TRP A CA 1
ATOM 3065 C C . TRP A 1 387 ? -16.682 5.734 18.975 1.00 74.50 387 TRP A C 1
ATOM 3067 O O . TRP A 1 387 ? -17.224 4.828 18.335 1.00 74.50 387 TRP A O 1
ATOM 3077 N N . GLU A 1 388 ? -16.264 6.858 18.396 1.00 81.38 388 GLU A N 1
ATOM 3078 C CA . GLU A 1 388 ? -16.310 7.165 16.959 1.00 81.38 388 GLU A CA 1
ATOM 3079 C C . GLU A 1 388 ? -14.974 7.776 16.539 1.00 81.38 388 GLU A C 1
ATOM 3081 O O . GLU A 1 388 ? -14.442 8.628 17.250 1.00 81.38 388 GLU A O 1
ATOM 3086 N N . GLU A 1 389 ? -14.456 7.402 15.378 1.00 77.50 389 GLU A N 1
ATOM 3087 C CA . GLU A 1 389 ? -13.205 7.928 14.835 1.00 77.50 389 GLU A CA 1
ATOM 3088 C C . GLU A 1 389 ? -13.273 7.929 13.317 1.00 77.50 389 GLU A C 1
ATOM 3090 O O . GLU A 1 389 ? -13.210 6.894 12.667 1.00 77.50 389 GLU A O 1
ATOM 3095 N N . GLY A 1 390 ? -13.439 9.113 12.740 1.00 71.56 390 GLY A N 1
ATOM 3096 C CA . GLY A 1 390 ? -13.593 9.260 11.299 1.00 71.56 390 GLY A CA 1
ATOM 3097 C C . GLY A 1 390 ? -14.971 8.852 10.765 1.00 71.56 390 GLY A C 1
ATOM 3098 O O . GLY A 1 390 ? -15.097 8.606 9.568 1.00 71.56 390 GLY A O 1
ATOM 3099 N N . SER A 1 391 ? -16.011 8.810 11.605 1.00 81.81 391 SER A N 1
ATOM 3100 C CA . SER A 1 391 ? -17.364 8.424 11.182 1.00 81.81 391 SER A CA 1
ATOM 3101 C C . SER A 1 391 ? -18.110 9.564 10.484 1.00 81.81 391 SER A C 1
ATOM 3103 O O . SER A 1 391 ? -18.303 10.639 11.050 1.00 81.81 391 SER A O 1
ATOM 3105 N N . SER A 1 392 ? -18.605 9.344 9.267 1.00 83.75 392 SER A N 1
ATOM 3106 C CA . SER A 1 392 ? -19.340 10.370 8.521 1.00 83.75 392 SER A CA 1
ATOM 3107 C C . SER A 1 392 ? -20.822 10.376 8.882 1.00 83.75 392 SER A C 1
ATOM 3109 O O . SER A 1 392 ? -21.375 11.388 9.337 1.00 83.75 392 SER A O 1
ATOM 3111 N N . TYR A 1 393 ? -21.491 9.239 8.696 1.00 93.38 393 TYR A N 1
ATOM 3112 C CA . TYR A 1 393 ? -22.918 9.108 8.957 1.00 93.38 393 TYR A CA 1
ATOM 3113 C C . TYR A 1 393 ? -23.373 7.659 9.119 1.00 93.38 393 TYR A C 1
ATOM 3115 O O . TYR A 1 393 ? -22.729 6.709 8.690 1.00 93.38 393 TYR A O 1
ATOM 3123 N N . PHE A 1 394 ? -24.563 7.510 9.690 1.00 96.69 394 PHE A N 1
ATOM 3124 C CA . PHE A 1 394 ? -25.324 6.272 9.720 1.00 96.69 394 PHE A CA 1
ATOM 3125 C C . PHE A 1 394 ? -26.443 6.346 8.687 1.00 96.69 394 PHE A C 1
ATOM 3127 O O . PHE A 1 394 ? -27.292 7.235 8.751 1.00 96.69 394 PHE A O 1
ATOM 3134 N N . GLU A 1 395 ? -26.473 5.413 7.746 1.00 97.19 395 GLU A N 1
ATOM 3135 C CA . GLU A 1 395 ? -27.606 5.194 6.855 1.00 97.19 395 GLU A CA 1
ATOM 3136 C C . GLU A 1 395 ? -28.508 4.104 7.451 1.00 97.19 395 GLU A C 1
ATOM 3138 O O . GLU A 1 395 ? -28.095 2.968 7.680 1.00 97.19 395 GLU A O 1
ATOM 3143 N N . ILE A 1 396 ? -29.747 4.478 7.770 1.00 97.56 396 ILE A N 1
ATOM 3144 C CA . ILE A 1 396 ? -30.755 3.576 8.318 1.00 97.56 396 ILE A CA 1
ATOM 3145 C C . ILE A 1 396 ? -31.433 2.897 7.143 1.00 97.56 396 ILE A C 1
ATOM 3147 O O . ILE A 1 396 ? -32.077 3.562 6.327 1.00 97.56 396 ILE A O 1
ATOM 3151 N N . GLU A 1 397 ? -31.359 1.574 7.110 1.00 95.75 397 GLU A N 1
ATOM 3152 C CA . GLU A 1 397 ? -32.009 0.782 6.082 1.00 95.75 397 GLU A CA 1
ATOM 3153 C C . GLU A 1 397 ? -33.090 -0.127 6.668 1.00 95.75 397 GLU A C 1
ATOM 3155 O O . GLU A 1 397 ? -32.986 -0.608 7.800 1.00 95.75 397 GLU A O 1
ATOM 3160 N N . ARG A 1 398 ? -34.132 -0.384 5.873 1.00 93.19 398 ARG A N 1
ATOM 3161 C CA . ARG A 1 398 ? -35.294 -1.197 6.243 1.00 93.19 398 ARG A CA 1
ATOM 3162 C C . ARG A 1 398 ? -35.530 -2.322 5.249 1.00 93.19 398 ARG A C 1
ATOM 3164 O O . ARG A 1 398 ? -35.415 -2.119 4.050 1.00 93.19 398 ARG A O 1
ATOM 3171 N N . SER A 1 399 ? -35.977 -3.473 5.734 1.00 89.19 399 SER A N 1
ATOM 3172 C CA . SER A 1 399 ? -36.546 -4.532 4.903 1.00 89.19 399 SER A CA 1
ATOM 3173 C C . SER A 1 399 ? -37.811 -5.122 5.534 1.00 89.19 399 SER A C 1
ATOM 3175 O O . SER A 1 399 ? -37.994 -5.092 6.752 1.00 89.19 399 SER A O 1
ATOM 3177 N N . LEU A 1 400 ? -38.699 -5.661 4.696 1.00 85.81 400 LEU A N 1
ATOM 3178 C CA . LEU A 1 400 ? -39.881 -6.425 5.127 1.00 85.81 400 LEU A CA 1
ATOM 3179 C C . LEU A 1 400 ? -39.587 -7.926 5.273 1.00 85.81 400 LEU A C 1
ATOM 3181 O O . LEU A 1 400 ? -40.444 -8.693 5.706 1.00 85.81 400 LEU A O 1
ATOM 3185 N N . SER A 1 401 ? -38.370 -8.354 4.939 1.00 77.75 401 SER A N 1
ATOM 3186 C CA . SER A 1 401 ? -37.878 -9.702 5.201 1.00 77.75 401 SER A CA 1
ATOM 3187 C C . SER A 1 401 ? -36.411 -9.646 5.633 1.00 77.75 401 SER A C 1
ATOM 3189 O O . SER A 1 401 ? -35.657 -8.771 5.223 1.00 77.75 401 SER A O 1
ATOM 3191 N N . ALA A 1 402 ? -35.978 -10.580 6.478 1.00 69.19 402 ALA A N 1
ATOM 3192 C CA . ALA A 1 402 ? -34.611 -10.575 7.009 1.00 69.19 402 ALA A CA 1
ATOM 3193 C C . ALA A 1 402 ? -33.519 -10.870 5.955 1.00 69.19 402 ALA A C 1
ATOM 3195 O O . ALA A 1 402 ? -32.339 -10.805 6.281 1.00 69.19 402 ALA A O 1
ATOM 3196 N N . ILE A 1 403 ? -33.906 -11.247 4.729 1.00 64.94 403 ILE A N 1
ATOM 3197 C CA . ILE A 1 403 ? -33.020 -11.804 3.693 1.00 64.94 403 ILE A CA 1
ATOM 3198 C C . ILE A 1 403 ? -33.134 -11.114 2.323 1.00 64.94 403 ILE A C 1
ATOM 3200 O O . ILE A 1 403 ? -32.278 -11.338 1.472 1.00 64.94 403 ILE A O 1
ATOM 3204 N N . GLU A 1 404 ? -34.166 -10.299 2.071 1.00 62.56 404 GLU A N 1
ATOM 3205 C CA . GLU A 1 404 ? -34.314 -9.567 0.801 1.00 62.56 404 GLU A CA 1
ATOM 3206 C C . GLU A 1 404 ? -33.830 -8.109 0.917 1.00 62.56 404 GLU A C 1
ATOM 3208 O O . GLU A 1 404 ? -33.452 -7.632 1.987 1.00 62.56 404 GLU A O 1
ATOM 3213 N N . ARG A 1 405 ? -33.839 -7.401 -0.220 1.00 81.94 405 ARG A N 1
ATOM 3214 C CA . ARG A 1 405 ? -33.279 -6.058 -0.430 1.00 81.94 405 ARG A CA 1
ATOM 3215 C C . ARG A 1 405 ? -33.729 -5.044 0.633 1.00 81.94 405 ARG A C 1
ATOM 3217 O O . ARG A 1 405 ? -34.908 -4.711 0.719 1.00 81.94 405 ARG A O 1
ATOM 3224 N N . PHE A 1 406 ? -32.756 -4.508 1.365 1.00 91.31 406 PHE A N 1
ATOM 3225 C CA . PHE A 1 406 ? -32.935 -3.367 2.255 1.00 91.31 406 PHE A CA 1
ATOM 3226 C C . PHE A 1 406 ? -33.060 -2.066 1.442 1.00 91.31 406 PHE A C 1
ATOM 3228 O O . PHE A 1 406 ? -32.343 -1.863 0.460 1.00 91.31 406 PHE A O 1
ATOM 3235 N N . GLU A 1 407 ? -33.992 -1.199 1.828 1.00 92.19 407 GLU A N 1
ATOM 3236 C CA . GLU A 1 407 ? -34.171 0.143 1.273 1.00 92.19 407 GLU A CA 1
ATOM 3237 C C . GLU A 1 407 ? -33.636 1.202 2.242 1.00 92.19 407 GLU A C 1
ATOM 3239 O O . GLU A 1 407 ? -33.820 1.095 3.456 1.00 92.19 407 GLU A O 1
ATOM 3244 N N . SER A 1 408 ? -33.014 2.246 1.701 1.00 95.06 408 SER A N 1
ATOM 3245 C CA . SER A 1 408 ? -32.546 3.394 2.478 1.00 95.06 408 SER A CA 1
ATOM 3246 C C . SER A 1 408 ? -33.720 4.250 2.956 1.00 95.06 408 SER A C 1
ATOM 3248 O O . SER A 1 408 ? -34.591 4.622 2.163 1.00 95.06 408 SER A O 1
ATOM 3250 N N . LEU A 1 409 ? -33.757 4.561 4.253 1.00 94.06 409 LEU A N 1
ATOM 3251 C CA . LEU A 1 409 ? -34.779 5.420 4.856 1.00 94.06 409 LEU A CA 1
ATOM 3252 C C . LEU A 1 409 ? -34.267 6.822 5.159 1.00 94.06 409 LEU A C 1
ATOM 3254 O O . LEU A 1 409 ? -34.978 7.805 4.934 1.00 94.06 409 LEU A O 1
ATOM 3258 N N . ALA A 1 410 ? -33.078 6.911 5.751 1.00 95.62 410 ALA A N 1
ATOM 3259 C CA . ALA A 1 410 ? -32.525 8.167 6.225 1.00 95.62 410 ALA A CA 1
ATOM 3260 C C . ALA A 1 410 ? -31.022 8.077 6.459 1.00 95.62 410 ALA A C 1
ATOM 3262 O O . ALA A 1 410 ? -30.490 7.017 6.772 1.00 95.62 410 ALA A O 1
ATOM 3263 N N . ILE A 1 411 ? -30.382 9.240 6.401 1.00 96.31 411 ILE A N 1
ATOM 3264 C CA . ILE A 1 411 ? -29.001 9.449 6.813 1.00 96.31 411 ILE A CA 1
ATOM 3265 C C . ILE A 1 411 ? -29.012 10.286 8.092 1.00 96.31 411 ILE A C 1
ATOM 3267 O O . ILE A 1 411 ? -29.629 11.353 8.144 1.00 96.31 411 ILE A O 1
ATOM 3271 N N . VAL A 1 412 ? -28.327 9.806 9.124 1.00 96.00 412 VAL A N 1
ATOM 3272 C CA . VAL A 1 412 ? -28.103 10.514 10.384 1.00 96.00 412 VAL A CA 1
ATOM 3273 C C . VAL A 1 412 ? -26.614 10.777 10.508 1.00 96.00 412 VAL A C 1
ATOM 3275 O O . VAL A 1 412 ? -25.819 9.849 10.615 1.00 96.00 412 VAL A O 1
ATOM 3278 N N . LYS A 1 413 ? -26.237 12.055 10.467 1.00 94.38 413 LYS A N 1
ATOM 3279 C CA . LYS A 1 413 ? -24.841 12.479 10.586 1.00 94.38 413 LYS A CA 1
ATOM 3280 C C . LYS A 1 413 ? -24.253 12.001 11.921 1.00 94.38 413 LYS A C 1
ATOM 3282 O O . LYS A 1 413 ? -24.886 12.200 12.960 1.00 94.38 413 LYS A O 1
ATOM 3287 N N . ALA A 1 414 ? -23.071 11.394 11.870 1.00 92.00 414 ALA A N 1
ATOM 3288 C CA . ALA A 1 414 ? -22.326 10.984 13.054 1.00 92.00 414 ALA A CA 1
ATOM 3289 C C . ALA A 1 414 ? -21.614 12.188 13.696 1.00 92.00 414 ALA A C 1
ATOM 3291 O O . ALA A 1 414 ? -21.581 13.290 13.134 1.00 92.00 414 ALA A O 1
ATOM 3292 N N . THR A 1 415 ? -21.046 12.000 14.886 1.00 87.94 415 THR A N 1
ATOM 3293 C CA . THR A 1 415 ? -20.272 13.052 15.561 1.00 87.94 415 THR A CA 1
ATOM 3294 C C . THR A 1 415 ? -18.922 13.266 14.873 1.00 87.94 415 THR A C 1
ATOM 3296 O O . THR A 1 415 ? -18.357 14.357 14.959 1.00 87.94 415 THR A O 1
ATOM 3299 N N . GLY A 1 416 ? -18.420 12.270 14.137 1.00 75.69 416 GLY A N 1
ATOM 3300 C CA . GLY A 1 416 ? -17.113 12.319 13.483 1.00 75.69 416 GLY A CA 1
ATOM 3301 C C . GLY A 1 416 ? -16.051 11.674 14.346 1.00 75.69 416 GLY A C 1
ATOM 3302 O O . GLY A 1 416 ? -15.482 10.657 13.967 1.00 75.69 416 GLY A O 1
ATOM 3303 N N . TYR A 1 417 ? -15.822 12.264 15.517 1.00 77.19 417 TYR A N 1
ATOM 3304 C CA . TYR A 1 417 ? -14.808 11.831 16.471 1.00 77.19 417 TYR A CA 1
ATOM 3305 C C . TYR A 1 417 ? -15.366 11.935 17.892 1.00 77.19 417 TYR A C 1
ATOM 3307 O O . TYR A 1 417 ? -15.769 13.015 18.331 1.00 77.19 417 TYR A O 1
ATOM 3315 N N . SER A 1 418 ? -15.391 10.828 18.625 1.00 79.25 418 SER A N 1
ATOM 3316 C CA . SER A 1 418 ? -15.842 10.762 20.012 1.00 79.25 418 SER A CA 1
ATOM 3317 C C . SER A 1 418 ? -15.114 9.653 20.761 1.00 79.25 418 SER A C 1
ATOM 3319 O O . SER A 1 418 ? -15.093 8.515 20.322 1.00 79.25 418 SER A O 1
ATOM 3321 N N . LYS A 1 419 ? -14.590 9.956 21.952 1.00 75.88 419 LYS A N 1
ATOM 3322 C CA . LYS A 1 419 ? -14.018 8.955 22.877 1.00 75.88 419 LYS A CA 1
ATOM 3323 C C . LYS A 1 419 ? -14.996 8.539 23.981 1.00 75.88 419 LYS A C 1
ATOM 3325 O O . LYS A 1 419 ? -14.599 7.941 24.978 1.00 75.88 419 LYS A O 1
ATOM 3330 N N . THR A 1 420 ? -16.257 8.934 23.847 1.00 79.44 420 THR A N 1
ATOM 3331 C CA . THR A 1 420 ? -17.324 8.693 24.820 1.00 79.44 420 THR A CA 1
ATOM 3332 C C . THR A 1 420 ? -18.589 8.231 24.120 1.00 79.44 420 THR A C 1
ATOM 3334 O O . THR A 1 420 ? -18.786 8.534 22.943 1.00 79.44 420 THR A O 1
ATOM 3337 N N . GLU A 1 421 ? -19.474 7.577 24.872 1.00 90.31 421 GLU A N 1
ATOM 3338 C CA . GLU A 1 421 ? -20.742 7.085 24.340 1.00 90.31 421 GLU A CA 1
ATOM 3339 C C . GLU A 1 421 ? -21.559 8.212 23.692 1.00 90.31 421 GLU A C 1
ATOM 3341 O O . GLU A 1 421 ? -21.803 9.250 24.317 1.00 90.31 421 GLU A O 1
ATOM 3346 N N . VAL A 1 422 ? -22.022 7.987 22.460 1.00 92.69 422 VAL A N 1
ATOM 3347 C CA . VAL A 1 422 ? -22.971 8.878 21.783 1.00 92.69 422 VAL A CA 1
ATOM 3348 C C . VAL A 1 422 ? -24.238 8.104 21.451 1.00 92.69 422 VAL A C 1
ATOM 3350 O O . VAL A 1 422 ? -24.194 6.981 20.954 1.00 92.69 422 VAL A O 1
ATOM 3353 N N . GLN A 1 423 ? -25.392 8.707 21.740 1.00 96.50 423 GLN A N 1
ATOM 3354 C CA . GLN A 1 423 ? -26.696 8.094 21.514 1.00 96.50 423 GLN A CA 1
ATOM 3355 C C . GLN A 1 423 ? -27.443 8.773 20.368 1.00 96.50 423 GLN A C 1
ATOM 3357 O O . GLN A 1 423 ? -27.620 9.992 20.348 1.00 96.50 423 GLN A O 1
ATOM 3362 N N . TYR A 1 424 ? -27.998 7.952 19.483 1.00 96.94 424 TYR A N 1
ATOM 3363 C CA . TYR A 1 424 ? -28.768 8.387 18.328 1.00 96.94 424 TYR A CA 1
ATOM 3364 C C . TYR A 1 424 ? -30.145 7.725 18.298 1.00 96.94 424 TYR A C 1
ATOM 3366 O O . TYR A 1 424 ? -30.412 6.720 18.966 1.00 96.94 424 TYR A O 1
ATOM 3374 N N . ASN A 1 425 ? -31.061 8.315 17.530 1.00 96.00 425 ASN A N 1
ATOM 3375 C CA . ASN A 1 425 ? -32.358 7.713 17.263 1.00 96.00 425 ASN A CA 1
ATOM 3376 C C . ASN A 1 425 ? -32.945 8.165 15.927 1.00 96.00 425 ASN A C 1
ATOM 3378 O O . ASN A 1 425 ? -32.697 9.277 15.462 1.00 96.00 425 ASN A O 1
ATOM 3382 N N . TYR A 1 426 ? -33.787 7.307 15.362 1.00 96.62 426 TYR A N 1
ATOM 3383 C CA . TYR A 1 426 ? -34.584 7.579 14.179 1.00 96.62 426 TYR A CA 1
ATOM 3384 C C . TYR A 1 426 ? -36.019 7.072 14.371 1.00 96.62 426 TYR A C 1
ATOM 3386 O O . TYR A 1 426 ? -36.254 6.040 15.001 1.00 96.62 426 TYR A O 1
ATOM 3394 N N . LYS A 1 427 ? -36.993 7.815 13.835 1.00 95.38 427 LYS A N 1
ATOM 3395 C CA . LYS A 1 427 ? -38.426 7.500 13.929 1.00 95.38 427 LYS A CA 1
ATOM 3396 C C . LYS A 1 427 ? -38.969 7.174 12.543 1.00 95.38 427 LYS A C 1
ATOM 3398 O O . LYS A 1 427 ? -39.164 8.081 11.738 1.00 95.38 427 LYS A O 1
ATOM 3403 N N . ASP A 1 428 ? -39.264 5.902 12.301 1.00 92.88 428 ASP A N 1
ATOM 3404 C CA . ASP A 1 428 ? -39.920 5.443 11.077 1.00 92.88 428 ASP A CA 1
ATOM 3405 C C . ASP A 1 428 ? -41.441 5.384 11.282 1.00 92.88 428 ASP A C 1
ATOM 3407 O O . ASP A 1 428 ? -41.957 4.568 12.051 1.00 92.88 428 ASP A O 1
ATOM 3411 N N . PHE A 1 429 ? -42.177 6.273 10.611 1.00 89.56 429 PHE A N 1
ATOM 3412 C CA . PHE A 1 429 ? -43.637 6.318 10.683 1.00 89.56 429 PHE A CA 1
ATOM 3413 C C . PHE A 1 429 ? -44.248 5.219 9.810 1.00 89.56 429 PHE A C 1
ATOM 3415 O O . PHE A 1 429 ? -44.300 5.322 8.581 1.00 89.56 429 PHE A O 1
ATOM 3422 N N . ILE A 1 430 ? -44.764 4.176 10.460 1.00 85.00 430 ILE A N 1
ATOM 3423 C CA . ILE A 1 430 ? -45.244 2.982 9.772 1.00 85.00 430 ILE A CA 1
ATOM 3424 C C . ILE A 1 430 ? -46.564 3.271 9.061 1.00 85.00 430 ILE A C 1
ATOM 3426 O O . ILE A 1 430 ? -47.585 3.604 9.670 1.00 85.00 430 ILE A O 1
ATOM 3430 N N . LYS A 1 431 ? -46.556 3.101 7.737 1.00 77.31 431 LYS A N 1
ATOM 3431 C CA . LYS A 1 431 ? -47.756 3.235 6.909 1.00 77.31 431 LYS A CA 1
ATOM 3432 C C . LYS A 1 431 ? -48.739 2.090 7.201 1.00 77.31 431 LYS A C 1
ATOM 3434 O O . LYS A 1 431 ? -48.306 0.950 7.371 1.00 77.31 431 LYS A O 1
ATOM 3439 N N . PRO A 1 432 ? -50.064 2.335 7.145 1.00 64.62 432 PRO A N 1
ATOM 3440 C CA . PRO A 1 432 ? -51.077 1.293 7.348 1.00 64.62 432 PRO A CA 1
ATOM 3441 C C . PRO A 1 432 ? -50.952 0.076 6.417 1.00 64.62 432 PRO A C 1
ATOM 3443 O O . PRO A 1 432 ? -51.430 -0.997 6.747 1.00 64.62 432 PRO A O 1
ATOM 3446 N N . SER A 1 433 ? -50.305 0.214 5.257 1.00 63.09 433 SER A N 1
ATOM 3447 C CA . SER A 1 433 ? -50.077 -0.886 4.310 1.00 63.09 433 SER A CA 1
ATOM 3448 C C . SER A 1 433 ? -49.032 -1.913 4.769 1.00 63.09 433 SER A C 1
ATOM 3450 O O . SER A 1 433 ? -48.898 -2.949 4.129 1.00 63.09 433 SER A O 1
ATOM 3452 N N . ILE A 1 434 ? -48.279 -1.622 5.836 1.00 65.62 434 ILE A N 1
ATOM 3453 C CA . ILE A 1 434 ? -47.173 -2.445 6.360 1.00 65.62 434 ILE A CA 1
ATOM 3454 C C . ILE A 1 434 ? -47.490 -2.908 7.805 1.00 65.62 434 ILE A C 1
ATOM 3456 O O . ILE A 1 434 ? -46.713 -3.613 8.436 1.00 65.62 434 ILE A O 1
ATOM 3460 N N . SER A 1 435 ? -48.669 -2.564 8.346 1.00 58.94 435 SER A N 1
ATOM 3461 C CA . SER A 1 435 ? -48.979 -2.657 9.783 1.00 58.94 435 SER A CA 1
ATOM 3462 C C . SER A 1 435 ? -49.171 -4.067 10.363 1.00 58.94 435 SER A C 1
ATOM 3464 O O . SER A 1 435 ? -49.555 -4.176 11.524 1.00 58.94 435 SER A O 1
ATOM 3466 N N . ASP A 1 436 ? -48.919 -5.129 9.593 1.00 64.75 436 ASP A N 1
ATOM 3467 C CA . ASP A 1 436 ? -49.172 -6.522 9.997 1.00 64.75 436 ASP A CA 1
ATOM 3468 C C . ASP A 1 436 ? -47.972 -7.470 9.787 1.00 64.75 436 ASP A C 1
ATOM 3470 O O . ASP A 1 436 ? -48.117 -8.693 9.909 1.00 64.75 436 ASP A O 1
ATOM 3474 N N . GLN A 1 437 ? -46.789 -6.927 9.480 1.00 72.62 437 GLN A N 1
ATOM 3475 C CA . GLN A 1 437 ? -45.552 -7.687 9.260 1.00 72.62 437 GLN A CA 1
ATOM 3476 C C . GLN A 1 437 ? -44.451 -7.243 10.228 1.00 72.62 437 GLN A C 1
ATOM 3478 O O . GLN A 1 437 ? -44.471 -6.124 10.742 1.00 72.62 437 GLN A O 1
ATOM 3483 N N . ASP A 1 438 ? -43.501 -8.137 10.499 1.00 84.38 438 ASP A N 1
ATOM 3484 C CA . ASP A 1 438 ? -42.257 -7.740 11.151 1.00 84.38 438 ASP A CA 1
ATOM 3485 C C . ASP A 1 438 ? -41.441 -6.878 10.195 1.00 84.38 438 ASP A C 1
ATOM 3487 O O . ASP A 1 438 ? -41.394 -7.146 8.995 1.00 84.38 438 ASP A O 1
ATOM 3491 N N . ILE A 1 439 ? -40.792 -5.858 10.741 1.00 90.56 439 ILE A N 1
ATOM 3492 C CA . ILE A 1 439 ? -39.888 -5.007 9.980 1.00 90.56 439 ILE A CA 1
ATOM 3493 C C . ILE A 1 439 ? -38.474 -5.221 10.498 1.00 90.56 439 ILE A C 1
ATOM 3495 O O . ILE A 1 439 ? -38.250 -5.309 11.705 1.00 90.56 439 ILE A O 1
ATOM 3499 N N . TYR A 1 440 ? -37.523 -5.302 9.580 1.00 93.62 440 TYR A N 1
ATOM 3500 C CA . TYR A 1 440 ? -36.113 -5.499 9.866 1.00 93.62 440 TYR A CA 1
ATOM 3501 C C . TYR A 1 440 ? -35.355 -4.216 9.562 1.00 93.62 440 TYR A C 1
ATOM 3503 O O . TYR A 1 440 ? -35.592 -3.591 8.530 1.00 93.62 440 TYR A O 1
ATOM 3511 N N . TYR A 1 441 ? -34.447 -3.833 10.450 1.00 95.31 441 TYR A N 1
ATOM 3512 C CA . TYR A 1 441 ? -33.611 -2.651 10.289 1.00 95.31 441 TYR A CA 1
ATOM 3513 C C . TYR A 1 441 ? -32.145 -3.019 10.447 1.00 95.31 441 TYR A C 1
ATOM 3515 O O . TYR A 1 441 ? -31.804 -3.891 11.245 1.00 95.31 441 TYR A O 1
ATOM 3523 N N . ARG A 1 442 ? -31.285 -2.319 9.715 1.00 95.44 442 ARG A N 1
ATOM 3524 C CA . ARG A 1 442 ? -29.836 -2.321 9.923 1.00 95.44 442 ARG A CA 1
ATOM 3525 C C . ARG A 1 442 ? -29.293 -0.910 9.752 1.00 95.44 442 ARG A C 1
ATOM 3527 O O . ARG A 1 442 ? -29.931 -0.072 9.115 1.00 95.44 442 ARG A O 1
ATOM 3534 N N . LEU A 1 443 ? -28.126 -0.663 10.323 1.00 96.44 443 LEU A N 1
ATOM 3535 C CA . LEU A 1 443 ? -27.341 0.531 10.054 1.00 96.44 443 LEU A CA 1
ATOM 3536 C C . LEU A 1 443 ? -26.264 0.179 9.046 1.00 96.44 443 LEU A C 1
ATOM 3538 O O . LEU A 1 443 ? -25.565 -0.815 9.219 1.00 96.44 443 LEU A O 1
ATOM 3542 N N . LYS A 1 444 ? -26.105 1.018 8.035 1.00 93.75 444 LYS A N 1
ATOM 3543 C CA . LYS A 1 444 ? -24.880 1.120 7.260 1.00 93.75 444 LYS A CA 1
ATOM 3544 C C . LYS A 1 444 ? -24.084 2.283 7.839 1.00 93.75 444 LYS A C 1
ATOM 3546 O O . LYS A 1 444 ? -24.492 3.436 7.746 1.00 93.75 444 LYS A O 1
ATOM 3551 N N . GLN A 1 445 ? -23.006 1.960 8.527 1.00 91.88 445 GLN A N 1
ATOM 3552 C CA . GLN A 1 445 ? -22.103 2.923 9.148 1.00 91.88 445 GLN A CA 1
ATOM 3553 C C . GLN A 1 445 ? -21.120 3.340 8.068 1.00 91.88 445 GLN A C 1
ATOM 3555 O O . GLN A 1 445 ? -20.499 2.451 7.501 1.00 91.88 445 GLN A O 1
ATOM 3560 N N . VAL A 1 446 ? -21.058 4.624 7.728 1.00 84.56 446 VAL A N 1
ATOM 3561 C CA . VAL A 1 446 ? -20.220 5.141 6.642 1.00 84.56 446 VAL A CA 1
ATOM 3562 C C . VAL A 1 446 ? -19.232 6.138 7.213 1.00 84.56 446 VAL A C 1
ATOM 3564 O O . VAL A 1 446 ? -19.616 7.082 7.907 1.00 84.56 446 VAL A O 1
ATOM 3567 N N . ASP A 1 447 ? -17.970 5.953 6.874 1.00 82.31 447 ASP A N 1
ATOM 3568 C CA . ASP A 1 447 ? -16.866 6.762 7.369 1.00 82.31 447 ASP A CA 1
ATOM 3569 C C . ASP A 1 447 ? -16.546 7.914 6.408 1.00 82.31 447 ASP A C 1
ATOM 3571 O O . ASP A 1 447 ? -17.092 8.006 5.304 1.00 82.31 447 ASP A O 1
ATOM 3575 N N . PHE A 1 448 ? -15.689 8.852 6.819 1.00 70.19 448 PHE A N 1
ATOM 3576 C CA . PHE A 1 448 ? -15.300 9.985 5.966 1.00 70.19 448 PHE A CA 1
ATOM 3577 C C . PHE A 1 448 ? -14.553 9.549 4.700 1.00 70.19 448 PHE A C 1
ATOM 3579 O O . PHE A 1 448 ? -14.598 10.265 3.702 1.00 70.19 448 PHE A O 1
ATOM 3586 N N . ASN A 1 449 ? -13.924 8.373 4.728 1.00 63.62 449 ASN A N 1
ATOM 3587 C CA . ASN A 1 449 ? -13.273 7.735 3.581 1.00 63.62 449 ASN A CA 1
ATOM 3588 C C . ASN A 1 449 ? -14.248 6.919 2.701 1.00 63.62 449 ASN A C 1
ATOM 3590 O O . ASN A 1 449 ? -13.824 6.292 1.738 1.00 63.62 449 ASN A O 1
ATOM 3594 N N . GLY A 1 450 ? -15.545 6.884 3.030 1.00 66.25 450 GLY A N 1
ATOM 3595 C CA . GLY A 1 450 ? -16.564 6.159 2.267 1.00 66.25 450 GLY A CA 1
ATOM 3596 C C . GLY A 1 450 ? -16.629 4.647 2.517 1.00 66.25 450 GLY A C 1
ATOM 3597 O O . GLY A 1 450 ? -17.565 4.010 2.022 1.00 66.25 450 GLY A O 1
ATOM 3598 N N . ILE A 1 451 ? -15.710 4.079 3.310 1.00 75.38 451 ILE A N 1
ATOM 3599 C CA . ILE A 1 451 ? -15.811 2.698 3.794 1.00 75.38 451 ILE A CA 1
ATOM 3600 C C . ILE A 1 451 ? -17.085 2.575 4.618 1.00 75.38 451 ILE A C 1
ATOM 3602 O O . ILE A 1 451 ? -17.517 3.517 5.291 1.00 75.38 451 ILE A O 1
ATOM 3606 N N . PHE A 1 452 ? -17.727 1.414 4.518 1.00 82.50 452 PHE A N 1
ATOM 3607 C CA . PHE A 1 452 ? -18.909 1.157 5.306 1.00 82.50 452 PHE A CA 1
ATOM 3608 C C . PHE A 1 452 ? -18.967 -0.252 5.866 1.00 82.50 452 PHE A C 1
ATOM 3610 O O . PHE A 1 452 ? -18.493 -1.215 5.268 1.00 82.50 452 PHE A O 1
ATOM 3617 N N . LYS A 1 453 ? -19.656 -0.374 6.997 1.00 82.88 453 LYS A N 1
ATOM 3618 C CA . LYS A 1 453 ? -19.984 -1.652 7.623 1.00 82.88 453 LYS A CA 1
ATOM 3619 C C . LYS A 1 453 ? -21.456 -1.697 7.997 1.00 82.88 453 LYS A C 1
ATOM 3621 O O . LYS A 1 453 ? -22.029 -0.706 8.452 1.00 82.88 453 LYS A O 1
ATOM 3626 N N . TYR A 1 454 ? -22.072 -2.866 7.846 1.00 89.12 454 TYR A N 1
ATOM 3627 C CA . TYR A 1 454 ? -23.427 -3.090 8.337 1.00 89.12 454 TYR A CA 1
ATOM 3628 C C . TYR A 1 454 ? -23.431 -3.521 9.808 1.00 89.12 454 TYR A C 1
ATOM 3630 O O . TYR A 1 454 ? -22.571 -4.281 10.251 1.00 89.12 454 TYR A O 1
ATOM 3638 N N . SER A 1 455 ? -24.413 -3.045 10.570 1.00 90.06 455 SER A N 1
ATOM 3639 C CA . SER A 1 455 ? -24.736 -3.596 11.887 1.00 90.06 455 SER A CA 1
ATOM 3640 C C . SER A 1 455 ? -25.392 -4.975 11.774 1.00 90.06 455 SER A C 1
ATOM 3642 O O . SER A 1 455 ? -25.856 -5.381 10.706 1.00 90.06 455 SER A O 1
ATOM 3644 N N . GLU A 1 456 ? -25.563 -5.630 12.923 1.00 89.00 456 GLU A N 1
ATOM 3645 C CA . GLU A 1 456 ? -26.570 -6.682 13.082 1.00 89.00 456 GLU A CA 1
ATOM 3646 C C . GLU A 1 456 ? -27.963 -6.184 12.664 1.00 89.00 456 GLU A C 1
ATOM 3648 O O . GLU A 1 456 ? -28.269 -4.987 12.736 1.00 89.00 456 GLU A O 1
ATOM 3653 N N . ILE A 1 457 ? -28.826 -7.111 12.246 1.00 93.12 457 ILE A N 1
ATOM 3654 C CA . ILE A 1 457 ? -30.210 -6.804 11.874 1.00 93.12 457 ILE A CA 1
ATOM 3655 C C . ILE A 1 457 ? -31.092 -6.853 13.124 1.00 93.12 457 ILE A C 1
ATOM 3657 O O . ILE A 1 457 ? -31.184 -7.883 13.794 1.00 93.12 457 ILE A O 1
ATOM 3661 N N . VAL A 1 458 ? -31.827 -5.774 13.394 1.00 92.88 458 VAL A N 1
ATOM 3662 C CA . VAL A 1 458 ? -32.830 -5.736 14.467 1.00 92.88 458 VAL A CA 1
ATOM 3663 C C . VAL A 1 458 ? -34.230 -5.911 13.904 1.00 92.88 458 VAL A C 1
ATOM 3665 O O . VAL A 1 458 ? -34.613 -5.297 12.908 1.00 92.88 458 VAL A O 1
ATOM 3668 N N . ARG A 1 459 ? -35.021 -6.754 14.566 1.00 92.38 459 ARG A N 1
ATOM 3669 C CA . ARG A 1 459 ? -36.425 -6.995 14.230 1.00 92.38 459 ARG A CA 1
ATOM 3670 C C . ARG A 1 459 ? -37.327 -6.132 15.104 1.00 92.38 459 ARG A C 1
ATOM 3672 O O . ARG A 1 459 ? -37.274 -6.218 16.327 1.00 92.38 459 ARG A O 1
ATOM 3679 N N . VAL A 1 460 ? -38.224 -5.384 14.472 1.00 90.75 460 VAL A N 1
ATOM 3680 C CA . VAL A 1 460 ? -39.310 -4.650 15.120 1.00 90.75 460 VAL A CA 1
ATOM 3681 C C . VAL A 1 460 ? -40.632 -5.333 14.795 1.00 90.75 460 VAL A C 1
ATOM 3683 O O . VAL A 1 460 ? -41.110 -5.304 13.661 1.00 90.75 460 VAL A O 1
ATOM 3686 N N . SER A 1 461 ? -41.241 -5.942 15.810 1.00 85.25 461 SER A N 1
ATOM 3687 C CA . SER A 1 461 ? -42.561 -6.553 15.674 1.00 85.25 461 SER A CA 1
ATOM 3688 C C . SER A 1 461 ? -43.660 -5.504 15.779 1.00 85.25 461 SER A C 1
ATOM 3690 O O . SER A 1 461 ? -43.834 -4.875 16.824 1.00 85.25 461 SER A O 1
ATOM 3692 N N . ILE A 1 462 ? -44.433 -5.343 14.704 1.00 78.69 462 ILE A N 1
ATOM 3693 C CA . ILE A 1 462 ? -45.623 -4.496 14.717 1.00 78.69 462 ILE A CA 1
ATOM 3694 C C . ILE A 1 462 ? -46.783 -5.287 15.340 1.00 78.69 462 ILE A C 1
ATOM 3696 O O . ILE A 1 462 ? -47.131 -6.366 14.848 1.00 78.69 462 ILE A O 1
ATOM 3700 N N . PRO A 1 463 ? -47.422 -4.773 16.407 1.00 67.44 463 PRO A N 1
ATOM 3701 C CA . PRO A 1 463 ? -48.655 -5.335 16.926 1.00 67.44 463 PRO A CA 1
ATOM 3702 C C . PRO A 1 463 ? -49.728 -5.274 15.839 1.00 67.44 463 PRO A C 1
ATOM 3704 O O . PRO A 1 463 ? -50.157 -4.191 15.436 1.00 67.44 463 PRO A O 1
ATOM 3707 N N . ARG A 1 464 ? -50.172 -6.444 15.375 1.00 60.41 464 ARG A N 1
ATOM 3708 C CA . ARG A 1 464 ? -51.244 -6.561 14.380 1.00 60.41 464 ARG A CA 1
ATOM 3709 C C . ARG A 1 464 ? -52.471 -5.793 14.859 1.00 60.41 464 ARG A C 1
ATOM 3711 O O . ARG A 1 464 ? -52.995 -6.075 15.943 1.00 60.41 464 ARG A O 1
ATOM 3718 N N . ARG A 1 465 ? -52.957 -4.839 14.060 1.00 50.72 465 ARG A N 1
ATOM 3719 C CA . ARG A 1 465 ? -54.213 -4.139 14.365 1.00 50.72 465 ARG A CA 1
ATOM 3720 C C . ARG A 1 465 ? -55.380 -5.100 14.137 1.00 50.72 465 ARG A C 1
ATOM 3722 O O . ARG A 1 465 ? -55.947 -5.163 13.054 1.00 50.72 465 ARG A O 1
ATOM 3729 N N . GLY A 1 466 ? -55.753 -5.819 15.195 1.00 44.03 466 GLY A N 1
ATOM 3730 C CA . GLY A 1 466 ? -56.974 -6.619 15.259 1.00 44.03 466 GLY A CA 1
ATOM 3731 C C . GLY A 1 466 ? -56.737 -8.096 15.549 1.00 44.03 466 GLY A C 1
ATOM 3732 O O . GLY A 1 466 ? -56.860 -8.936 14.666 1.00 44.03 466 GLY A O 1
ATOM 3733 N N . MET A 1 467 ? -56.500 -8.426 16.817 1.00 39.38 467 MET A N 1
ATOM 3734 C CA . MET A 1 467 ? -56.945 -9.702 17.389 1.00 39.38 467 MET A CA 1
ATOM 3735 C C . MET A 1 467 ? -57.500 -9.488 18.799 1.00 39.38 467 MET A C 1
ATOM 3737 O O . MET A 1 467 ? -57.147 -10.193 19.735 1.00 39.38 467 MET A O 1
ATOM 3741 N N . GLU A 1 468 ? -58.414 -8.537 18.961 1.00 39.34 468 GLU A N 1
ATOM 3742 C CA . GLU A 1 468 ? -59.372 -8.631 20.060 1.00 39.34 468 GLU A CA 1
ATOM 3743 C C . GLU A 1 468 ? -60.618 -9.345 19.530 1.00 39.34 468 GLU A C 1
ATOM 3745 O O . GLU A 1 468 ? -61.592 -8.734 19.100 1.00 39.34 468 GLU A O 1
ATOM 3750 N N . ASN A 1 469 ? -60.574 -10.680 19.514 1.00 44.44 469 ASN A N 1
ATOM 3751 C CA . ASN A 1 469 ? -61.788 -11.485 19.405 1.00 44.44 469 ASN A CA 1
ATOM 3752 C C . ASN A 1 469 ? -62.528 -11.384 20.740 1.00 44.44 469 ASN A C 1
ATOM 3754 O O . ASN A 1 469 ? -62.400 -12.265 21.591 1.00 44.44 469 ASN A O 1
ATOM 3758 N N . ILE A 1 470 ? -63.272 -10.301 20.951 1.00 44.09 470 ILE A N 1
ATOM 3759 C CA . ILE A 1 470 ? -64.085 -10.176 22.154 1.00 44.09 470 ILE A CA 1
ATOM 3760 C C . ILE A 1 470 ? -65.427 -10.858 21.905 1.00 44.09 470 ILE A C 1
ATOM 3762 O O . ILE A 1 470 ? -66.294 -10.343 21.201 1.00 44.09 470 ILE A O 1
ATOM 3766 N N . ILE A 1 471 ? -65.586 -12.046 22.482 1.00 48.81 471 ILE A N 1
ATOM 3767 C CA . ILE A 1 471 ? -66.880 -12.714 22.607 1.00 48.81 471 ILE A CA 1
ATOM 3768 C C . ILE A 1 471 ? -67.358 -12.487 24.032 1.00 48.81 471 ILE A C 1
ATOM 3770 O O . ILE A 1 471 ? -66.754 -13.000 24.973 1.00 48.81 471 ILE A O 1
ATOM 3774 N N . TYR A 1 472 ? -68.460 -11.761 24.188 1.00 46.59 472 TYR A N 1
ATOM 3775 C CA . TYR A 1 472 ? -69.181 -11.700 25.454 1.00 46.59 472 TYR A CA 1
ATOM 3776 C C . TYR A 1 472 ? -70.398 -12.631 25.393 1.00 46.59 472 TYR A C 1
ATOM 3778 O O . TYR A 1 472 ? -71.183 -12.534 24.446 1.00 46.59 472 TYR A O 1
ATOM 3786 N N . PRO A 1 473 ? -70.616 -13.507 26.389 1.00 42.88 473 PRO A N 1
ATOM 3787 C CA . PRO A 1 473 ? -71.953 -14.023 26.641 1.00 42.88 473 PRO A CA 1
ATOM 3788 C C . PRO A 1 473 ? -72.827 -12.866 27.144 1.00 42.88 473 PRO A C 1
ATOM 3790 O O . PRO A 1 473 ? -72.474 -12.204 28.119 1.00 42.88 473 PRO A O 1
ATOM 3793 N N . ASN A 1 474 ? -73.961 -12.607 26.487 1.00 44.41 474 ASN A N 1
ATOM 3794 C CA . ASN A 1 474 ? -74.958 -11.674 27.011 1.00 44.41 474 ASN A CA 1
ATOM 3795 C C . ASN A 1 474 ? -76.003 -12.456 27.824 1.00 44.41 474 ASN A C 1
ATOM 3797 O O . ASN A 1 474 ? -76.674 -13.338 27.287 1.00 44.41 474 ASN A O 1
ATOM 3801 N N . TYR A 1 475 ? -76.112 -12.160 29.120 1.00 42.16 475 TYR A N 1
ATOM 3802 C CA . TYR A 1 475 ? -76.985 -12.853 30.076 1.00 42.16 475 TYR A CA 1
ATOM 3803 C C . TYR A 1 475 ? -78.393 -12.231 30.119 1.00 42.16 475 TYR A C 1
ATOM 3805 O O . TYR A 1 475 ? -78.827 -11.725 31.150 1.00 42.16 475 TYR A O 1
ATOM 3813 N N . GLY A 1 476 ? -79.102 -12.255 28.989 1.00 46.53 476 GLY A N 1
ATOM 3814 C CA . GLY A 1 476 ? -80.548 -11.992 28.924 1.00 46.53 476 GLY A CA 1
ATOM 3815 C C . GLY A 1 476 ? -81.343 -13.263 28.597 1.00 46.53 476 GLY A C 1
ATOM 3816 O O . GLY A 1 476 ? -80.747 -14.283 28.260 1.00 46.53 476 GLY A O 1
ATOM 3817 N N . ASP A 1 477 ? -82.683 -13.194 28.620 1.00 44.69 477 ASP A N 1
ATOM 3818 C CA . ASP A 1 477 ? -83.654 -14.296 28.365 1.00 44.69 477 ASP A CA 1
ATOM 3819 C C . ASP A 1 477 ? -83.558 -14.983 26.970 1.00 44.69 477 ASP A C 1
ATOM 3821 O O . ASP A 1 477 ? -84.398 -15.793 26.554 1.00 44.69 477 ASP A O 1
ATOM 3825 N N . GLY A 1 478 ? -82.499 -14.694 26.218 1.00 50.66 478 GLY A N 1
ATOM 3826 C CA . GLY A 1 478 ? -81.974 -15.524 25.148 1.00 50.66 478 GLY A CA 1
ATOM 3827 C C . GLY A 1 478 ? -80.454 -15.564 25.258 1.00 50.66 478 GLY A C 1
ATOM 3828 O O . GLY A 1 478 ? -79.802 -14.529 25.218 1.00 50.66 478 GLY A O 1
ATOM 3829 N N . GLN A 1 479 ? -79.881 -16.758 25.394 1.00 52.38 479 GLN A N 1
ATOM 3830 C CA . GLN A 1 479 ? -78.433 -16.948 25.334 1.00 52.38 479 GLN A CA 1
ATOM 3831 C C . GLN A 1 479 ? -77.977 -16.763 23.876 1.00 52.38 479 GLN A C 1
ATOM 3833 O O . GLN A 1 479 ? -78.271 -17.606 23.026 1.00 52.38 479 GLN A O 1
ATOM 3838 N N . PHE A 1 480 ? -77.282 -15.662 23.580 1.00 50.94 480 PHE A N 1
ATOM 3839 C CA . PHE A 1 480 ? -76.680 -15.396 22.268 1.00 50.94 480 PHE A CA 1
ATOM 3840 C C . PHE A 1 480 ? -75.153 -15.390 22.362 1.00 50.94 480 PHE A C 1
ATOM 3842 O O . PHE A 1 480 ? -74.577 -15.063 23.401 1.00 50.94 480 PHE A O 1
ATOM 3849 N N . ILE A 1 481 ? -74.505 -15.716 21.244 1.00 51.03 481 ILE A N 1
ATOM 3850 C CA . ILE A 1 481 ? -73.078 -15.480 21.026 1.00 51.03 481 ILE A CA 1
ATOM 3851 C C . ILE A 1 481 ? -72.978 -14.424 19.930 1.00 51.03 481 ILE A C 1
ATOM 3853 O O . ILE A 1 481 ? -73.305 -14.706 18.778 1.00 51.03 481 ILE A O 1
ATOM 3857 N N . THR A 1 482 ? -72.534 -13.221 20.287 1.00 50.94 482 THR A N 1
ATOM 3858 C CA . THR A 1 482 ? -72.285 -12.146 19.320 1.00 50.94 482 THR A CA 1
ATOM 3859 C C . THR A 1 482 ? -70.799 -12.103 18.993 1.00 50.94 482 THR A C 1
ATOM 3861 O O . THR A 1 482 ? -69.953 -12.042 19.884 1.00 50.94 482 THR A O 1
ATOM 3864 N N . LEU A 1 483 ? -70.483 -12.137 17.701 1.00 51.19 483 LEU A N 1
ATOM 3865 C CA . LEU A 1 483 ? -69.148 -11.886 17.171 1.00 51.19 483 LEU A CA 1
ATOM 3866 C C . LEU A 1 483 ? -69.152 -10.484 16.575 1.00 51.19 483 LEU A C 1
ATOM 3868 O O . LEU A 1 483 ? -69.788 -10.258 15.548 1.00 51.19 483 LEU A O 1
ATOM 3872 N N . ASN A 1 484 ? -68.461 -9.546 17.216 1.00 47.56 484 ASN A N 1
ATOM 3873 C CA . ASN A 1 484 ? -68.296 -8.209 16.666 1.00 47.56 484 ASN A CA 1
ATOM 3874 C C . ASN A 1 484 ? -66.938 -8.131 15.963 1.00 47.56 484 ASN A C 1
ATOM 3876 O O . ASN A 1 484 ? -65.895 -8.115 16.611 1.00 47.56 484 ASN A O 1
ATOM 3880 N N . ASN A 1 485 ? -66.951 -8.150 14.631 1.00 51.88 485 ASN A N 1
ATOM 3881 C CA . ASN A 1 485 ? -65.756 -7.975 13.816 1.00 51.88 485 ASN A CA 1
ATOM 3882 C C . ASN A 1 485 ? -66.080 -7.002 12.680 1.00 51.88 485 ASN A C 1
ATOM 3884 O O . ASN A 1 485 ? -66.833 -7.330 11.763 1.00 51.88 485 ASN A O 1
ATOM 3888 N N . SER A 1 486 ? -65.487 -5.810 12.740 1.00 47.38 486 SER A N 1
ATOM 3889 C CA . SER A 1 486 ? -65.693 -4.727 11.773 1.00 47.38 486 SER A CA 1
ATOM 3890 C C . SER A 1 486 ? -65.170 -5.035 10.363 1.00 47.38 486 SER A C 1
ATOM 3892 O O . SER A 1 486 ? -65.415 -4.253 9.448 1.00 47.38 486 SER A O 1
ATOM 3894 N N . GLN A 1 487 ? -64.483 -6.167 10.166 1.00 48.78 487 GLN A N 1
ATOM 3895 C CA . GLN A 1 487 ? -63.976 -6.616 8.868 1.00 48.78 487 GLN A CA 1
ATOM 3896 C C . GLN A 1 487 ? -64.769 -7.766 8.229 1.00 48.78 487 GLN A C 1
ATOM 3898 O O . GLN A 1 487 ? -64.516 -8.078 7.066 1.00 48.78 487 GLN A O 1
ATOM 3903 N N . ILE A 1 488 ? -65.738 -8.376 8.926 1.00 61.12 488 ILE A N 1
ATOM 3904 C CA . ILE A 1 488 ? -66.614 -9.387 8.311 1.00 61.12 488 ILE A CA 1
ATOM 3905 C C . ILE A 1 488 ? -67.621 -8.672 7.411 1.00 61.12 488 ILE A C 1
ATOM 3907 O O . ILE A 1 488 ? -68.489 -7.929 7.876 1.00 61.12 488 ILE A O 1
ATOM 3911 N N . ARG A 1 489 ? -67.522 -8.904 6.102 1.00 60.16 489 ARG A N 1
ATOM 3912 C CA . ARG A 1 489 ? -68.473 -8.368 5.129 1.00 60.16 489 ARG A CA 1
ATOM 3913 C C . ARG A 1 489 ? -69.734 -9.224 5.132 1.00 60.16 489 ARG A C 1
ATOM 3915 O O . ARG A 1 489 ? -69.701 -10.429 5.374 1.00 60.16 489 ARG A O 1
ATOM 3922 N N . SER A 1 490 ? -70.869 -8.623 4.783 1.00 63.62 490 SER A N 1
ATOM 3923 C CA . SER A 1 490 ? -72.139 -9.351 4.647 1.00 63.62 490 SER A CA 1
ATOM 3924 C C . SER A 1 490 ? -72.080 -10.495 3.624 1.00 63.62 490 SER A C 1
ATOM 3926 O O . SER A 1 490 ? -72.866 -11.430 3.729 1.00 63.62 490 SER A O 1
ATOM 3928 N N . SER A 1 491 ? -71.149 -10.426 2.668 1.00 66.25 491 SER A N 1
ATOM 3929 C CA . SER A 1 491 ? -70.889 -11.429 1.631 1.00 66.25 491 SER A CA 1
ATOM 3930 C C . SER A 1 491 ? -70.045 -12.623 2.085 1.00 66.25 491 SER A C 1
ATOM 3932 O O . SER A 1 491 ? -69.945 -13.602 1.347 1.00 66.25 491 SER A O 1
ATOM 3934 N N . ASP A 1 492 ? -69.401 -12.549 3.250 1.00 74.69 492 ASP A N 1
ATOM 3935 C CA . ASP A 1 492 ? -68.478 -13.594 3.685 1.00 74.69 492 ASP A CA 1
ATOM 3936 C C . ASP A 1 492 ? -69.250 -14.831 4.148 1.00 74.69 492 ASP A C 1
ATOM 3938 O O . ASP A 1 492 ? -70.318 -14.724 4.756 1.00 74.69 492 ASP A O 1
ATOM 3942 N N . SER A 1 493 ? -68.708 -16.018 3.864 1.00 78.62 493 SER A N 1
ATOM 3943 C CA . SER A 1 493 ? -69.303 -17.293 4.267 1.00 78.62 493 SER A CA 1
ATOM 3944 C C . SER A 1 493 ? -68.363 -18.091 5.164 1.00 78.62 493 SER A C 1
ATOM 3946 O O . SER A 1 493 ? -67.157 -18.179 4.925 1.00 78.62 493 SER A O 1
ATOM 3948 N N . PHE A 1 494 ? -68.930 -18.691 6.206 1.00 80.25 494 PHE A N 1
ATOM 3949 C CA . PHE A 1 494 ? -68.193 -19.446 7.210 1.00 80.25 494 PHE A CA 1
ATOM 3950 C C . PHE A 1 494 ? -68.884 -20.776 7.469 1.00 80.25 494 PHE A C 1
ATOM 3952 O O . PHE A 1 494 ? -70.100 -20.825 7.629 1.00 80.25 494 PHE A O 1
ATOM 3959 N N . ARG A 1 495 ? -68.120 -21.863 7.570 1.00 84.94 495 ARG A N 1
ATOM 3960 C CA . ARG A 1 495 ? -68.618 -23.130 8.107 1.00 84.94 495 ARG A CA 1
ATOM 3961 C C . ARG A 1 495 ? -68.590 -23.069 9.628 1.00 84.94 495 ARG A C 1
ATOM 3963 O O . ARG A 1 495 ? -67.521 -22.916 10.210 1.00 84.94 495 ARG A O 1
ATOM 3970 N N . LEU A 1 496 ? -69.750 -23.212 10.251 1.00 81.75 496 LEU A N 1
ATOM 3971 C CA . LEU A 1 496 ? -69.942 -23.275 11.691 1.00 81.75 496 LEU A CA 1
ATOM 3972 C C . LEU A 1 496 ? -70.257 -24.710 12.106 1.00 81.75 496 LEU A C 1
ATOM 3974 O O . LEU A 1 496 ? -71.225 -25.297 11.621 1.00 81.75 496 LEU A O 1
ATOM 3978 N N . VAL A 1 497 ? -69.477 -25.235 13.046 1.00 82.81 497 VAL A N 1
ATOM 3979 C CA . VAL A 1 497 ? -69.643 -26.565 13.630 1.00 82.81 497 VAL A CA 1
ATOM 3980 C C . VAL A 1 497 ? -69.743 -26.454 15.149 1.00 82.81 497 VAL A C 1
ATOM 3982 O O . VAL A 1 497 ? -68.907 -25.806 15.775 1.00 82.81 497 VAL A O 1
ATOM 3985 N N . ILE A 1 498 ? -70.743 -27.098 15.750 1.00 82.38 498 ILE A N 1
ATOM 3986 C CA . ILE A 1 498 ? -70.895 -27.203 17.208 1.00 82.38 498 ILE A CA 1
ATOM 3987 C C . ILE A 1 498 ? -70.750 -28.663 17.608 1.00 82.38 498 ILE A C 1
ATOM 3989 O O . ILE A 1 498 ? -71.418 -29.532 17.044 1.00 82.38 498 ILE A O 1
ATOM 3993 N N . TYR A 1 499 ? -69.921 -28.921 18.609 1.00 83.25 499 TYR A N 1
ATOM 3994 C CA . TYR A 1 499 ? -69.704 -30.226 19.209 1.00 83.25 499 TYR A CA 1
ATOM 3995 C C . TYR A 1 499 ? -70.250 -30.246 20.638 1.00 83.25 499 TYR A C 1
ATOM 3997 O O . TYR A 1 499 ? -70.139 -29.265 21.373 1.00 83.25 499 TYR A O 1
ATOM 4005 N N . SER A 1 500 ? -70.809 -31.383 21.044 1.00 81.19 500 SER A N 1
ATOM 4006 C CA . SER A 1 500 ? -71.047 -31.694 22.459 1.00 81.19 500 SER A CA 1
ATOM 4007 C C . SER A 1 500 ? -69.726 -31.868 23.221 1.00 81.19 500 SER A C 1
ATOM 4009 O O . SER A 1 500 ? -68.672 -32.051 22.609 1.00 81.19 500 SER A O 1
ATOM 4011 N N . GLN A 1 501 ? -69.796 -31.930 24.551 1.00 76.12 501 GLN A N 1
ATOM 4012 C CA . GLN A 1 501 ? -68.648 -32.235 25.413 1.00 76.12 501 GLN A CA 1
ATOM 4013 C C . GLN A 1 501 ? -67.943 -33.569 25.100 1.00 76.12 501 GLN A C 1
ATOM 4015 O O . GLN A 1 501 ? -66.772 -33.726 25.419 1.00 76.12 501 GLN A O 1
ATOM 4020 N N . THR A 1 502 ? -68.623 -34.525 24.456 1.00 80.19 502 THR A N 1
ATOM 4021 C CA . THR A 1 502 ? -68.029 -35.810 24.041 1.00 80.19 502 THR A CA 1
ATOM 4022 C C . THR A 1 502 ? -67.505 -35.794 22.601 1.00 80.19 502 THR A C 1
ATOM 4024 O O . THR A 1 502 ? -67.137 -36.834 22.065 1.00 80.19 502 THR A O 1
ATOM 4027 N N . GLY A 1 503 ? -67.495 -34.632 21.937 1.00 75.69 503 GLY A N 1
ATOM 4028 C CA . GLY A 1 503 ? -66.994 -34.474 20.569 1.00 75.69 503 GLY A CA 1
ATOM 4029 C C . GLY A 1 503 ? -67.999 -34.830 19.466 1.00 75.69 503 GLY A C 1
ATOM 4030 O O . GLY A 1 503 ? -67.684 -34.690 18.286 1.00 75.69 503 GLY A O 1
ATOM 4031 N N . LYS A 1 504 ? -69.231 -35.241 19.803 1.00 82.38 504 LYS A N 1
ATOM 4032 C CA . LYS A 1 504 ? -70.294 -35.461 18.804 1.00 82.38 504 LYS A CA 1
ATOM 4033 C C . LYS A 1 504 ? -70.705 -34.141 18.148 1.00 82.38 504 LYS A C 1
ATOM 4035 O O . LYS A 1 504 ? -71.040 -33.200 18.866 1.00 82.38 504 LYS A O 1
ATOM 4040 N N . VAL A 1 505 ? -70.750 -34.097 16.814 1.00 87.25 505 VAL A N 1
ATOM 4041 C CA . VAL A 1 505 ? -71.258 -32.947 16.043 1.00 87.25 505 VAL A CA 1
ATOM 4042 C C . VAL A 1 505 ? -72.766 -32.802 16.259 1.00 87.25 505 VAL A C 1
ATOM 4044 O O . VAL A 1 505 ? -73.535 -33.721 15.982 1.00 87.25 505 VAL A O 1
ATOM 4047 N N . LEU A 1 506 ? -73.182 -31.641 16.758 1.00 82.69 506 LEU A N 1
ATOM 4048 C CA . LEU A 1 506 ? -74.577 -31.266 17.002 1.00 82.69 506 LEU A CA 1
ATOM 4049 C C . LEU A 1 506 ? -75.110 -30.300 15.938 1.00 82.69 506 LEU A C 1
ATOM 4051 O O . LEU A 1 506 ? -76.306 -30.273 15.663 1.00 82.69 506 LEU A O 1
ATOM 4055 N N . PHE A 1 507 ? -74.231 -29.502 15.329 1.00 81.88 507 PHE A N 1
ATOM 4056 C CA . PHE A 1 507 ? -74.581 -28.550 14.277 1.00 81.88 507 PHE A CA 1
ATOM 4057 C C . PHE A 1 507 ? -73.424 -28.423 13.286 1.00 81.88 507 PHE A C 1
ATOM 4059 O O . PHE A 1 50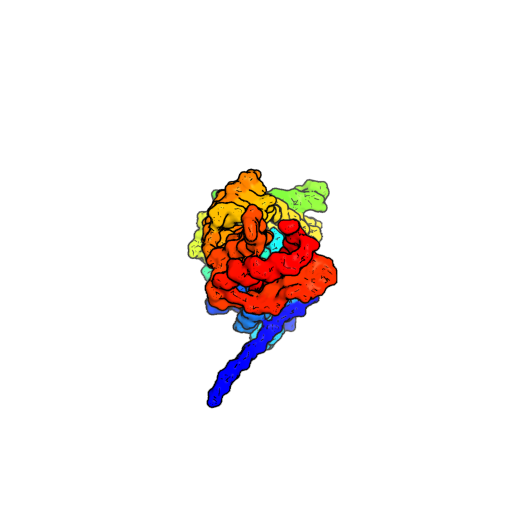7 ? -72.278 -28.390 13.720 1.00 81.88 507 PHE A O 1
ATOM 4066 N N . ASP A 1 508 ? -73.718 -28.354 11.986 1.00 87.44 508 ASP A N 1
ATOM 4067 C CA . ASP A 1 508 ? -72.726 -28.150 10.921 1.00 87.44 508 ASP A CA 1
ATOM 4068 C C . ASP A 1 508 ? -73.388 -27.515 9.689 1.00 87.44 508 ASP A C 1
ATOM 4070 O O . ASP A 1 508 ? -74.181 -28.159 8.983 1.00 87.44 508 ASP A O 1
ATOM 4074 N N . ARG A 1 509 ? -73.118 -26.226 9.463 1.00 80.56 509 ARG A N 1
ATOM 4075 C CA . ARG A 1 509 ? -73.669 -25.453 8.340 1.00 80.56 509 ARG A CA 1
ATOM 4076 C C . ARG A 1 509 ? -72.728 -24.347 7.892 1.00 80.56 509 ARG A C 1
ATOM 4078 O O . ARG A 1 509 ? -71.946 -23.830 8.678 1.00 80.56 509 ARG A O 1
ATOM 4085 N N . VAL A 1 510 ? -72.873 -23.946 6.633 1.00 82.00 510 VAL A N 1
ATOM 4086 C CA . VAL A 1 510 ? -72.302 -22.696 6.127 1.00 82.00 510 VAL A CA 1
ATOM 4087 C C . VAL A 1 510 ? -73.294 -21.563 6.386 1.00 82.00 510 VAL A C 1
ATOM 4089 O O . VAL A 1 510 ? -74.477 -21.702 6.077 1.00 82.00 510 VAL A O 1
ATOM 4092 N N . ILE A 1 511 ? -72.818 -20.468 6.968 1.00 74.50 511 ILE A N 1
ATOM 4093 C CA . ILE A 1 511 ? -73.592 -19.268 7.301 1.00 74.50 511 ILE A CA 1
ATOM 4094 C C . ILE A 1 511 ? -72.931 -18.029 6.697 1.00 74.50 511 ILE A C 1
ATOM 4096 O O . ILE A 1 511 ? -71.716 -18.015 6.498 1.00 74.50 511 ILE A O 1
ATOM 4100 N N . GLN A 1 512 ? -73.731 -17.006 6.389 1.00 74.62 512 GLN A N 1
ATOM 4101 C CA . GLN A 1 512 ? -73.230 -15.732 5.864 1.00 74.62 512 GLN A CA 1
ATOM 4102 C C . GLN A 1 512 ? -73.051 -14.685 6.967 1.00 74.62 512 GLN A C 1
ATOM 4104 O O . GLN A 1 512 ? -73.784 -14.702 7.958 1.00 74.62 512 GLN A O 1
ATOM 4109 N N . GLY A 1 513 ? -72.108 -13.758 6.771 1.00 63.12 513 GLY A N 1
ATOM 4110 C CA . GLY A 1 513 ? -71.650 -12.791 7.777 1.00 63.12 513 GLY A CA 1
ATOM 4111 C C . GLY A 1 513 ? -72.745 -11.936 8.428 1.00 63.12 513 GLY A C 1
ATOM 4112 O O . GLY A 1 513 ? -72.599 -11.551 9.581 1.00 63.12 513 GLY A O 1
ATOM 4113 N N . ARG A 1 514 ? -73.875 -11.691 7.744 1.00 56.56 514 ARG A N 1
ATOM 4114 C CA . ARG A 1 514 ? -75.018 -10.918 8.280 1.00 56.56 514 ARG A CA 1
ATOM 4115 C C . ARG A 1 514 ? -76.073 -11.739 9.040 1.00 56.56 514 ARG A C 1
ATOM 4117 O O . ARG A 1 514 ? -76.910 -11.145 9.702 1.00 56.56 514 ARG A O 1
ATOM 4124 N N . LEU A 1 515 ? -76.063 -13.072 8.940 1.00 52.16 515 LEU A N 1
ATOM 4125 C CA . LEU A 1 515 ? -77.082 -13.969 9.524 1.00 52.16 515 LEU A CA 1
ATOM 4126 C C . LEU A 1 515 ? -76.654 -14.577 10.872 1.00 52.16 515 LEU A C 1
ATOM 4128 O O . LEU A 1 515 ? -77.278 -15.518 11.365 1.00 52.16 515 LEU A O 1
ATOM 4132 N N . PHE A 1 516 ? -75.569 -14.072 11.461 1.00 52.88 516 PHE A N 1
ATOM 4133 C CA . PHE A 1 516 ? -74.971 -14.661 12.657 1.00 52.88 516 PHE A CA 1
ATOM 4134 C C . PHE A 1 516 ? -75.853 -14.529 13.907 1.00 52.88 516 PHE A C 1
ATOM 4136 O O . PHE A 1 516 ? -75.888 -15.447 14.726 1.00 52.88 516 PHE A O 1
ATOM 4143 N N . GLU A 1 517 ? -76.604 -13.431 14.024 1.00 50.28 517 GLU A N 1
ATOM 4144 C CA . GLU A 1 517 ? -77.463 -13.153 15.183 1.00 50.28 517 GLU A CA 1
ATOM 4145 C C . GLU A 1 517 ? -78.726 -14.039 15.218 1.00 50.28 517 GLU A C 1
ATOM 4147 O O . GLU A 1 517 ? -79.126 -14.503 16.288 1.00 50.28 517 GLU A O 1
ATOM 4152 N N . ASP A 1 518 ? -79.301 -14.380 14.058 1.00 48.69 518 ASP A N 1
ATOM 4153 C CA . ASP A 1 518 ? -80.587 -15.093 13.982 1.00 48.69 518 ASP A CA 1
ATOM 4154 C C . ASP A 1 518 ? -80.468 -16.623 14.107 1.00 48.69 518 ASP A C 1
ATOM 4156 O O . ASP A 1 518 ? -81.362 -17.283 14.644 1.00 48.69 518 ASP A O 1
ATOM 4160 N N . VAL A 1 519 ? -79.364 -17.225 13.646 1.00 54.16 519 VAL A N 1
ATOM 4161 C CA . VAL A 1 519 ? -79.205 -18.696 13.615 1.00 54.16 519 VAL A CA 1
ATOM 4162 C C . VAL A 1 519 ? -78.931 -19.284 15.009 1.00 54.16 519 VAL A C 1
ATOM 4164 O O . VAL A 1 519 ? -79.295 -20.432 15.283 1.00 54.16 519 VAL A O 1
ATOM 4167 N N . PHE A 1 520 ? -78.327 -18.507 15.913 1.00 56.41 520 PHE A N 1
ATOM 4168 C CA . PHE A 1 520 ? -77.920 -18.966 17.248 1.00 56.41 520 PHE A CA 1
ATOM 4169 C C . PHE A 1 520 ? -79.077 -19.059 18.260 1.00 56.41 520 PHE A C 1
ATOM 4171 O O . PHE A 1 520 ? -79.040 -19.890 19.169 1.00 56.41 520 PHE A O 1
ATOM 4178 N N . SER A 1 521 ? -80.132 -18.262 18.075 1.00 51.28 521 SER A N 1
ATOM 4179 C CA . SER A 1 521 ? -81.181 -18.020 19.077 1.00 51.28 521 SER A CA 1
ATOM 4180 C C . SER A 1 521 ? -82.149 -19.191 19.305 1.00 51.28 521 SER A C 1
ATOM 4182 O O . SER A 1 521 ? -82.672 -19.370 20.410 1.00 51.28 521 SER A O 1
ATOM 4184 N N . SER A 1 522 ? -82.381 -20.015 18.276 1.00 52.19 522 SER A N 1
ATOM 4185 C CA . SER A 1 522 ? -83.476 -20.997 18.268 1.00 52.19 522 SER A CA 1
ATOM 4186 C C . SER A 1 522 ? -83.051 -22.444 18.543 1.00 52.19 522 SER A C 1
ATOM 4188 O O . SER A 1 522 ? -83.868 -23.227 19.024 1.00 52.19 522 SER A O 1
ATOM 4190 N N . ARG A 1 523 ? -81.785 -22.829 18.298 1.00 59.44 523 ARG A N 1
ATOM 4191 C CA . ARG A 1 523 ? -81.346 -24.238 18.422 1.00 59.44 523 ARG A CA 1
ATOM 4192 C C . ARG A 1 523 ? -80.595 -24.577 19.708 1.00 59.44 523 ARG A C 1
ATOM 4194 O O . ARG A 1 523 ? -80.810 -25.668 20.232 1.00 59.44 523 ARG A O 1
ATOM 4201 N N . LEU A 1 524 ? -79.794 -23.671 20.274 1.00 59.84 524 LEU A N 1
ATOM 4202 C CA . LEU A 1 524 ? -79.045 -23.948 21.516 1.00 59.84 524 LEU A CA 1
ATOM 4203 C C . LEU A 1 524 ? -79.950 -24.113 22.745 1.00 59.84 524 LEU A C 1
ATOM 4205 O O . LEU A 1 524 ? -79.600 -24.838 23.678 1.00 59.84 524 LEU A O 1
ATOM 4209 N N . ARG A 1 525 ? -81.161 -23.536 22.724 1.00 61.44 525 ARG A N 1
ATOM 4210 C CA . ARG A 1 525 ? -82.185 -23.763 23.759 1.00 61.44 525 ARG A CA 1
ATOM 4211 C C . ARG A 1 525 ? -82.549 -25.243 23.908 1.00 61.44 525 ARG A C 1
ATOM 4213 O O . ARG A 1 525 ? -82.752 -25.690 25.029 1.00 61.44 525 ARG A O 1
ATOM 4220 N N . SER A 1 526 ? -82.554 -26.003 22.809 1.00 65.00 526 SER A N 1
ATOM 4221 C CA . SER A 1 526 ? -82.926 -27.426 22.802 1.00 65.00 526 SER A CA 1
ATOM 4222 C C . SER A 1 526 ? -81.842 -28.383 23.313 1.00 65.00 526 SER A C 1
ATOM 4224 O O . SER A 1 526 ? -82.139 -29.551 23.556 1.00 65.00 526 SER A O 1
ATOM 4226 N N . TYR A 1 527 ? -80.597 -27.923 23.485 1.00 74.94 527 TYR A N 1
ATOM 4227 C CA . TYR A 1 527 ? -79.514 -28.784 23.962 1.00 74.94 527 TYR A CA 1
ATOM 4228 C C . TYR A 1 527 ? -79.412 -28.790 25.498 1.00 74.94 527 TYR A C 1
ATOM 4230 O O . TYR A 1 527 ? -79.701 -27.769 26.120 1.00 74.94 527 TYR A O 1
ATOM 4238 N N . PRO A 1 528 ? -79.016 -29.904 26.138 1.00 77.69 528 PRO A N 1
ATOM 4239 C CA . PRO A 1 528 ? -78.878 -29.980 27.597 1.00 77.69 528 PRO A CA 1
ATOM 4240 C C . PRO A 1 528 ? -77.886 -28.964 28.196 1.00 77.69 528 PRO A C 1
ATOM 4242 O O . PRO A 1 528 ? -77.046 -28.403 27.498 1.00 77.69 528 PRO A O 1
ATOM 4245 N N . VAL A 1 529 ? -77.939 -28.745 29.509 1.00 78.12 529 VAL A N 1
ATOM 4246 C CA . VAL A 1 529 ? -76.891 -28.016 30.253 1.00 78.12 529 VAL A CA 1
ATOM 4247 C C . VAL A 1 529 ? -75.551 -28.744 30.088 1.00 78.12 529 VAL A C 1
ATOM 4249 O O . VAL A 1 529 ? -75.510 -29.974 30.144 1.00 78.12 529 VAL A O 1
ATOM 4252 N N . GLY A 1 530 ? -74.461 -28.006 29.866 1.00 75.69 530 GLY A N 1
ATOM 4253 C CA . GLY A 1 530 ? -73.132 -28.596 29.672 1.00 75.69 530 GLY A CA 1
ATOM 4254 C C . GLY A 1 530 ? -72.201 -27.782 28.776 1.00 75.69 530 GLY A C 1
ATOM 4255 O O . GLY A 1 530 ? -72.547 -26.694 28.312 1.00 75.69 530 GLY A O 1
ATOM 4256 N N . TYR A 1 531 ? -71.001 -28.318 28.541 1.00 77.50 531 TYR A N 1
ATOM 4257 C CA . TYR A 1 531 ? -69.999 -27.692 27.677 1.00 77.50 531 TYR A CA 1
ATOM 4258 C C . TYR A 1 531 ? -70.218 -28.033 26.199 1.00 77.50 531 TYR A C 1
ATOM 4260 O O . TYR A 1 531 ? -70.472 -29.180 25.823 1.00 77.50 531 TYR A O 1
ATOM 4268 N N . TYR A 1 532 ? -70.043 -27.020 25.358 1.00 79.50 532 TYR A N 1
ATOM 4269 C CA . TYR A 1 532 ? -70.123 -27.096 23.908 1.00 79.50 532 TYR A CA 1
ATOM 4270 C C . TYR A 1 532 ? -68.880 -26.480 23.292 1.00 79.50 532 TYR A C 1
ATOM 4272 O O . TYR A 1 532 ? -68.445 -25.409 23.704 1.00 79.50 532 TYR A O 1
ATOM 4280 N N . TYR A 1 533 ? -68.336 -27.126 22.269 1.00 78.56 533 TYR A N 1
ATOM 4281 C CA . TYR A 1 533 ? -67.213 -26.582 21.514 1.00 78.56 533 TYR A CA 1
ATOM 4282 C C . TYR A 1 533 ? -67.714 -26.055 20.183 1.00 78.56 533 TYR A C 1
ATOM 4284 O O . TYR A 1 533 ? -68.403 -26.757 19.449 1.00 78.56 533 TYR A O 1
ATOM 4292 N N . ILE A 1 534 ? -67.368 -24.820 19.863 1.00 77.94 534 ILE A N 1
ATOM 4293 C CA . ILE A 1 534 ? -67.811 -24.139 18.653 1.00 77.94 534 ILE A CA 1
ATOM 4294 C C . ILE A 1 534 ? -66.587 -23.907 17.789 1.00 77.94 534 ILE A C 1
ATOM 4296 O O . ILE A 1 534 ? -65.589 -23.364 18.257 1.00 77.94 534 ILE A O 1
ATOM 4300 N N . ARG A 1 535 ? -66.666 -24.313 16.525 1.00 78.25 535 ARG A N 1
ATOM 4301 C CA . ARG A 1 535 ? -65.649 -24.065 15.510 1.00 78.25 535 ARG A CA 1
ATOM 4302 C C . ARG A 1 535 ? -66.266 -23.303 14.353 1.00 78.25 535 ARG A C 1
ATOM 4304 O O . ARG A 1 535 ? -67.262 -23.744 13.793 1.00 78.25 535 ARG A O 1
ATOM 4311 N N . MET A 1 536 ? -65.628 -22.217 13.949 1.00 74.50 536 MET A N 1
ATOM 4312 C CA . MET A 1 536 ? -65.959 -21.491 12.733 1.00 74.50 536 MET A CA 1
ATOM 4313 C C . MET A 1 536 ? -64.754 -21.471 11.798 1.00 74.50 536 MET A C 1
ATOM 4315 O O . MET A 1 536 ? -63.627 -21.286 12.250 1.00 74.50 536 MET A O 1
ATOM 4319 N N . SER A 1 537 ? -64.964 -21.681 10.502 1.00 76.00 537 SER A N 1
ATOM 4320 C CA . SER A 1 537 ? -63.871 -21.678 9.529 1.00 76.00 537 SER A CA 1
ATOM 4321 C C . SER A 1 537 ? -64.287 -21.210 8.138 1.00 76.00 537 SER A C 1
ATOM 4323 O O . SER A 1 537 ? -65.340 -21.605 7.643 1.00 76.00 537 SER A O 1
ATOM 4325 N N . SER A 1 538 ? -63.410 -20.456 7.485 1.00 75.00 538 SER A N 1
ATOM 4326 C CA . SER A 1 538 ? -63.364 -20.188 6.044 1.00 75.00 538 SER A CA 1
ATOM 4327 C C . SER A 1 538 ? -61.932 -20.479 5.540 1.00 75.00 538 SER A C 1
ATOM 4329 O O . SER A 1 538 ? -61.068 -20.804 6.361 1.00 75.00 538 SER A O 1
ATOM 4331 N N . PRO A 1 539 ? -61.635 -20.393 4.229 1.00 71.06 539 PRO A N 1
ATOM 4332 C CA . PRO A 1 539 ? -60.280 -20.632 3.717 1.00 71.06 539 PRO A CA 1
ATOM 4333 C C . PRO A 1 539 ? -59.193 -19.796 4.411 1.00 71.06 539 PRO A C 1
ATOM 4335 O O . PRO A 1 539 ? -58.096 -20.295 4.632 1.00 71.06 539 PRO A O 1
ATOM 4338 N N . ASN A 1 540 ? -59.529 -18.569 4.826 1.00 60.12 540 ASN A N 1
ATOM 4339 C CA . ASN A 1 540 ? -58.578 -17.605 5.388 1.00 60.12 540 ASN A CA 1
ATOM 4340 C C . ASN A 1 540 ? -58.840 -17.281 6.870 1.00 60.12 540 ASN A C 1
ATOM 4342 O O . ASN A 1 540 ? -58.219 -16.380 7.424 1.00 60.12 540 ASN A O 1
ATOM 4346 N N . PHE A 1 541 ? -59.775 -17.981 7.520 1.00 63.56 541 PHE A N 1
ATOM 4347 C CA . PHE A 1 541 ? -60.166 -17.707 8.903 1.00 63.56 541 PHE A CA 1
ATOM 4348 C C . PHE A 1 541 ? -60.491 -19.003 9.642 1.00 63.56 541 PHE A C 1
ATOM 4350 O O . PHE A 1 541 ? -61.270 -19.819 9.155 1.00 63.56 541 PHE A O 1
ATOM 4357 N N . GLN A 1 542 ? -59.957 -19.190 10.848 1.00 66.50 542 GLN A N 1
ATOM 4358 C CA . GLN A 1 542 ? -60.397 -20.254 11.750 1.00 66.50 542 GLN A CA 1
ATOM 4359 C C . GLN A 1 542 ? -60.548 -19.728 13.171 1.00 66.50 542 GLN A C 1
ATOM 4361 O O . GLN A 1 542 ? -59.696 -19.008 13.679 1.00 66.50 542 GLN A O 1
ATOM 4366 N N . PHE A 1 543 ? -61.619 -20.154 13.826 1.00 66.00 543 PHE A N 1
ATOM 4367 C CA . PHE A 1 543 ? -61.956 -19.783 15.186 1.00 66.00 543 PHE A CA 1
ATOM 4368 C C . PHE A 1 543 ? -62.494 -20.995 15.947 1.00 66.00 543 PHE A C 1
ATOM 4370 O O . PHE A 1 543 ? -63.224 -21.817 15.385 1.00 66.00 543 PHE A O 1
ATOM 4377 N N . LYS A 1 544 ? -62.124 -21.120 17.224 1.00 70.56 544 LYS A N 1
ATOM 4378 C CA . LYS A 1 544 ? -62.593 -22.174 18.130 1.00 70.56 544 LYS A CA 1
ATOM 4379 C C . LYS A 1 544 ? -62.837 -21.588 19.518 1.00 70.56 544 LYS A C 1
ATOM 4381 O O . LYS A 1 544 ? -62.007 -20.828 20.001 1.00 70.56 544 LYS A O 1
ATOM 4386 N N . THR A 1 545 ? -63.927 -21.975 20.171 1.00 66.88 545 THR A N 1
ATOM 4387 C CA . THR A 1 545 ? -64.195 -21.620 21.573 1.00 66.88 545 THR A CA 1
ATOM 4388 C C . THR A 1 545 ? -64.991 -22.701 22.289 1.00 66.88 545 THR A C 1
ATOM 4390 O O . THR A 1 545 ? -65.584 -23.571 21.648 1.00 66.88 545 THR A O 1
ATOM 4393 N N . ALA A 1 546 ? -64.995 -22.644 23.617 1.00 67.25 546 ALA A N 1
ATOM 4394 C CA . ALA A 1 546 ? -65.838 -23.459 24.473 1.00 67.25 546 ALA A CA 1
ATOM 4395 C C . ALA A 1 546 ? -66.895 -22.569 25.138 1.00 67.25 546 ALA A C 1
ATOM 4397 O O . ALA A 1 546 ? -66.590 -21.501 25.661 1.00 67.25 546 ALA A O 1
ATOM 4398 N N . TYR A 1 547 ? -68.140 -23.025 25.121 1.00 69.81 547 TYR A N 1
ATOM 4399 C CA . TYR A 1 547 ? -69.285 -22.365 25.727 1.00 69.81 547 TYR A CA 1
ATOM 4400 C C . TYR A 1 547 ? -69.912 -23.300 26.760 1.00 69.81 547 TYR A C 1
ATOM 4402 O O . TYR A 1 547 ? -70.187 -24.459 26.453 1.00 69.81 547 TYR A O 1
ATOM 4410 N N . TYR A 1 548 ? -70.144 -22.808 27.975 1.00 71.75 548 TYR A N 1
ATOM 4411 C CA . TYR A 1 548 ? -70.904 -23.536 28.985 1.00 71.75 548 TYR A CA 1
ATOM 4412 C C . TYR A 1 548 ? -72.343 -23.029 29.002 1.00 71.75 548 TYR A C 1
ATOM 4414 O O . TYR A 1 548 ? -72.586 -21.864 29.315 1.00 71.75 548 TYR A O 1
ATOM 4422 N N . LYS A 1 549 ? -73.294 -23.910 28.691 1.00 70.25 549 LYS A N 1
ATOM 4423 C CA . LYS A 1 549 ? -74.714 -23.619 28.866 1.00 70.25 549 LYS A CA 1
ATOM 4424 C C . LYS A 1 549 ? -75.083 -23.847 30.328 1.00 70.25 549 LYS A C 1
ATOM 4426 O O . LYS A 1 549 ? -75.070 -24.998 30.763 1.00 70.25 549 LYS A O 1
ATOM 4431 N N . ASN A 1 550 ? -75.432 -22.786 31.055 1.00 61.16 550 ASN A N 1
ATOM 4432 C CA . ASN A 1 550 ? -76.171 -22.884 32.316 1.00 61.16 550 ASN A CA 1
ATOM 4433 C C . ASN A 1 550 ? -77.689 -22.811 32.041 1.00 61.16 550 ASN A C 1
ATOM 4435 O O . ASN A 1 550 ? -78.077 -22.425 30.940 1.00 61.16 550 ASN A O 1
ATOM 4439 N N . LEU A 1 551 ? -78.485 -23.302 33.001 1.00 57.72 551 LEU A N 1
ATOM 4440 C CA . LEU A 1 551 ? -79.940 -23.554 32.945 1.00 57.72 551 LEU A CA 1
ATOM 4441 C C . LEU A 1 551 ? -80.739 -22.694 31.954 1.00 57.72 551 LEU A C 1
ATOM 4443 O O . LEU A 1 551 ? -80.699 -21.453 32.085 1.00 57.72 551 LEU A O 1
#